Protein AF-A0A7R9HRG1-F1 (afdb_monomer)

InterPro domains:
  IPR002347 Short-chain dehydrogenase/reductase SDR [PF00106] (4-195)
  IPR002347 Short-chain dehydrogenase/reductase SDR [PR00081] (2-19)
  IPR002347 Short-chain dehydrogenase/reductase SDR [PR00081] (71-82)
  IPR002347 Short-chain dehydrogenase/reductase SDR [PR00081] (153-172)
  IPR002347 Short-chain dehydrogenase/reductase SDR [PR00081] (176-193)
  IPR011701 Major facilitator superfamily [PF07690] (266-487)
  IPR020846 Major facilitator superfamily domain [PS50850] (246-622)
  IPR036259 MFS transporter superfamily [G3DSA:1.20.1250.20] (245-439)
  IPR036259 MFS transporter superfamily [G3DSA:1.20.1250.20] (453-622)
  IPR036259 MFS transporter superfamily [SSF103473] (263-622)
  IPR036291 NAD(P)-binding domain superfamily [SSF51735] (3-218)

Foldseek 3Di:
DEEEFAPCLDFLNVLLQLVVQVVPYQYEQEYQDPVSSVVSCVVSVVVVGRYDYDYQDLLDLVSLLVLLPAADHQEYEADDFAQLPCVDPLRANDQPDDPVNRDPVSQVVRLSRLPVSSVSNCVNCVPGHYDQQHEYEYEAADLPDPRGPRPSRSVSRVNVVVVLVVVLVVCVVVVGNYEYEYEYQFAECDSRHVDDPPPDPRYHYSNVSSVVVVVVVVVDDDGSYAYDDPCRVPDDDDQPPNCVCVVCVVVLVLLLLLQLLVLLLCLLQQLCVLVVQVVLDDDDQLRSLLLLLLLQLLLLVLLLVQLVVLVVCCLVPNLLVLLLQLLLQLLVLLLVCLVDNHSVSSNVSSNSNSNSVNNLVSSLVQLCVPDDVVCSVVSNVSSVVSSLNSQQVNLLVSLVCCVVPNNSVSSNVSSVSSVVSSVSSVPPPDHDDDRDDPPPDDDPVRQVVPQPCVPLLVVLLQLLLLLLLLLQQLRSCQLVVLCVQCVVDDSSSNLSSLLSNQLSVLLVVQLVVLLVVCVVPNLVVLQVVLLVQLLVLLVVCLVDNHSVNSSVSSNSNSNSVSSNPSSSLVSLCVRHDPVCSVVSVVSSVSSSSNSNSNNSSNSSNCCSPPNNSCSSVVSSVD

Mean predicted aligned error: 16.19 Å

pLDDT: mean 84.52, std 15.37, range [27.03, 98.44]

Solvent-accessible surface area (backbone atoms only — not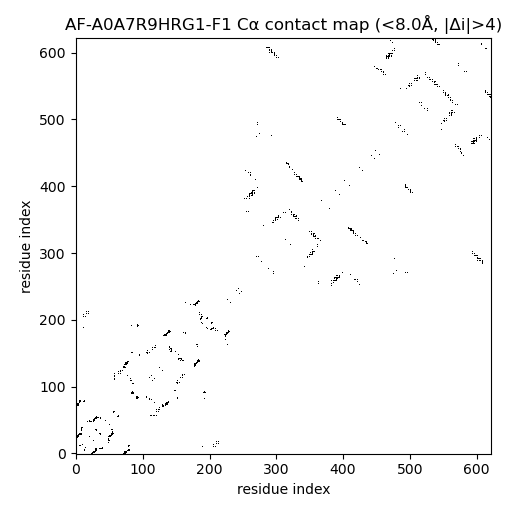 comparable to full-atom values): 30492 Å² total; per-residue (Å²): 96,28,30,43,28,32,39,21,53,43,53,50,28,27,29,33,47,51,56,41,20,80,69,64,27,39,29,35,29,15,16,65,52,63,71,54,16,47,54,37,28,54,56,38,40,76,72,73,22,56,51,43,68,37,85,42,43,43,82,39,70,74,64,40,55,63,49,42,77,46,67,61,28,39,31,40,34,49,52,50,70,63,42,32,35,77,91,44,98,75,64,20,42,52,91,79,60,54,68,85,74,63,50,70,64,35,34,51,56,21,28,38,34,38,23,52,19,48,49,46,52,50,60,37,24,56,85,70,10,43,38,70,70,15,37,37,37,33,59,44,63,76,84,84,55,93,88,65,73,48,51,28,32,46,53,15,32,44,53,38,50,53,50,42,51,53,53,19,52,48,29,53,73,71,67,44,64,29,28,32,30,38,35,37,85,72,54,54,32,27,73,55,56,68,44,53,70,73,80,39,100,71,35,33,47,26,55,61,44,22,53,51,56,56,52,53,63,66,74,61,86,86,67,44,48,46,64,44,35,87,66,44,83,75,54,73,92,77,55,68,72,61,42,54,51,46,49,47,46,46,50,44,48,57,45,23,51,57,39,12,46,59,42,13,48,50,29,31,42,50,48,47,47,32,65,48,47,59,73,44,51,95,65,55,71,39,55,44,25,45,50,19,7,51,35,58,16,34,20,32,52,33,27,62,68,38,41,62,54,47,52,55,48,24,54,71,67,33,39,64,60,45,42,43,52,14,28,45,44,33,14,51,30,38,33,53,57,35,70,54,67,42,62,70,55,44,28,52,35,26,30,51,26,12,59,20,57,46,33,58,63,40,50,54,52,49,45,57,72,68,38,56,82,92,46,28,65,64,53,52,49,48,44,50,51,22,35,49,47,10,47,29,48,13,17,38,53,22,14,49,43,31,73,80,59,32,63,43,49,45,27,41,54,41,12,49,53,32,43,50,49,24,51,50,46,66,76,69,58,80,78,91,76,73,77,71,73,76,89,82,66,78,51,79,67,61,55,59,75,65,45,85,48,58,71,60,52,52,51,40,32,48,52,41,17,41,53,30,16,42,69,30,13,50,41,26,46,41,33,57,47,39,28,59,45,43,72,74,49,82,66,43,51,39,52,28,8,46,48,65,13,27,22,47,58,35,21,70,66,38,24,68,54,44,47,57,47,17,73,73,74,35,35,70,55,36,27,51,49,14,52,56,49,37,34,52,47,26,50,55,48,34,70,56,78,40,59,68,58,44,33,54,43,29,31,54,47,6,47,21,52,18,21,31,57,57,24,41,54,51,49,49,59,77,57,38,51,83,93,48,37,72,55,55,53,52,51,39,52,50,27,34,35,52,12,42,22,53,10,11,39,52,20,13,46,37,34,30,76,72,35,63,44,49,32,28,44,53,42,34,75,96

Structure (mmCIF, N/CA/C/O backbone):
data_AF-A0A7R9HRG1-F1
#
_entry.id   AF-A0A7R9HRG1-F1
#
loop_
_atom_site.group_PDB
_atom_site.id
_atom_site.type_symbol
_atom_site.label_atom_id
_atom_site.label_alt_id
_atom_site.label_comp_id
_atom_site.label_asym_id
_atom_site.label_entity_id
_atom_site.label_seq_id
_atom_site.pdbx_PDB_ins_code
_atom_site.Cartn_x
_atom_site.Cartn_y
_atom_site.Cartn_z
_atom_site.occupancy
_atom_site.B_iso_or_equiv
_atom_site.auth_seq_id
_atom_site.auth_comp_id
_atom_site.auth_asym_id
_atom_site.auth_atom_id
_atom_site.pdbx_PDB_model_num
ATOM 1 N N . MET A 1 1 ? -43.693 -3.525 33.709 1.00 91.06 1 MET A N 1
ATOM 2 C CA . MET A 1 1 ? -42.450 -4.297 33.506 1.00 91.06 1 MET A CA 1
ATOM 3 C C . MET A 1 1 ? -41.611 -4.154 34.753 1.00 91.06 1 MET A C 1
ATOM 5 O O . MET A 1 1 ? -41.525 -3.035 35.254 1.00 91.06 1 MET A O 1
ATOM 9 N N . LYS A 1 2 ? -41.009 -5.237 35.238 1.00 97.19 2 LYS A N 1
ATOM 10 C CA . LYS A 1 2 ? -40.197 -5.223 36.464 1.00 97.19 2 LYS A CA 1
ATOM 11 C C . LYS A 1 2 ? -38.716 -5.383 36.129 1.00 97.19 2 LYS A C 1
ATOM 13 O O . LYS A 1 2 ? -38.357 -6.199 35.277 1.00 97.19 2 LYS A O 1
ATOM 18 N N . THR A 1 3 ? -37.856 -4.585 36.760 1.00 97.94 3 THR A N 1
ATOM 19 C CA . THR A 1 3 ? -36.403 -4.629 36.548 1.00 97.94 3 THR A CA 1
ATOM 20 C C . THR A 1 3 ? -35.654 -4.842 37.854 1.00 97.94 3 THR A C 1
ATOM 22 O O . THR A 1 3 ? -35.905 -4.137 38.821 1.00 97.94 3 THR A O 1
ATOM 25 N N . LEU A 1 4 ? -34.685 -5.758 37.871 1.00 98.38 4 LEU A N 1
ATOM 26 C CA . LEU A 1 4 ? -33.718 -5.894 38.964 1.00 98.38 4 LEU A CA 1
ATOM 27 C C . LEU A 1 4 ? -32.376 -5.313 38.534 1.00 98.38 4 LEU A C 1
ATOM 29 O O . LEU A 1 4 ? -31.845 -5.686 37.487 1.00 98.38 4 LEU A O 1
ATOM 33 N N . ILE A 1 5 ? -31.820 -4.410 39.340 1.00 98.44 5 ILE A N 1
ATOM 34 C CA . ILE A 1 5 ? -30.53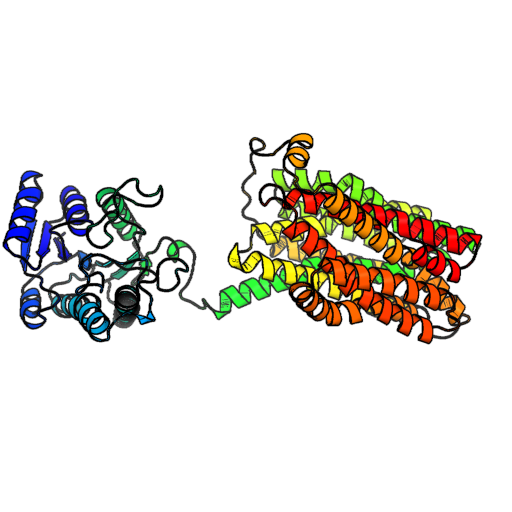1 -3.766 39.065 1.00 98.44 5 ILE A CA 1
ATOM 35 C C . ILE A 1 5 ? -29.608 -3.998 40.259 1.00 98.44 5 ILE A C 1
ATOM 37 O O . ILE A 1 5 ? -29.870 -3.525 41.361 1.00 98.44 5 ILE A O 1
ATOM 41 N N . THR A 1 6 ? -28.503 -4.712 40.054 1.00 97.94 6 THR A N 1
ATOM 42 C CA . THR A 1 6 ? -27.506 -4.942 41.112 1.00 97.94 6 THR A CA 1
ATOM 43 C C . THR A 1 6 ? -26.623 -3.701 41.297 1.00 97.94 6 THR A C 1
ATOM 45 O O . THR A 1 6 ? -26.150 -3.130 40.307 1.00 97.94 6 THR A O 1
ATOM 48 N N . GLY A 1 7 ? -26.326 -3.310 42.535 1.00 95.81 7 GLY A N 1
ATOM 49 C CA . GLY A 1 7 ? -25.554 -2.099 42.831 1.00 95.81 7 GLY A CA 1
ATOM 50 C C . GLY A 1 7 ? -26.327 -0.817 42.514 1.00 95.81 7 GLY A C 1
ATOM 51 O O . GLY A 1 7 ? -25.727 0.182 42.123 1.00 95.81 7 GLY A O 1
ATOM 52 N N . ALA A 1 8 ? -27.656 -0.852 42.634 1.00 96.56 8 ALA A N 1
ATOM 53 C CA . ALA A 1 8 ? -28.544 0.258 42.287 1.00 96.56 8 ALA A CA 1
ATOM 54 C C . ALA A 1 8 ? -28.589 1.384 43.331 1.00 96.56 8 ALA A C 1
ATOM 56 O O . ALA A 1 8 ? -29.351 2.327 43.182 1.00 96.56 8 ALA A O 1
ATOM 57 N N . ASN A 1 9 ? -27.767 1.316 44.376 1.00 94.38 9 ASN A N 1
ATOM 58 C CA . ASN A 1 9 ? -27.694 2.329 45.425 1.00 94.38 9 ASN A CA 1
ATOM 59 C C . ASN A 1 9 ? -26.734 3.492 45.106 1.00 94.38 9 ASN A C 1
ATOM 61 O O . ASN A 1 9 ? -26.666 4.447 45.878 1.00 94.38 9 ASN A O 1
ATOM 65 N N . LYS A 1 10 ? -25.943 3.406 44.022 1.00 92.69 10 LYS A N 1
ATOM 66 C CA . LYS A 1 10 ? -25.015 4.470 43.596 1.00 92.69 10 LYS A CA 1
ATOM 67 C C . LYS A 1 10 ? -24.595 4.365 42.123 1.00 92.69 10 LYS A C 1
ATOM 69 O O . LYS A 1 10 ? -24.820 3.343 41.474 1.00 92.69 10 LYS A O 1
ATOM 74 N N . GLY A 1 11 ? -23.923 5.407 41.624 1.00 92.44 11 GLY A N 1
ATOM 75 C CA . GLY A 1 11 ? -23.264 5.430 40.312 1.00 92.44 11 GLY A CA 1
ATOM 76 C C . GLY A 1 11 ? -24.200 5.076 39.154 1.00 92.44 11 GLY A C 1
ATOM 77 O O . GLY A 1 11 ? -25.362 5.476 39.137 1.00 92.44 11 GLY A O 1
ATOM 78 N N . ILE A 1 12 ? -23.697 4.283 38.200 1.00 93.25 12 ILE A N 1
ATOM 79 C CA . ILE A 1 12 ? -24.454 3.849 37.011 1.00 93.25 12 ILE A CA 1
ATOM 80 C C . ILE A 1 12 ? -25.744 3.110 37.398 1.00 93.25 12 ILE A C 1
ATOM 82 O O . ILE A 1 12 ? -26.774 3.302 36.757 1.00 93.25 12 ILE A O 1
ATOM 86 N N . GLY A 1 13 ? -25.712 2.285 38.451 1.00 96.00 13 GLY A N 1
ATOM 87 C CA . GLY A 1 13 ? -26.866 1.491 38.876 1.00 96.00 13 GLY A CA 1
ATOM 88 C C . GLY A 1 13 ? -28.038 2.354 39.346 1.00 96.00 13 GLY A C 1
ATOM 89 O O . GLY A 1 13 ? -29.169 2.117 38.928 1.00 96.00 13 GLY A O 1
ATOM 90 N N . PHE A 1 14 ? -27.768 3.378 40.162 1.00 97.25 14 PHE A N 1
ATOM 91 C CA . PHE A 1 14 ? -28.803 4.312 40.623 1.00 97.25 14 PHE A CA 1
ATOM 92 C C . PHE A 1 14 ? -29.354 5.164 39.472 1.00 97.25 14 PHE A C 1
ATOM 94 O O . PHE A 1 14 ? -30.565 5.299 39.325 1.00 97.25 14 PHE A O 1
ATOM 101 N N . ALA A 1 15 ? -28.483 5.656 38.586 1.00 96.62 15 ALA A N 1
ATOM 102 C CA . ALA A 1 15 ? -28.914 6.404 37.407 1.00 96.62 15 ALA A CA 1
ATOM 103 C C . ALA A 1 15 ? -29.781 5.555 36.453 1.00 96.62 15 ALA A C 1
ATOM 105 O O . ALA A 1 15 ? -30.741 6.054 35.864 1.00 96.62 15 ALA A O 1
ATOM 106 N N . LEU A 1 16 ? -29.487 4.255 36.315 1.00 96.94 16 LEU A N 1
ATOM 107 C CA . LEU A 1 16 ? -30.326 3.310 35.569 1.00 96.94 16 LEU A CA 1
ATOM 108 C C . LEU A 1 16 ? -31.678 3.080 36.244 1.00 96.94 16 LEU A C 1
ATOM 110 O O . LEU A 1 16 ? -32.693 3.079 35.549 1.00 96.94 16 LEU A O 1
ATOM 114 N N . ALA A 1 17 ? -31.696 2.917 37.569 1.00 97.75 17 ALA A N 1
ATOM 115 C CA . ALA A 1 17 ? -32.923 2.801 38.354 1.00 97.75 17 ALA A CA 1
ATOM 116 C C . ALA A 1 17 ? -33.832 4.017 38.136 1.00 97.75 17 ALA A C 1
ATOM 118 O O . ALA A 1 17 ? -34.995 3.862 37.766 1.00 97.75 17 ALA A O 1
ATOM 119 N N . GLN A 1 18 ? -33.271 5.220 38.242 1.00 97.44 18 GLN A N 1
ATOM 120 C CA . GLN A 1 18 ? -33.980 6.472 38.000 1.00 97.44 18 GLN A CA 1
ATOM 121 C C . GLN A 1 18 ? -34.489 6.561 36.549 1.00 97.44 18 GLN A C 1
ATOM 123 O O . GLN A 1 18 ? -35.673 6.795 36.305 1.00 97.44 18 GLN A O 1
ATOM 128 N N . ASN A 1 19 ? -33.625 6.298 35.559 1.00 96.31 19 ASN A N 1
ATOM 129 C CA . ASN A 1 19 ? -33.988 6.406 34.143 1.00 96.31 19 ASN A CA 1
ATOM 130 C C . ASN A 1 19 ? -35.085 5.420 33.718 1.00 96.31 19 ASN A C 1
ATOM 132 O O . ASN A 1 19 ? -35.950 5.774 32.916 1.00 96.31 19 ASN A O 1
ATOM 136 N N . LEU A 1 20 ? -35.030 4.179 34.203 1.00 96.12 20 LEU A N 1
ATOM 137 C CA . LEU A 1 20 ? -36.021 3.147 33.893 1.00 96.12 20 LEU A CA 1
ATOM 138 C C . LEU A 1 20 ? -37.319 3.363 34.672 1.00 96.12 20 LEU A C 1
ATOM 140 O O . LEU A 1 20 ? -38.394 3.188 34.095 1.00 96.12 20 LEU A O 1
ATOM 144 N N . GLY A 1 21 ? -37.225 3.810 35.924 1.00 96.69 21 GLY A N 1
ATOM 145 C CA . GLY A 1 21 ? -38.367 4.185 36.751 1.00 96.69 21 GLY A CA 1
ATOM 146 C C . GLY A 1 21 ? -39.221 5.277 36.111 1.00 96.69 21 GLY A C 1
ATOM 147 O O . GLY A 1 21 ? -40.415 5.075 35.898 1.00 96.69 21 GLY A O 1
ATOM 148 N N . HIS A 1 22 ? -38.594 6.362 35.640 1.00 95.62 22 HIS A N 1
ATOM 149 C CA . HIS A 1 22 ? -39.259 7.430 34.866 1.00 95.62 22 HIS A CA 1
ATOM 150 C C . HIS A 1 22 ? -39.900 6.950 33.555 1.00 95.62 22 HIS A C 1
ATOM 152 O O . HIS A 1 22 ? -40.694 7.654 32.935 1.00 95.62 22 HIS A O 1
ATOM 158 N N . ARG A 1 23 ? -39.565 5.737 33.103 1.00 93.19 23 ARG A N 1
ATOM 159 C CA . ARG A 1 23 ? -40.143 5.084 31.920 1.00 93.19 23 ARG A CA 1
ATOM 160 C C . ARG A 1 23 ? -41.185 4.017 32.284 1.00 93.19 23 ARG A C 1
ATOM 162 O O . ARG A 1 23 ? -41.547 3.229 31.407 1.00 93.19 23 ARG A O 1
ATOM 169 N N . GLY A 1 24 ? -41.640 3.979 33.537 1.00 94.88 24 GLY A N 1
ATOM 170 C CA . GLY A 1 24 ? -42.704 3.099 34.024 1.00 94.88 24 GLY A CA 1
ATOM 171 C C . GLY A 1 24 ? -42.259 1.679 34.385 1.00 94.88 24 GLY A C 1
ATOM 172 O O . GLY A 1 24 ? -43.090 0.770 34.392 1.00 94.88 24 GLY A O 1
ATOM 173 N N . TYR A 1 25 ? -40.964 1.450 34.629 1.00 96.31 25 TYR A N 1
ATOM 174 C CA . TYR A 1 25 ? -40.511 0.185 35.212 1.00 96.31 25 TYR A CA 1
ATOM 175 C C . TYR A 1 25 ? -40.692 0.207 36.730 1.00 96.31 25 TYR A C 1
ATOM 177 O O . TYR A 1 25 ? -40.359 1.192 37.381 1.00 96.31 25 TYR A O 1
ATOM 185 N N . GLU A 1 26 ? -41.147 -0.911 37.285 1.00 97.88 26 GLU A N 1
ATOM 186 C CA . GLU A 1 26 ? -41.018 -1.192 38.713 1.00 97.88 26 GLU A CA 1
ATOM 187 C C . GLU A 1 26 ? -39.573 -1.626 38.987 1.00 97.88 26 GLU A C 1
ATOM 189 O O . GLU A 1 26 ? -39.075 -2.562 38.350 1.00 97.88 26 GLU A O 1
ATOM 194 N N . VAL A 1 27 ? -38.878 -0.918 39.876 1.00 98.31 27 VAL A N 1
ATOM 195 C CA . VAL A 1 27 ? -37.434 -1.076 40.076 1.00 98.31 27 VAL A CA 1
ATOM 196 C C . VAL A 1 27 ? -37.130 -1.801 41.381 1.00 98.31 27 VAL A C 1
ATOM 198 O O . VAL A 1 27 ? -37.312 -1.264 42.469 1.00 98.31 27 VAL A O 1
ATOM 201 N N . LEU A 1 28 ? -36.558 -2.994 41.273 1.00 98.44 28 LEU A N 1
ATOM 202 C CA . LEU A 1 28 ? -35.934 -3.682 42.393 1.00 98.44 28 LEU A CA 1
ATOM 203 C C . LEU A 1 28 ? -34.491 -3.184 42.548 1.00 98.44 28 LEU A C 1
ATOM 205 O O . LEU A 1 28 ? -33.621 -3.426 41.698 1.00 98.44 28 LEU A O 1
ATOM 209 N N . VAL A 1 29 ? -34.243 -2.463 43.637 1.00 98.44 29 VAL A N 1
ATOM 210 C CA . VAL A 1 29 ? -32.949 -1.887 44.007 1.00 98.44 29 VAL A CA 1
ATOM 211 C C . VAL A 1 29 ? -32.116 -2.966 44.691 1.00 98.44 29 VAL A C 1
ATOM 213 O O . VAL A 1 29 ? -32.209 -3.179 45.899 1.00 98.44 29 VAL A O 1
ATOM 216 N N . GLY A 1 30 ? -31.284 -3.649 43.905 1.00 97.88 30 GLY A N 1
ATOM 217 C CA . GLY A 1 30 ? -30.346 -4.647 44.404 1.00 97.88 30 GLY A CA 1
ATOM 218 C C . GLY A 1 30 ? -29.134 -3.992 45.063 1.00 97.88 30 GLY A C 1
ATOM 219 O O . GLY A 1 30 ? -28.364 -3.311 44.379 1.00 97.88 30 GLY A O 1
ATOM 220 N N . ALA A 1 31 ? -28.908 -4.214 46.357 1.00 96.81 31 ALA A N 1
ATOM 221 C CA . ALA A 1 31 ? -27.688 -3.762 47.035 1.00 96.81 31 ALA A CA 1
ATOM 222 C C . ALA A 1 31 ? -27.276 -4.685 48.192 1.00 96.81 31 ALA A C 1
ATOM 224 O O . ALA A 1 31 ? -28.112 -5.328 48.822 1.00 96.81 31 ALA A O 1
ATOM 225 N N . ARG A 1 32 ? -25.970 -4.712 48.496 1.00 94.50 32 ARG A N 1
ATOM 226 C CA . ARG A 1 32 ? -25.412 -5.481 49.623 1.00 94.50 32 ARG A CA 1
ATOM 227 C C . ARG A 1 32 ? -25.805 -4.897 50.980 1.00 94.50 32 ARG A C 1
ATOM 229 O O . ARG A 1 32 ? -26.123 -5.627 51.912 1.00 94.50 32 ARG A O 1
ATOM 236 N N . ASN A 1 33 ? -25.716 -3.572 51.102 1.00 95.75 33 ASN A N 1
ATOM 237 C CA . ASN A 1 33 ? -26.000 -2.855 52.339 1.00 95.75 33 ASN A CA 1
ATOM 238 C C . ASN A 1 33 ? -27.460 -2.393 52.338 1.00 95.75 33 ASN A C 1
ATOM 240 O O . ASN A 1 33 ? -27.850 -1.595 51.486 1.00 95.75 33 ASN A O 1
ATOM 244 N N . GLU A 1 34 ? -28.226 -2.895 53.301 1.00 95.56 34 GLU A N 1
ATOM 245 C CA . GLU A 1 34 ? -29.660 -2.640 53.439 1.00 95.56 34 GLU A CA 1
ATOM 246 C C . GLU A 1 34 ? -29.978 -1.163 53.660 1.00 95.56 34 GLU A C 1
ATOM 248 O O . GLU A 1 34 ? -30.791 -0.606 52.933 1.00 95.56 34 GLU A O 1
ATOM 253 N N . THR A 1 35 ? -29.261 -0.486 54.561 1.00 96.56 35 THR A N 1
ATOM 254 C CA . THR A 1 35 ? -29.457 0.945 54.838 1.00 96.56 35 THR A CA 1
ATOM 255 C C . THR A 1 35 ? -29.312 1.793 53.572 1.00 96.56 35 THR A C 1
ATOM 257 O O . THR A 1 35 ? -30.218 2.541 53.213 1.00 96.56 35 THR A O 1
ATOM 260 N N . ARG A 1 36 ? -28.215 1.616 52.824 1.00 95.00 36 ARG A N 1
ATOM 261 C CA . ARG A 1 36 ? -27.977 2.343 51.563 1.00 95.00 36 ARG A CA 1
ATOM 262 C C . ARG A 1 36 ? -28.963 1.957 50.462 1.00 95.00 36 ARG A C 1
ATOM 264 O O . ARG A 1 36 ? -29.240 2.768 49.582 1.00 95.00 36 ARG A O 1
ATOM 271 N N . GLY A 1 37 ? -29.425 0.708 50.462 1.00 96.31 37 GLY A N 1
ATOM 272 C CA . GLY A 1 37 ? -30.455 0.233 49.546 1.00 96.31 37 GLY A CA 1
ATOM 273 C C . GLY A 1 37 ? -31.789 0.926 49.806 1.00 96.31 37 GLY A C 1
ATOM 274 O O . GLY A 1 37 ? -32.377 1.475 48.876 1.00 96.31 37 GLY A O 1
ATOM 275 N N . GLN A 1 38 ? -32.210 0.991 51.070 1.00 97.44 38 GLN A N 1
ATOM 276 C CA . GLN A 1 38 ? -33.444 1.659 51.468 1.00 97.44 38 GLN A CA 1
ATOM 277 C C . GLN A 1 38 ? -33.385 3.168 51.209 1.00 97.44 38 GLN A C 1
ATOM 279 O O . GLN A 1 38 ? -34.326 3.723 50.654 1.00 97.44 38 GLN A O 1
ATOM 284 N N . GLU A 1 39 ? -32.262 3.831 51.496 1.00 97.50 39 GLU A N 1
ATOM 285 C CA . GLU A 1 39 ? -32.065 5.247 51.146 1.00 97.50 39 GLU A CA 1
ATOM 286 C C . GLU A 1 39 ? -32.235 5.511 49.642 1.00 97.50 39 GLU A C 1
ATOM 288 O O . GLU A 1 39 ? -32.811 6.524 49.243 1.00 97.50 39 GLU A O 1
ATOM 293 N N . ALA A 1 40 ? -31.732 4.613 48.790 1.00 97.44 40 ALA A N 1
ATOM 294 C CA . ALA A 1 40 ? -31.907 4.721 47.346 1.00 97.44 40 ALA A CA 1
ATOM 295 C C . ALA A 1 40 ? -33.370 4.503 46.928 1.00 97.44 40 ALA A C 1
ATOM 297 O O . ALA A 1 40 ? -33.862 5.225 46.062 1.00 97.44 40 ALA A O 1
ATOM 298 N N . VAL A 1 41 ? -34.078 3.565 47.564 1.00 98.31 41 VAL A N 1
ATOM 299 C CA . VAL A 1 41 ? -35.518 3.354 47.350 1.00 98.31 41 VAL A CA 1
ATOM 300 C C . VAL A 1 41 ? -36.319 4.599 47.721 1.00 98.31 41 VAL A C 1
ATOM 302 O O . VAL A 1 41 ? -37.143 5.033 46.921 1.00 98.31 41 VAL A O 1
ATOM 305 N N . GLU A 1 42 ? -36.059 5.211 48.878 1.00 97.94 42 GLU A N 1
ATOM 306 C CA . GLU A 1 42 ? -36.760 6.431 49.299 1.00 97.94 42 GLU A CA 1
ATOM 307 C C . GLU A 1 42 ? -36.515 7.592 48.327 1.00 97.94 42 GLU A C 1
ATOM 309 O O . GLU A 1 42 ? -37.454 8.301 47.964 1.00 97.94 42 GLU A O 1
ATOM 314 N N . LYS A 1 43 ? -35.285 7.745 47.815 1.00 97.81 43 LYS A N 1
ATOM 315 C CA . LYS A 1 43 ? -34.977 8.746 46.778 1.00 97.81 43 LYS A CA 1
ATOM 316 C C . LYS A 1 43 ? -35.763 8.508 45.488 1.00 97.81 43 LYS A C 1
ATOM 318 O O . LYS A 1 43 ? -36.318 9.452 44.940 1.00 97.81 43 LYS A O 1
ATOM 323 N N . LEU A 1 44 ? -35.846 7.263 45.018 1.00 97.88 44 LEU A N 1
ATOM 324 C CA . LEU A 1 44 ? -36.617 6.925 43.816 1.00 97.88 44 LEU A CA 1
ATOM 325 C C . LEU A 1 44 ? -38.123 7.144 44.037 1.00 97.88 44 LEU A C 1
ATOM 327 O O . LEU A 1 44 ? -38.791 7.731 43.185 1.00 97.88 44 LEU A O 1
ATOM 331 N N . LYS A 1 45 ? -38.659 6.747 45.197 1.00 97.75 45 LYS A N 1
ATOM 332 C CA . LYS A 1 45 ? -40.069 6.970 45.556 1.00 97.75 45 LYS A CA 1
ATOM 333 C C . LYS A 1 45 ? -40.421 8.453 45.648 1.00 97.75 45 LYS A C 1
ATOM 335 O O . LYS A 1 45 ? -41.503 8.834 45.208 1.00 97.75 45 LYS A O 1
ATOM 340 N N . ALA A 1 46 ? -39.512 9.290 46.151 1.00 97.31 46 ALA A N 1
ATOM 341 C CA . ALA A 1 46 ? -39.689 10.743 46.178 1.00 97.31 46 ALA A CA 1
ATOM 342 C C . ALA A 1 46 ? -39.822 11.354 44.768 1.00 97.31 46 ALA A C 1
ATOM 344 O O . ALA A 1 46 ? -40.450 12.396 44.606 1.00 97.31 46 ALA A O 1
ATOM 345 N N . GLU A 1 47 ? -39.292 10.685 43.741 1.00 96.31 47 GLU A N 1
ATOM 346 C CA . GLU A 1 47 ? -39.453 11.053 42.329 1.00 96.31 47 GLU A CA 1
ATOM 347 C C . GLU A 1 47 ? -40.689 10.418 41.662 1.00 96.31 47 GLU A C 1
ATOM 349 O O . GLU A 1 47 ? -40.874 10.543 40.452 1.00 96.31 47 GLU A O 1
ATOM 354 N N . GLY A 1 48 ? -41.543 9.729 42.428 1.00 96.31 48 GLY A N 1
ATOM 355 C CA . GLY A 1 48 ? -42.738 9.047 41.923 1.00 96.31 48 GLY A CA 1
ATOM 356 C C . GLY A 1 48 ? -42.466 7.684 41.276 1.00 96.31 48 GLY A C 1
ATOM 357 O O . GLY A 1 48 ? -43.341 7.146 40.599 1.00 96.31 48 GLY A O 1
ATOM 358 N N . ILE A 1 49 ? -41.274 7.111 41.468 1.00 97.94 49 ILE A N 1
ATOM 359 C CA . ILE A 1 49 ? -40.895 5.806 40.913 1.00 97.94 49 ILE A CA 1
ATOM 360 C C . ILE A 1 49 ? -41.301 4.686 41.878 1.00 97.94 49 ILE A C 1
ATOM 362 O O . ILE A 1 49 ? -40.977 4.717 43.065 1.00 97.94 49 ILE A O 1
ATOM 366 N N . THR A 1 50 ? -41.952 3.640 41.363 1.00 97.81 50 THR A N 1
ATOM 367 C CA . THR A 1 50 ? -42.205 2.411 42.126 1.00 97.81 50 THR A CA 1
ATOM 368 C C . THR A 1 50 ? -40.897 1.640 42.306 1.00 97.81 50 THR A C 1
ATOM 370 O O . THR A 1 50 ? -40.365 1.087 41.341 1.00 97.81 50 THR A O 1
ATOM 373 N N . ALA A 1 51 ? -40.375 1.612 43.533 1.00 97.94 51 ALA A N 1
ATOM 374 C CA . ALA A 1 51 ? -39.127 0.935 43.863 1.00 97.94 51 ALA A CA 1
ATOM 375 C C . ALA A 1 51 ? -39.222 0.115 45.159 1.00 97.94 51 ALA A C 1
ATOM 377 O O . ALA A 1 51 ? -39.875 0.532 46.120 1.00 97.94 51 ALA A O 1
ATOM 378 N N . GLU A 1 52 ? -38.525 -1.020 45.196 1.00 97.94 52 GLU A N 1
ATOM 379 C CA . GLU A 1 52 ? -38.421 -1.919 46.352 1.00 97.94 52 GLU A CA 1
ATOM 380 C C . GLU A 1 52 ? -36.964 -2.351 46.559 1.00 97.94 52 GLU A C 1
ATOM 382 O O . GLU A 1 52 ? -36.208 -2.501 45.598 1.00 97.94 52 GLU A O 1
ATOM 387 N N . PHE A 1 53 ? -36.548 -2.526 47.813 1.00 98.12 53 PHE A N 1
ATOM 388 C CA . PHE A 1 53 ? -35.206 -2.997 48.138 1.00 98.12 53 PHE A CA 1
ATOM 389 C C . PHE A 1 53 ? -35.122 -4.520 48.019 1.00 98.12 53 PHE A C 1
ATOM 391 O O . PHE A 1 53 ? -35.977 -5.241 48.524 1.00 98.12 53 PHE A O 1
ATOM 398 N N . VAL A 1 54 ? -34.043 -5.012 47.411 1.00 97.62 54 VAL A N 1
ATOM 399 C CA . VAL A 1 54 ? -33.704 -6.437 47.400 1.00 97.62 54 VAL A CA 1
ATOM 400 C C . VAL A 1 54 ? -32.255 -6.597 47.840 1.00 97.62 54 VAL A C 1
ATOM 402 O O . VAL A 1 54 ? -31.343 -6.005 47.254 1.00 97.62 54 VAL A O 1
ATOM 405 N N . LYS A 1 55 ? -32.015 -7.431 48.856 1.00 97.56 55 LYS A N 1
ATOM 406 C CA . LYS A 1 55 ? -30.648 -7.749 49.273 1.00 97.56 55 LYS A CA 1
ATOM 407 C C . LYS A 1 55 ? -29.959 -8.555 48.173 1.00 97.56 55 LYS A C 1
ATOM 409 O O . LYS A 1 55 ? -30.418 -9.633 47.802 1.00 97.56 55 LYS A O 1
ATOM 414 N N . VAL A 1 56 ? -28.863 -8.015 47.649 1.00 97.50 56 VAL A N 1
ATOM 415 C CA . VAL A 1 56 ? -28.020 -8.676 46.646 1.00 97.50 56 VAL A CA 1
ATOM 416 C C . VAL A 1 56 ? -26.568 -8.506 47.064 1.00 97.50 56 VAL A C 1
ATOM 418 O O . VAL A 1 56 ? -25.958 -7.462 46.806 1.00 97.50 56 VAL A O 1
ATOM 421 N N . ASP A 1 57 ? -26.028 -9.527 47.720 1.00 97.00 57 ASP A N 1
ATOM 422 C CA . ASP A 1 57 ? -24.610 -9.620 48.045 1.00 97.00 57 ASP A CA 1
ATOM 423 C C . ASP A 1 57 ? -23.917 -10.614 47.106 1.00 97.00 57 ASP A C 1
ATOM 425 O O . ASP A 1 57 ? -24.100 -11.824 47.202 1.00 97.00 57 ASP A O 1
ATOM 429 N N . LEU A 1 58 ? -23.119 -10.093 46.170 1.00 96.38 58 LEU A N 1
ATOM 430 C CA . LEU A 1 58 ? -22.420 -10.917 45.182 1.00 96.38 58 LEU A CA 1
ATOM 431 C C . LEU A 1 58 ? -21.317 -11.796 45.800 1.00 96.38 58 LEU A C 1
ATOM 433 O O . LEU A 1 58 ? -20.850 -12.719 45.132 1.00 96.38 58 LEU A O 1
ATOM 437 N N . ASP A 1 59 ? -20.927 -11.545 47.054 1.00 95.00 59 ASP A N 1
ATOM 438 C CA . ASP A 1 59 ? -19.924 -12.336 47.773 1.00 95.00 59 ASP A CA 1
ATOM 439 C C . ASP A 1 59 ? -20.534 -13.450 48.643 1.00 95.00 59 ASP A C 1
ATOM 441 O O . ASP A 1 59 ? -19.803 -14.355 49.071 1.00 95.00 59 ASP A O 1
ATOM 445 N N . ASP A 1 60 ? -21.854 -13.422 48.863 1.00 95.25 60 ASP A N 1
ATOM 446 C CA . ASP A 1 60 ? -22.615 -14.406 49.639 1.00 95.25 60 ASP A CA 1
ATOM 447 C C . ASP A 1 60 ? -23.567 -15.200 48.729 1.00 95.25 60 ASP A C 1
ATOM 449 O O . ASP A 1 60 ? -24.750 -14.894 48.566 1.00 95.25 60 ASP A O 1
ATOM 453 N N . LEU A 1 61 ? -23.039 -16.272 48.135 1.00 92.88 61 LEU A N 1
ATOM 454 C CA . LEU A 1 61 ? -23.795 -17.124 47.213 1.00 92.88 61 LEU A CA 1
ATOM 455 C C . LEU A 1 61 ? -25.001 -17.810 47.875 1.00 92.88 61 LEU A C 1
ATOM 457 O O . LEU A 1 61 ? -25.964 -18.127 47.179 1.00 92.88 61 LEU A O 1
ATOM 461 N N . ASN A 1 62 ? -24.971 -18.025 49.196 1.00 93.56 62 ASN A N 1
ATOM 462 C CA . ASN A 1 62 ? -26.100 -18.606 49.918 1.00 93.56 62 ASN A CA 1
ATOM 463 C C . ASN A 1 62 ? -27.243 -17.596 50.009 1.00 93.56 62 ASN A C 1
ATOM 465 O O . ASN A 1 62 ? -28.392 -17.954 49.751 1.00 93.56 62 ASN A O 1
ATOM 469 N N . GLN A 1 63 ? -26.939 -16.327 50.298 1.00 95.56 63 GLN A N 1
ATOM 470 C CA . GLN A 1 63 ? -27.939 -15.259 50.302 1.00 95.56 63 GLN A CA 1
ATOM 471 C C . GLN A 1 63 ? -28.626 -15.118 48.939 1.00 95.56 63 GLN A C 1
ATOM 473 O O . GLN A 1 63 ? -29.846 -14.945 48.893 1.00 95.56 63 GLN A O 1
ATOM 478 N N . LEU A 1 64 ? -27.886 -15.253 47.835 1.00 95.94 64 LEU A N 1
ATOM 479 C CA . LEU A 1 64 ? -28.440 -15.119 46.482 1.00 95.94 64 LEU A CA 1
ATOM 480 C C . LEU A 1 64 ? -29.519 -16.161 46.142 1.00 95.94 64 LEU A C 1
ATOM 482 O O . LEU A 1 64 ? -30.366 -15.875 45.300 1.00 95.94 64 LEU A O 1
ATOM 486 N N . THR A 1 65 ? -29.564 -17.312 46.823 1.00 93.81 65 THR A N 1
ATOM 487 C CA . THR A 1 65 ? -30.632 -18.318 46.624 1.00 93.81 65 THR A CA 1
ATOM 488 C C . THR A 1 65 ? -32.031 -17.767 46.921 1.00 93.81 65 THR A C 1
ATOM 490 O O . THR A 1 65 ? -33.012 -18.187 46.306 1.00 93.81 65 THR A O 1
ATOM 493 N N . SER A 1 66 ? -32.131 -16.757 47.795 1.00 94.12 66 SER A N 1
ATOM 494 C CA . SER A 1 66 ? -33.393 -16.064 48.093 1.00 94.12 66 SER A CA 1
ATOM 495 C C . SER A 1 66 ? -33.980 -15.315 46.890 1.00 94.12 66 SER A C 1
ATOM 497 O O . SER A 1 66 ? -35.183 -15.062 46.860 1.00 94.12 66 SER A O 1
ATOM 499 N N . LEU A 1 67 ? -33.173 -15.012 45.863 1.00 95.81 67 LEU A N 1
ATOM 500 C CA . LEU A 1 67 ? -33.639 -14.338 44.647 1.00 95.81 67 LEU A CA 1
ATOM 501 C C . LEU A 1 67 ? -34.599 -15.199 43.820 1.00 95.81 67 LEU A C 1
ATOM 503 O O . LEU A 1 67 ? -35.396 -14.648 43.064 1.00 95.81 67 LEU A O 1
ATOM 507 N N . SER A 1 68 ? -34.571 -16.524 43.993 1.00 92.94 68 SER A N 1
ATOM 508 C CA . SER A 1 68 ? -35.502 -17.451 43.337 1.00 92.94 68 SER A CA 1
ATOM 509 C C . SER A 1 68 ? -36.973 -17.205 43.707 1.00 92.94 68 SER A C 1
ATOM 511 O O . SER A 1 68 ? -37.864 -17.584 42.948 1.00 92.94 68 SER A O 1
ATOM 513 N N . ALA A 1 69 ? -37.237 -16.535 44.837 1.00 93.12 69 ALA A N 1
ATOM 514 C CA . ALA A 1 69 ? -38.581 -16.155 45.270 1.00 93.12 69 ALA A CA 1
ATOM 515 C C . ALA A 1 69 ? -39.161 -14.959 44.491 1.00 93.12 69 ALA A C 1
ATOM 517 O O . ALA A 1 69 ? -40.362 -14.703 44.566 1.00 93.12 69 ALA A O 1
ATOM 518 N N . LEU A 1 70 ? -38.331 -14.217 43.750 1.00 95.25 70 LEU A N 1
ATOM 519 C CA . LEU A 1 70 ? -38.798 -13.120 42.906 1.00 95.25 70 LEU A CA 1
ATOM 520 C C . LEU A 1 70 ? -39.542 -13.668 41.685 1.00 95.25 70 LEU A C 1
ATOM 522 O O . LEU A 1 70 ? -39.184 -14.713 41.143 1.00 95.25 70 LEU A O 1
ATOM 526 N N . THR A 1 71 ? -40.531 -12.924 41.197 1.00 93.88 71 THR A N 1
ATOM 527 C CA . THR A 1 71 ? -41.300 -13.279 39.998 1.00 93.88 71 THR A CA 1
ATOM 528 C C . THR A 1 71 ? -41.380 -12.117 39.015 1.00 93.88 71 THR A C 1
ATOM 530 O O . THR A 1 71 ? -41.211 -10.948 39.375 1.00 93.88 71 THR A O 1
ATOM 533 N N . ASP A 1 72 ? -41.647 -12.462 37.756 1.00 95.00 72 ASP A N 1
ATOM 534 C CA . ASP A 1 72 ? -42.008 -11.530 36.686 1.00 95.00 72 ASP A CA 1
ATOM 535 C C . ASP A 1 72 ? -40.950 -10.463 36.355 1.00 95.00 72 ASP A C 1
ATOM 537 O O . ASP A 1 72 ? -41.272 -9.329 36.006 1.00 95.00 72 ASP A O 1
ATOM 541 N N . ILE A 1 73 ? -39.665 -10.821 36.420 1.00 97.69 73 ILE A N 1
ATOM 542 C CA . ILE A 1 73 ? -38.555 -9.935 36.050 1.00 97.69 73 ILE A CA 1
ATOM 543 C C . ILE A 1 73 ? -38.389 -9.896 34.525 1.00 97.69 73 ILE A C 1
ATOM 545 O O . ILE A 1 73 ? -37.983 -10.877 33.894 1.00 97.69 73 ILE A O 1
ATOM 549 N N . ASP A 1 74 ? -38.646 -8.730 33.931 1.00 95.94 74 ASP A N 1
ATOM 550 C CA . ASP A 1 74 ? -38.500 -8.475 32.492 1.00 95.94 74 ASP A CA 1
ATOM 551 C C . ASP A 1 74 ? -37.095 -8.009 32.107 1.00 95.94 74 ASP A C 1
ATOM 553 O O . ASP A 1 74 ? -36.652 -8.194 30.969 1.00 95.94 74 ASP A O 1
ATOM 557 N N . LEU A 1 75 ? -36.391 -7.364 33.038 1.00 96.44 75 LEU A N 1
ATOM 558 C CA . LEU A 1 75 ? -35.065 -6.808 32.806 1.00 96.44 75 LEU A CA 1
ATOM 559 C C . LEU A 1 75 ? -34.159 -7.060 34.014 1.00 96.44 75 LEU A C 1
ATOM 561 O O . LEU A 1 75 ? -34.434 -6.622 35.123 1.00 96.44 75 LEU A O 1
ATOM 565 N N . LEU A 1 76 ? -33.050 -7.754 33.794 1.00 97.94 76 LEU A N 1
ATOM 566 C CA . LEU A 1 76 ? -31.992 -7.927 34.784 1.00 97.94 76 LEU A CA 1
ATOM 567 C C . LEU A 1 76 ? -30.780 -7.111 34.349 1.00 97.94 76 LEU A C 1
ATOM 569 O O . LEU A 1 76 ? -30.276 -7.322 33.248 1.00 97.94 76 LEU A O 1
ATOM 573 N N . ILE A 1 77 ? -30.284 -6.215 35.198 1.00 97.75 77 ILE A N 1
ATOM 574 C CA . ILE A 1 77 ? -29.051 -5.463 34.955 1.00 97.75 77 ILE A CA 1
ATOM 575 C C . ILE A 1 77 ? -28.009 -5.820 36.015 1.00 97.75 77 ILE A C 1
ATOM 577 O O . ILE A 1 77 ? -28.033 -5.328 37.146 1.00 97.75 77 ILE A O 1
ATOM 581 N N . ASN A 1 78 ? -27.041 -6.632 35.607 1.00 97.94 78 ASN A N 1
ATOM 582 C CA . ASN A 1 78 ? -25.864 -6.974 36.391 1.00 97.94 78 ASN A CA 1
ATOM 583 C C . ASN A 1 78 ? -24.806 -5.876 36.232 1.00 97.94 78 ASN A C 1
ATOM 585 O O . ASN A 1 78 ? -23.943 -5.925 35.349 1.00 97.94 78 ASN A O 1
ATOM 589 N N . ASN A 1 79 ? -24.932 -4.851 37.068 1.00 95.81 79 ASN A N 1
ATOM 590 C CA . ASN A 1 79 ? -24.067 -3.675 37.110 1.00 95.81 79 ASN A CA 1
ATOM 591 C C . ASN A 1 79 ? -23.009 -3.722 38.227 1.00 95.81 79 ASN A C 1
ATOM 593 O O . ASN A 1 79 ? -21.944 -3.129 38.072 1.00 95.81 79 ASN A O 1
ATOM 597 N N . ALA A 1 80 ? -23.282 -4.400 39.343 1.00 92.62 80 ALA A N 1
ATOM 598 C CA . ALA A 1 80 ? -22.398 -4.379 40.500 1.00 92.62 80 ALA A CA 1
ATOM 599 C C . ALA A 1 80 ? -21.042 -5.032 40.194 1.00 92.62 80 ALA A C 1
ATOM 601 O O . ALA A 1 80 ? -20.940 -5.989 39.424 1.00 92.62 80 ALA A O 1
ATOM 602 N N . GLY A 1 81 ? -19.997 -4.487 40.809 1.00 91.31 81 GLY A N 1
ATOM 603 C CA . GLY A 1 81 ? -18.656 -5.037 40.750 1.00 91.31 81 GLY A CA 1
ATOM 604 C C . GLY A 1 81 ? -17.646 -4.209 41.537 1.00 91.31 81 GLY A C 1
ATOM 605 O O . GLY A 1 81 ? -17.936 -3.091 41.966 1.00 91.31 81 GLY A O 1
ATOM 606 N N . ILE A 1 82 ? -16.464 -4.783 41.713 1.00 91.25 82 ILE A N 1
ATOM 607 C CA . ILE A 1 82 ? -15.326 -4.226 42.449 1.00 91.25 82 ILE A CA 1
ATOM 608 C C . ILE A 1 82 ? -14.114 -4.062 41.530 1.00 91.25 82 ILE A C 1
ATOM 610 O O . ILE A 1 82 ? -14.015 -4.733 40.504 1.00 91.25 82 ILE A O 1
ATOM 614 N N . SER A 1 83 ? -13.209 -3.151 41.891 1.00 85.06 83 SER A N 1
ATOM 615 C CA . SER A 1 83 ? -12.063 -2.718 41.078 1.00 85.06 83 SER A CA 1
ATOM 616 C C . SER A 1 83 ? -10.889 -3.702 41.055 1.00 85.06 83 SER A C 1
ATOM 618 O O . SER A 1 83 ? -10.017 -3.588 40.199 1.00 85.06 83 SER A O 1
ATOM 620 N N . GLY A 1 84 ? -10.836 -4.645 41.997 1.00 77.69 84 GLY A N 1
ATOM 621 C CA . GLY A 1 84 ? -9.704 -5.558 42.168 1.00 77.69 84 GLY A CA 1
ATOM 622 C C . GLY A 1 84 ? -8.424 -4.916 42.687 1.00 77.69 84 GLY A C 1
ATOM 623 O O . GLY A 1 84 ? -7.336 -5.430 42.449 1.00 77.69 84 GLY A O 1
ATOM 624 N N . ASN A 1 85 ? -8.557 -3.793 43.397 1.00 73.50 85 ASN A N 1
ATOM 625 C CA . ASN A 1 85 ? -7.475 -3.166 44.154 1.00 73.50 85 ASN A CA 1
ATOM 626 C C . ASN A 1 85 ? -7.897 -2.928 45.615 1.00 73.50 85 ASN A C 1
ATOM 628 O O . ASN A 1 85 ? -7.783 -1.825 46.153 1.00 73.50 85 ASN A O 1
ATOM 632 N N . ILE A 1 86 ? -8.480 -3.966 46.217 1.00 63.47 86 ILE A N 1
ATOM 633 C CA . ILE A 1 86 ? -9.256 -3.904 47.467 1.00 63.47 86 ILE A CA 1
ATOM 634 C C . ILE A 1 86 ? -8.348 -3.652 48.675 1.00 63.47 86 ILE A C 1
ATOM 636 O O . ILE A 1 86 ? -8.750 -2.972 49.612 1.00 63.47 86 ILE A O 1
ATOM 640 N N . HIS A 1 87 ? -7.107 -4.139 48.620 1.00 66.69 87 HIS A N 1
ATOM 641 C CA . HIS A 1 87 ? -6.111 -3.979 49.683 1.00 66.69 87 HIS A CA 1
ATOM 642 C C . HIS A 1 87 ? -5.192 -2.761 49.498 1.00 66.69 87 HIS A C 1
ATOM 644 O O . HIS A 1 87 ? -4.192 -2.638 50.198 1.00 66.69 87 HIS A O 1
ATOM 650 N N . SER A 1 88 ? -5.498 -1.874 48.545 1.00 64.50 88 SER A N 1
ATOM 651 C CA . SER A 1 88 ? -4.748 -0.630 48.343 1.00 64.50 88 SER A CA 1
ATOM 652 C C . SER A 1 88 ? -5.401 0.550 49.060 1.00 64.50 88 SER A C 1
ATOM 654 O O . SER A 1 88 ? -6.628 0.641 49.116 1.00 64.50 88 SER A O 1
ATOM 656 N N . ASP A 1 89 ? -4.589 1.520 49.484 1.00 59.06 89 ASP A N 1
ATOM 657 C CA . ASP A 1 89 ? -5.053 2.762 50.126 1.00 59.06 89 ASP A CA 1
ATOM 658 C C . ASP A 1 89 ? -5.996 3.599 49.241 1.00 59.06 89 ASP A C 1
ATOM 660 O O . ASP A 1 89 ? -6.719 4.467 49.727 1.00 59.06 89 ASP A O 1
ATOM 664 N N . LYS A 1 90 ? -6.003 3.347 47.925 1.00 59.78 90 LYS A N 1
ATOM 665 C CA . LYS A 1 90 ? -6.808 4.085 46.946 1.00 59.78 90 LYS A CA 1
ATOM 666 C C . LYS A 1 90 ? -8.255 3.578 46.853 1.00 59.78 90 LYS A C 1
ATOM 668 O O . LYS A 1 90 ? -9.141 4.356 46.516 1.00 59.78 90 LYS A O 1
ATOM 673 N N . GLY A 1 91 ? -8.528 2.292 47.108 1.00 60.91 91 GLY A N 1
ATOM 674 C CA . GLY A 1 91 ? -9.886 1.710 47.082 1.00 60.91 91 GLY A CA 1
ATOM 675 C C . GLY A 1 91 ? -10.647 1.770 45.738 1.00 60.91 91 GLY A C 1
ATOM 676 O O . GLY A 1 91 ? -11.796 1.336 45.658 1.00 60.91 91 GLY A O 1
ATOM 677 N N . HIS A 1 92 ? -10.023 2.274 44.670 1.00 75.00 92 HIS A N 1
ATOM 678 C CA . HIS A 1 92 ? -10.558 2.386 43.309 1.00 75.00 92 HIS A CA 1
ATOM 679 C C . HIS A 1 92 ? -9.620 1.703 42.299 1.00 75.00 92 HIS A C 1
ATOM 681 O O . HIS A 1 92 ? -8.545 1.220 42.658 1.00 75.00 92 HIS A O 1
ATOM 687 N N . LEU A 1 93 ? -10.026 1.623 41.028 1.00 76.69 93 LEU A N 1
ATOM 688 C CA . LEU A 1 93 ? -9.177 1.117 39.944 1.00 76.69 93 LEU A CA 1
ATOM 689 C C . LEU A 1 93 ? -7.870 1.917 39.901 1.00 76.69 93 LEU A C 1
ATOM 691 O O . LEU A 1 93 ? -7.908 3.142 39.781 1.00 76.69 93 LEU A O 1
ATOM 695 N N . ASP A 1 94 ? -6.731 1.232 39.999 1.00 75.62 94 ASP A N 1
ATOM 696 C CA . ASP A 1 94 ? -5.417 1.858 39.871 1.00 75.62 94 ASP A CA 1
ATOM 697 C C . ASP A 1 94 ? -4.865 1.622 38.469 1.00 75.62 94 ASP A C 1
ATOM 699 O O . ASP A 1 94 ? -4.580 0.495 38.059 1.00 75.62 94 ASP A O 1
ATOM 703 N N . MET A 1 95 ? -4.772 2.725 37.734 1.00 72.94 95 MET A N 1
ATOM 704 C CA . MET A 1 95 ? -4.334 2.771 36.345 1.00 72.94 95 MET A CA 1
ATOM 705 C C . MET A 1 95 ? -2.822 2.603 36.190 1.00 72.94 95 MET A C 1
ATOM 707 O O . MET A 1 95 ? -2.359 2.329 35.085 1.00 72.94 95 MET A O 1
ATOM 711 N N . GLU A 1 96 ? -2.068 2.768 37.274 1.00 75.94 96 GLU A N 1
ATOM 712 C CA . GLU A 1 96 ? -0.605 2.734 37.280 1.00 75.94 96 GLU A CA 1
ATOM 713 C C . GLU A 1 96 ? -0.062 1.423 37.858 1.00 75.94 96 GLU A C 1
ATOM 715 O O . GLU A 1 96 ? 1.116 1.114 37.675 1.00 75.94 96 GLU A O 1
ATOM 720 N N . LYS A 1 97 ? -0.912 0.623 38.522 1.00 82.06 97 LYS A N 1
ATOM 721 C CA . LYS A 1 97 ? -0.516 -0.668 39.094 1.00 82.06 97 LYS A CA 1
ATOM 722 C C . LYS A 1 97 ? -0.091 -1.626 37.982 1.00 82.06 97 LYS A C 1
ATOM 724 O O . LYS A 1 97 ? -0.890 -1.974 37.107 1.00 82.06 97 LYS A O 1
ATOM 729 N N . SER A 1 98 ? 1.161 -2.082 38.040 1.00 83.31 98 SER A N 1
ATOM 730 C CA . SER A 1 98 ? 1.685 -3.077 37.107 1.00 83.31 98 SER A CA 1
ATOM 731 C C . SER A 1 98 ? 0.858 -4.356 37.180 1.00 83.31 98 SER A C 1
ATOM 733 O O . SER A 1 98 ? 0.445 -4.789 38.257 1.00 83.31 98 SER A O 1
ATOM 735 N N . ALA A 1 99 ? 0.662 -5.020 36.040 1.00 85.69 99 ALA A N 1
ATOM 736 C CA . ALA A 1 99 ? -0.005 -6.320 36.002 1.00 85.69 99 ALA A CA 1
ATOM 737 C C . ALA A 1 99 ? 0.720 -7.376 36.862 1.00 85.69 99 ALA A C 1
ATOM 739 O O . ALA A 1 99 ? 0.080 -8.301 37.351 1.00 85.69 99 ALA A O 1
ATOM 740 N N . PHE A 1 100 ? 2.031 -7.221 37.074 1.00 89.00 100 PHE A N 1
ATOM 741 C CA . PHE A 1 100 ? 2.839 -8.119 37.903 1.00 89.00 100 PHE A CA 1
ATOM 742 C C . PHE A 1 100 ? 2.676 -7.890 39.415 1.00 89.00 100 PHE A C 1
ATOM 744 O O . PHE A 1 100 ? 3.086 -8.748 40.189 1.00 89.00 100 PHE A O 1
ATOM 751 N N . ASP A 1 101 ? 2.049 -6.784 39.828 1.00 88.75 101 ASP A N 1
ATOM 752 C CA . ASP A 1 101 ? 1.889 -6.412 41.243 1.00 88.75 101 ASP A CA 1
ATOM 753 C C . ASP A 1 101 ? 0.528 -6.846 41.821 1.00 88.75 101 ASP A C 1
ATOM 755 O O . ASP A 1 101 ? 0.204 -6.547 42.972 1.00 88.75 101 ASP A O 1
ATOM 759 N N . TYR A 1 102 ? -0.321 -7.505 41.026 1.00 88.56 102 TYR A N 1
ATOM 760 C CA . TYR A 1 102 ? -1.586 -8.059 41.512 1.00 88.56 102 TYR A CA 1
ATOM 761 C C . TYR A 1 102 ? -1.339 -9.373 42.249 1.00 88.56 102 TYR A C 1
ATOM 763 O O . TYR A 1 102 ? -0.704 -10.286 41.719 1.00 88.56 102 TYR A O 1
ATOM 771 N N . SER A 1 103 ? -1.885 -9.485 43.458 1.00 90.19 103 SER A N 1
ATOM 772 C CA . SER A 1 103 ? -1.853 -10.735 44.213 1.00 90.19 103 SER A CA 1
ATOM 773 C C . SER A 1 103 ? -2.880 -11.734 43.673 1.00 90.19 103 SER A C 1
ATOM 775 O O . SER A 1 103 ? -3.874 -11.364 43.041 1.00 90.19 103 SER A O 1
ATOM 777 N N . THR A 1 104 ? -2.683 -13.021 43.961 1.00 91.19 104 THR A N 1
ATOM 778 C CA . THR A 1 104 ? -3.702 -14.043 43.677 1.00 91.19 104 THR A CA 1
ATOM 779 C C . THR A 1 104 ? -5.007 -13.750 44.420 1.00 91.19 104 THR A C 1
ATOM 781 O O . THR A 1 104 ? -6.076 -13.933 43.851 1.00 91.19 104 THR A O 1
ATOM 784 N N . THR A 1 105 ? -4.938 -13.209 45.639 1.00 90.56 105 THR A N 1
ATOM 785 C CA . THR A 1 105 ? -6.116 -12.790 46.413 1.00 90.56 105 THR A CA 1
ATOM 786 C C . THR A 1 105 ? -6.905 -11.685 45.703 1.00 90.56 105 THR A C 1
ATOM 788 O O . THR A 1 105 ? -8.120 -11.809 45.572 1.00 90.56 105 THR A O 1
ATOM 791 N N . ASP A 1 106 ? -6.231 -10.667 45.142 1.00 90.00 106 ASP A N 1
ATOM 792 C CA . ASP A 1 106 ? -6.895 -9.614 44.352 1.00 90.00 106 ASP A CA 1
ATOM 793 C C . ASP A 1 106 ? -7.696 -10.224 43.185 1.00 90.00 106 ASP A C 1
ATOM 795 O O . ASP A 1 106 ? -8.818 -9.804 42.890 1.00 90.00 106 ASP A O 1
ATOM 799 N N . LEU A 1 107 ? -7.125 -11.229 42.511 1.00 92.12 107 LEU A N 1
ATOM 800 C CA . LEU A 1 107 ? -7.773 -11.951 41.413 1.00 92.12 107 LEU A CA 1
ATOM 801 C C . LEU A 1 107 ? -8.963 -12.782 41.907 1.00 92.12 107 LEU A C 1
ATOM 803 O O . LEU A 1 107 ? -10.044 -12.689 41.325 1.00 92.12 107 LEU A O 1
ATOM 807 N N . GLU A 1 108 ? -8.781 -13.573 42.965 1.00 93.88 108 GLU A N 1
ATOM 808 C CA . GLU A 1 108 ? -9.809 -14.452 43.533 1.00 93.88 108 GLU A CA 1
ATOM 809 C C . GLU A 1 108 ? -11.037 -13.671 44.001 1.00 93.88 108 GLU A C 1
ATOM 811 O O . GLU A 1 108 ? -12.155 -14.001 43.599 1.00 93.88 108 GLU A O 1
ATOM 816 N N . GLU A 1 109 ? -10.845 -12.606 44.780 1.00 93.12 109 GLU A N 1
ATOM 817 C CA . GLU A 1 109 ? -11.940 -11.772 45.283 1.00 93.12 109 GLU A CA 1
ATOM 818 C C . GLU A 1 109 ? -12.687 -11.091 44.131 1.00 93.12 109 GLU A C 1
ATOM 820 O O . GLU A 1 109 ? -13.913 -11.163 44.039 1.00 93.12 109 GLU A O 1
ATOM 825 N N . THR A 1 110 ? -11.956 -10.517 43.171 1.00 93.88 110 THR A N 1
ATOM 826 C CA . THR A 1 110 ? -12.572 -9.837 42.021 1.00 93.88 110 THR A CA 1
ATOM 827 C C . THR A 1 110 ? -13.343 -10.798 41.125 1.00 93.88 110 T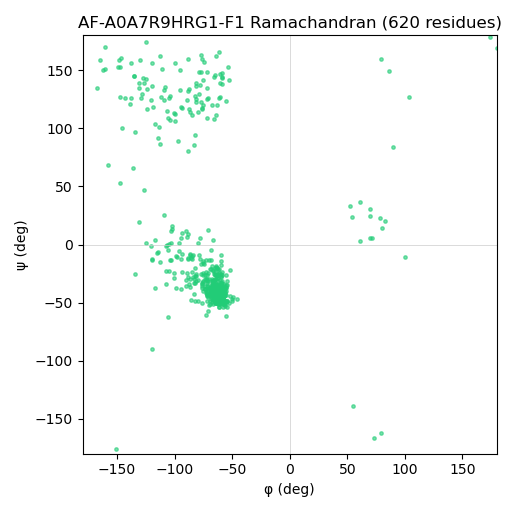HR A C 1
ATOM 829 O O . THR A 1 110 ? -14.432 -10.465 40.649 1.00 93.88 110 THR A O 1
ATOM 832 N N . ILE A 1 111 ? -12.813 -12.000 40.890 1.00 95.19 111 ILE A N 1
ATOM 833 C CA . ILE A 1 111 ? -13.501 -13.054 40.137 1.00 95.19 111 ILE A CA 1
ATOM 834 C C . ILE A 1 111 ? -14.733 -13.539 40.907 1.00 95.19 111 ILE A C 1
ATOM 836 O O . ILE A 1 111 ? -15.789 -13.726 40.291 1.00 95.19 111 ILE A O 1
ATOM 840 N N . LYS A 1 112 ? -14.636 -13.700 42.231 1.00 96.06 112 LYS A N 1
ATOM 841 C CA . LYS A 1 112 ? -15.762 -14.096 43.077 1.00 96.06 112 LYS A CA 1
ATOM 842 C C . LYS A 1 112 ? -16.918 -13.108 42.941 1.00 96.06 112 LYS A C 1
ATOM 844 O O . LYS A 1 112 ? -18.006 -13.528 42.556 1.00 96.06 112 LYS A O 1
ATOM 849 N N . THR A 1 113 ? -16.686 -11.814 43.134 1.00 94.94 113 THR A N 1
ATOM 850 C CA . THR A 1 113 ? -17.757 -10.813 43.055 1.00 94.94 113 THR A CA 1
ATOM 851 C C . THR A 1 113 ? -18.236 -10.595 41.614 1.00 94.94 113 THR A C 1
ATOM 853 O O . THR A 1 113 ? -19.419 -10.754 41.306 1.00 94.94 113 THR A O 1
ATOM 856 N N . ASN A 1 114 ? -17.333 -10.231 40.694 1.00 95.81 114 ASN A N 1
ATOM 857 C CA . ASN A 1 114 ? -17.722 -9.732 39.368 1.00 95.81 114 ASN A CA 1
ATOM 858 C C . ASN A 1 114 ? -18.205 -10.848 38.435 1.00 95.81 114 ASN A C 1
ATOM 860 O O . ASN A 1 114 ? -19.051 -10.593 37.571 1.00 95.81 114 ASN A O 1
ATOM 864 N N . PHE A 1 115 ? -17.676 -12.067 38.586 1.00 96.75 115 PHE A N 1
ATOM 865 C CA . PHE A 1 115 ? -18.040 -13.211 37.754 1.00 96.75 115 PHE A CA 1
ATOM 866 C C . PHE A 1 115 ? -18.925 -14.218 38.495 1.00 96.75 115 PHE A C 1
ATOM 868 O O . PHE A 1 115 ? -20.061 -14.410 38.060 1.00 96.75 115 PHE A O 1
ATOM 875 N N . LEU A 1 116 ? -18.458 -14.844 39.584 1.00 97.56 116 LEU A N 1
ATOM 876 C CA . LEU A 1 116 ? -19.212 -15.924 40.245 1.00 97.56 116 LEU A CA 1
ATOM 877 C C . LEU A 1 116 ? -20.522 -15.423 40.867 1.00 97.56 116 LEU A C 1
ATOM 879 O O . LEU A 1 116 ? -21.558 -16.061 40.684 1.00 97.56 116 LEU A O 1
ATOM 883 N N . GLY A 1 117 ? -20.505 -14.262 41.522 1.00 97.62 117 GLY A N 1
ATOM 884 C CA . GLY A 1 117 ? -21.699 -13.616 42.061 1.00 97.62 117 GLY A CA 1
ATOM 885 C C . GLY A 1 117 ? -22.693 -13.259 40.958 1.00 97.62 117 GLY A C 1
ATOM 886 O O . GLY A 1 117 ? -23.862 -13.632 41.024 1.00 97.62 117 GLY A O 1
ATOM 887 N N . THR A 1 118 ? -22.227 -12.620 39.880 1.00 97.62 118 THR A N 1
ATOM 888 C CA . THR A 1 118 ? -23.087 -12.314 38.722 1.00 97.62 118 THR A CA 1
ATOM 889 C C . THR A 1 118 ? -23.676 -13.576 38.083 1.00 97.62 118 THR A C 1
ATOM 891 O O . THR A 1 118 ? -24.847 -13.599 37.698 1.00 97.62 118 THR A O 1
ATOM 894 N N . HIS A 1 119 ? -22.878 -14.638 37.963 1.00 97.50 119 HIS A N 1
ATOM 895 C CA . HIS A 1 119 ? -23.336 -15.938 37.483 1.00 97.50 119 HIS A CA 1
ATOM 896 C C . HIS A 1 119 ? -24.442 -16.503 38.381 1.00 97.50 119 HIS A C 1
ATOM 898 O O . HIS A 1 119 ? -25.469 -16.943 37.866 1.00 97.50 119 HIS A O 1
ATOM 904 N N . ALA A 1 120 ? -24.253 -16.464 39.703 1.00 97.56 120 ALA A N 1
ATOM 905 C CA . ALA A 1 120 ? -25.232 -16.946 40.669 1.00 97.56 120 ALA A CA 1
ATOM 906 C C . ALA A 1 120 ? -26.550 -16.167 40.579 1.00 97.56 120 ALA A C 1
ATOM 908 O O . ALA A 1 120 ? -27.595 -16.795 40.463 1.00 97.56 120 ALA A O 1
ATOM 909 N N . VAL A 1 121 ? -26.517 -14.832 40.488 1.00 97.94 121 VAL A N 1
ATOM 910 C CA . VAL A 1 121 ? -27.734 -14.019 40.279 1.00 97.94 121 VAL A CA 1
ATOM 911 C C . VAL A 1 121 ? -28.515 -14.488 39.050 1.00 97.94 121 VAL A C 1
ATOM 913 O O . VAL A 1 121 ? -29.722 -14.712 39.129 1.00 97.94 121 VAL A O 1
ATOM 916 N N . ILE A 1 122 ? -27.843 -14.671 37.906 1.00 97.00 122 ILE A N 1
ATOM 917 C CA . ILE A 1 122 ? -28.519 -15.151 36.693 1.00 97.00 122 ILE A CA 1
ATOM 918 C C . ILE A 1 122 ? -29.065 -16.565 36.913 1.00 97.00 122 ILE A C 1
ATOM 920 O O . ILE A 1 122 ? -30.205 -16.830 36.546 1.00 97.00 122 ILE A O 1
ATOM 924 N N . LYS A 1 123 ? -28.269 -17.465 37.498 1.00 95.50 123 LYS A N 1
ATOM 925 C CA . LYS A 1 123 ? -28.643 -18.865 37.730 1.00 95.50 123 LYS A CA 1
ATOM 926 C C . LYS A 1 123 ? -29.889 -18.992 38.610 1.00 95.50 123 LYS A C 1
ATOM 928 O O . LYS A 1 123 ? -30.752 -19.793 38.270 1.00 95.50 123 LYS A O 1
ATOM 933 N N . GLU A 1 124 ? -29.991 -18.212 39.684 1.00 96.31 124 GLU A N 1
ATOM 934 C CA . GLU A 1 124 ? -31.130 -18.260 40.612 1.00 96.31 124 GLU A CA 1
ATOM 935 C C . GLU A 1 124 ? -32.410 -17.686 39.984 1.00 96.31 124 GLU A C 1
ATOM 937 O O . GLU A 1 124 ? -33.497 -18.222 40.186 1.00 96.31 124 GLU A O 1
ATOM 942 N N . LEU A 1 125 ? -32.294 -16.645 39.152 1.00 96.38 125 LEU A N 1
ATOM 943 C CA . LEU A 1 125 ? -33.452 -16.000 38.518 1.00 96.38 125 LEU A CA 1
ATOM 944 C C . LEU A 1 125 ? -33.943 -16.720 37.253 1.00 96.38 125 LEU A C 1
ATOM 946 O O . LEU A 1 125 ? -35.111 -16.601 36.872 1.00 96.38 125 LEU A O 1
ATOM 950 N N . LEU A 1 126 ? -33.059 -17.429 36.548 1.00 92.69 126 LEU A N 1
ATOM 951 C CA . LEU A 1 126 ? -33.341 -17.975 35.219 1.00 92.69 126 LEU A CA 1
ATOM 952 C C . LEU A 1 126 ? -34.509 -18.985 35.160 1.00 92.69 126 LEU A C 1
ATOM 954 O O . LEU A 1 126 ? -35.265 -18.896 34.186 1.00 92.69 126 LEU A O 1
ATOM 958 N N . PRO A 1 127 ? -34.684 -19.923 36.119 1.00 87.69 127 PRO A N 1
ATOM 959 C CA . PRO A 1 127 ? -35.713 -20.962 36.029 1.00 87.69 127 PRO A CA 1
ATOM 960 C C . PRO A 1 127 ? -37.149 -20.436 36.140 1.00 87.69 127 PRO A C 1
ATOM 962 O O . PRO A 1 127 ? -38.009 -20.875 35.376 1.00 87.69 127 PRO A O 1
ATOM 965 N N . HIS A 1 128 ? -37.408 -19.508 37.070 1.00 86.50 128 HIS A N 1
ATOM 966 C CA . HIS A 1 128 ? -38.776 -19.128 37.456 1.00 86.50 128 HIS A CA 1
ATOM 967 C C . HIS A 1 128 ? -39.014 -17.616 37.562 1.00 86.50 128 HIS A C 1
ATOM 969 O O . HIS A 1 128 ? -40.139 -17.171 37.349 1.00 86.50 128 HIS A O 1
ATOM 975 N N . SER A 1 129 ? -37.980 -16.815 37.825 1.00 93.19 129 SER A N 1
ATOM 976 C CA . SER A 1 129 ? -38.139 -15.375 38.062 1.00 93.19 129 SER A CA 1
ATOM 977 C C . SER A 1 129 ? -38.111 -14.544 36.778 1.00 93.19 129 SER A C 1
ATOM 979 O O . SER A 1 129 ? -38.793 -13.527 36.689 1.00 93.19 129 SER A O 1
ATOM 981 N N . LEU A 1 130 ? -37.322 -14.948 35.774 1.00 95.31 130 LEU A N 1
ATOM 982 C CA . LEU A 1 130 ? -37.214 -14.235 34.496 1.00 95.31 130 LEU A CA 1
ATOM 983 C C . LEU A 1 130 ? -38.365 -14.589 33.538 1.00 95.31 130 LEU A C 1
ATOM 985 O O . LEU A 1 130 ? -38.521 -15.753 33.142 1.00 95.31 130 LEU A O 1
ATOM 989 N N . THR A 1 131 ? -39.082 -13.574 33.045 1.00 95.19 131 THR A N 1
ATOM 990 C CA . THR A 1 131 ? -40.181 -13.744 32.074 1.00 95.19 131 THR A CA 1
ATOM 991 C C . THR A 1 131 ? -39.717 -14.373 30.751 1.00 95.19 131 THR A C 1
ATOM 993 O O . THR A 1 131 ? -38.523 -14.479 30.446 1.00 95.19 131 THR A O 1
ATOM 996 N N . GLU A 1 132 ? -40.653 -14.842 29.917 1.00 90.56 132 GLU A N 1
ATOM 997 C CA . GLU A 1 132 ? -40.329 -15.486 28.629 1.00 90.56 132 GLU A CA 1
ATOM 998 C C . GLU A 1 132 ? -39.488 -14.574 27.713 1.00 90.56 132 GLU A C 1
ATOM 1000 O O . GLU A 1 132 ? -38.576 -15.048 27.035 1.00 90.56 132 GLU A O 1
ATOM 1005 N N . ASN A 1 133 ? -39.753 -13.263 27.743 1.00 90.38 133 ASN A N 1
ATOM 1006 C CA . ASN A 1 133 ? -39.093 -12.248 26.915 1.00 90.38 133 ASN A CA 1
ATOM 1007 C C . ASN A 1 133 ? -38.036 -11.437 27.681 1.00 90.38 133 ASN A C 1
ATOM 1009 O O . ASN A 1 133 ? -37.629 -10.370 27.213 1.00 90.38 133 ASN A O 1
ATOM 1013 N N . ALA A 1 134 ? -37.599 -11.927 28.845 1.00 92.81 134 ALA A N 1
ATOM 1014 C CA . ALA A 1 134 ? -36.688 -11.193 29.705 1.00 92.81 134 ALA A CA 1
ATOM 1015 C C . ALA A 1 134 ? -35.362 -10.856 29.006 1.00 92.81 134 ALA A C 1
ATOM 1017 O O . ALA A 1 134 ? -34.801 -11.653 28.240 1.00 92.81 134 ALA A O 1
ATOM 1018 N N . LYS A 1 135 ? -34.839 -9.668 29.309 1.00 92.81 135 LYS A N 1
ATOM 1019 C CA . LYS A 1 135 ? -33.537 -9.187 28.845 1.00 92.81 135 LYS A CA 1
ATOM 1020 C C . LYS A 1 135 ? -32.560 -9.143 30.015 1.00 92.81 135 LYS A C 1
ATOM 1022 O O . LYS A 1 135 ? -32.872 -8.609 31.069 1.00 92.81 135 LYS A O 1
ATOM 1027 N N . ILE A 1 136 ? -31.361 -9.671 29.819 1.00 95.06 136 ILE A N 1
ATOM 1028 C CA . ILE A 1 136 ? -30.274 -9.647 30.801 1.00 95.06 136 ILE A CA 1
ATOM 1029 C C . ILE A 1 136 ? -29.174 -8.737 30.259 1.00 95.06 136 ILE A C 1
ATOM 1031 O O . ILE A 1 136 ? -28.716 -8.934 29.138 1.00 95.06 136 ILE A O 1
ATOM 1035 N N . ILE A 1 137 ? -28.733 -7.751 31.029 1.00 94.56 137 ILE A N 1
ATOM 1036 C CA . ILE A 1 137 ? -27.673 -6.808 30.676 1.00 94.56 137 ILE A CA 1
ATOM 1037 C C . ILE A 1 137 ? -26.531 -6.954 31.678 1.00 94.56 137 ILE A C 1
ATOM 1039 O O . ILE A 1 137 ? -26.693 -6.688 32.861 1.00 94.56 137 ILE A O 1
ATOM 1043 N N . ASN A 1 138 ? -25.356 -7.324 31.191 1.00 95.38 138 ASN A N 1
ATOM 1044 C CA . ASN A 1 138 ? -24.118 -7.391 31.953 1.00 95.38 138 ASN A CA 1
ATOM 1045 C C . ASN A 1 138 ? -23.279 -6.148 31.652 1.00 95.38 138 ASN A C 1
ATOM 1047 O O . ASN A 1 138 ? -22.805 -5.998 30.524 1.00 95.38 138 ASN A O 1
ATOM 1051 N N . ILE A 1 139 ? -23.084 -5.264 32.634 1.00 92.38 139 ILE A N 1
ATOM 1052 C CA . ILE A 1 139 ? -22.187 -4.111 32.485 1.00 92.38 139 ILE A CA 1
ATOM 1053 C C . ILE A 1 139 ? -20.742 -4.597 32.581 1.00 92.38 139 ILE A C 1
ATOM 1055 O O . ILE A 1 139 ? -20.321 -5.190 33.579 1.00 92.38 139 ILE A O 1
ATOM 1059 N N . THR A 1 140 ? -19.986 -4.373 31.513 1.00 90.62 140 THR A N 1
ATOM 1060 C CA . THR A 1 140 ? -18.674 -4.982 31.302 1.00 90.62 140 THR A CA 1
ATOM 1061 C C . THR A 1 140 ? -17.766 -4.084 30.467 1.00 90.62 140 THR A C 1
ATOM 1063 O O . THR A 1 140 ? -18.110 -2.953 30.128 1.00 90.62 140 THR A O 1
ATOM 1066 N N . VAL A 1 141 ? -16.582 -4.589 30.143 1.00 84.00 141 VAL A N 1
ATOM 1067 C CA . VAL A 1 141 ? -15.516 -3.890 29.426 1.00 84.00 141 VAL A CA 1
ATOM 1068 C C . VAL A 1 141 ? -14.880 -4.815 28.382 1.00 84.00 141 VAL A C 1
ATOM 1070 O O . VAL A 1 141 ? -14.981 -6.043 28.502 1.00 84.00 141 VAL A O 1
ATOM 1073 N N . PRO A 1 142 ? -14.248 -4.270 27.330 1.00 74.31 142 PRO A N 1
ATOM 1074 C CA . PRO A 1 142 ? -13.527 -5.076 26.353 1.00 74.31 142 PRO A CA 1
ATOM 1075 C C . PRO A 1 142 ? -12.165 -5.523 26.899 1.00 74.31 142 PRO A C 1
ATOM 1077 O O . PRO A 1 142 ? -11.509 -4.800 27.638 1.00 74.31 142 PRO A O 1
ATOM 1080 N N . VAL A 1 143 ? -11.717 -6.706 26.475 1.00 72.75 143 VAL A N 1
ATOM 1081 C CA . VAL A 1 143 ? -10.421 -7.296 26.879 1.00 72.75 143 VAL A CA 1
ATOM 1082 C C . VAL A 1 143 ? -9.269 -6.827 25.970 1.00 72.75 143 VAL A C 1
ATOM 1084 O O . VAL A 1 143 ? -8.108 -7.089 26.243 1.00 72.75 143 VAL A O 1
ATOM 1087 N N . SER A 1 144 ? -9.576 -6.134 24.869 1.00 64.50 144 SER A N 1
ATOM 1088 C CA . SER A 1 144 ? -8.624 -5.773 23.809 1.00 64.50 144 SER A CA 1
ATOM 1089 C C . SER A 1 144 ? -8.278 -4.276 23.752 1.00 64.50 144 SER A C 1
ATOM 1091 O O . SER A 1 144 ? -8.001 -3.768 22.668 1.00 64.50 144 SER A O 1
ATOM 1093 N N . GLN A 1 145 ? -8.387 -3.535 24.858 1.00 62.78 145 GLN A N 1
ATOM 1094 C CA . GLN A 1 145 ? -8.010 -2.114 24.902 1.00 62.78 145 GLN A CA 1
ATOM 1095 C C . GLN A 1 145 ? -6.519 -1.951 25.232 1.00 62.78 145 GLN A C 1
ATOM 1097 O O . GLN A 1 145 ? -6.023 -2.574 26.160 1.00 62.78 145 GLN A O 1
ATOM 1102 N N . GLU A 1 146 ? -5.809 -1.095 24.487 1.00 54.50 146 GLU A N 1
ATOM 1103 C CA . GLU A 1 146 ? -4.343 -0.930 24.594 1.00 54.50 146 GLU A CA 1
ATOM 1104 C C . GLU A 1 146 ? -3.881 0.051 25.689 1.00 54.50 146 GLU A C 1
ATOM 1106 O O . GLU A 1 146 ? -2.695 0.112 25.989 1.00 54.50 146 GLU A O 1
ATOM 1111 N N . TYR A 1 147 ? -4.788 0.818 26.299 1.00 58.16 147 TYR A N 1
ATOM 1112 C CA . TYR A 1 147 ? -4.447 1.894 27.248 1.00 58.16 147 TYR A CA 1
ATOM 1113 C C . TYR A 1 147 ? -5.054 1.710 28.648 1.00 58.16 147 TYR A C 1
ATOM 1115 O O . TYR A 1 147 ? -4.860 2.553 29.520 1.00 58.16 147 TYR A O 1
ATOM 1123 N N . TRP A 1 148 ? -5.831 0.647 28.867 1.00 67.94 148 TRP A N 1
ATOM 1124 C CA . TRP A 1 148 ? -6.625 0.457 30.079 1.00 67.94 148 TRP A CA 1
ATOM 1125 C C . TRP A 1 148 ? -6.684 -1.033 30.431 1.00 67.94 148 TRP A C 1
ATOM 1127 O O . TRP A 1 148 ? -7.414 -1.787 29.788 1.00 67.94 148 TRP A O 1
ATOM 1137 N N . MET A 1 149 ? -5.865 -1.478 31.397 1.00 78.06 149 MET A N 1
ATOM 1138 C CA . MET A 1 149 ? -5.683 -2.917 31.646 1.00 78.06 149 MET A CA 1
ATOM 1139 C C . MET A 1 149 ? -5.425 -3.325 33.118 1.00 78.06 149 MET A C 1
ATOM 1141 O O . MET A 1 149 ? -4.463 -4.042 33.392 1.00 78.06 149 MET A O 1
ATOM 1145 N N . PRO A 1 150 ? -6.278 -2.919 34.083 1.00 86.06 150 PRO A N 1
ATOM 1146 C CA . PRO A 1 150 ? -6.195 -3.409 35.462 1.00 86.06 150 PRO A CA 1
ATOM 1147 C C . PRO A 1 150 ? -6.472 -4.921 35.507 1.00 86.06 150 PRO A C 1
ATOM 1149 O O . PRO A 1 150 ? -7.595 -5.357 35.233 1.00 86.06 150 PRO A O 1
ATOM 1152 N N . LEU A 1 151 ? -5.446 -5.724 35.817 1.00 89.25 151 LEU A N 1
ATOM 1153 C CA . LEU A 1 151 ? -5.446 -7.172 35.575 1.00 89.25 151 LEU A CA 1
ATOM 1154 C C . LEU A 1 151 ? -6.629 -7.889 36.242 1.00 89.25 151 LEU A C 1
ATOM 1156 O O . LEU A 1 151 ? -7.379 -8.584 35.552 1.00 89.25 151 LEU A O 1
ATOM 1160 N N . ALA A 1 152 ? -6.836 -7.705 37.550 1.00 91.25 152 ALA A N 1
ATOM 1161 C CA . ALA A 1 152 ? -7.909 -8.383 38.286 1.00 91.25 152 ALA A CA 1
ATOM 1162 C C . ALA A 1 152 ? -9.311 -8.006 37.771 1.00 91.25 152 ALA A C 1
ATOM 1164 O O . ALA A 1 152 ? -10.164 -8.867 37.541 1.00 91.25 152 ALA A O 1
ATOM 1165 N N . TYR A 1 153 ? -9.541 -6.722 37.490 1.00 90.81 153 TYR A N 1
ATOM 1166 C CA . TYR A 1 153 ? -10.821 -6.263 36.959 1.00 90.81 153 TYR A CA 1
ATOM 1167 C C . TYR A 1 153 ? -11.084 -6.793 35.547 1.00 90.81 153 TYR A C 1
ATOM 1169 O O . TYR A 1 153 ? -12.134 -7.390 35.297 1.00 90.81 153 TYR A O 1
ATOM 1177 N N . VAL A 1 154 ? -10.128 -6.627 34.628 1.00 89.00 154 VAL A N 1
ATOM 1178 C CA . VAL A 1 154 ? -10.285 -7.032 33.223 1.00 89.00 154 VAL A CA 1
ATOM 1179 C C . VAL A 1 154 ? -10.447 -8.543 33.097 1.00 89.00 154 VAL A C 1
ATOM 1181 O O . VAL A 1 154 ? -11.308 -8.987 32.340 1.00 89.00 154 VAL A O 1
ATOM 1184 N N . THR A 1 155 ? -9.695 -9.341 33.858 1.00 90.75 155 THR A N 1
ATOM 1185 C CA . THR A 1 155 ? -9.840 -10.809 33.857 1.00 90.75 155 THR A CA 1
ATOM 1186 C C . THR A 1 155 ? -11.213 -11.246 34.370 1.00 90.75 155 THR A C 1
ATOM 1188 O O . THR A 1 155 ? -11.874 -12.062 33.722 1.00 90.75 155 THR A O 1
ATOM 1191 N N . SER A 1 156 ? -11.715 -10.640 35.450 1.00 94.25 156 SER A N 1
ATOM 1192 C CA . SER A 1 156 ? -13.064 -10.931 35.959 1.00 94.25 156 SER A CA 1
ATOM 1193 C C . SER A 1 156 ? -14.171 -10.580 34.947 1.00 94.25 156 SER A C 1
ATOM 1195 O O . SER A 1 156 ? -15.100 -11.361 34.723 1.00 94.25 156 SER A O 1
ATOM 1197 N N . LYS A 1 157 ? -14.044 -9.443 34.247 1.00 92.12 157 LYS A N 1
ATOM 1198 C CA . LYS A 1 157 ? -14.985 -9.014 33.202 1.00 92.12 157 LYS A CA 1
ATOM 1199 C C . LYS A 1 157 ? -14.841 -9.826 31.914 1.00 92.12 157 LYS A C 1
ATOM 1201 O O . LYS A 1 157 ? -15.836 -10.064 31.231 1.00 92.12 157 LYS A O 1
ATOM 1206 N N . ALA A 1 158 ? -13.648 -10.332 31.605 1.00 89.25 158 ALA A N 1
ATOM 1207 C CA . ALA A 1 158 ? -13.434 -11.288 30.522 1.00 89.25 158 ALA A CA 1
ATOM 1208 C C . ALA A 1 158 ? -14.204 -12.595 30.770 1.00 89.25 158 ALA A C 1
ATOM 1210 O O . ALA A 1 158 ? -14.893 -13.075 29.865 1.00 89.25 158 ALA A O 1
ATOM 1211 N N . ALA A 1 159 ? -14.168 -13.123 31.998 1.00 89.12 159 ALA A N 1
ATOM 1212 C CA . ALA A 1 159 ? -14.966 -14.287 32.387 1.00 89.12 159 ALA A CA 1
ATOM 1213 C C . ALA A 1 159 ? -16.477 -14.003 32.277 1.00 89.12 159 ALA A C 1
ATOM 1215 O O . ALA A 1 159 ? -17.220 -14.789 31.681 1.00 89.12 159 ALA A O 1
ATOM 1216 N N . GLN A 1 160 ? -16.929 -12.829 32.734 1.00 90.19 160 GLN A N 1
ATOM 1217 C CA . GLN A 1 160 ? -18.321 -12.385 32.577 1.00 90.19 160 GLN A CA 1
ATOM 1218 C C . GLN A 1 160 ? -18.741 -12.271 31.093 1.00 90.19 160 GLN A C 1
ATOM 1220 O O . GLN A 1 160 ? -19.857 -12.651 30.721 1.00 90.19 160 GLN A O 1
ATOM 1225 N N . ASN A 1 161 ? -17.850 -11.796 30.216 1.00 86.62 161 ASN A N 1
ATOM 1226 C CA . ASN A 1 161 ? -18.084 -11.738 28.770 1.00 86.62 161 ASN A CA 1
ATOM 1227 C C . ASN A 1 161 ? -18.233 -13.142 28.172 1.00 86.62 161 ASN A C 1
ATOM 1229 O O . ASN A 1 161 ? -19.180 -13.390 27.423 1.00 86.62 161 ASN A O 1
ATOM 1233 N N . ALA A 1 162 ? -17.343 -14.072 28.528 1.00 83.06 162 ALA A N 1
ATOM 1234 C CA . ALA A 1 162 ? -17.419 -15.462 28.082 1.00 83.06 162 ALA A CA 1
ATOM 1235 C C . ALA A 1 162 ? -18.738 -16.126 28.516 1.00 83.06 162 ALA A C 1
ATOM 1237 O O . ALA A 1 162 ? -19.416 -16.746 27.693 1.00 83.06 162 ALA A O 1
ATOM 1238 N N . MET A 1 163 ? -19.161 -15.912 29.765 1.00 91.12 163 MET A N 1
ATOM 1239 C CA . MET A 1 163 ? -20.453 -16.383 30.276 1.00 91.12 163 MET A CA 1
ATOM 1240 C C . MET A 1 163 ? -21.636 -15.808 29.493 1.00 91.12 163 MET A C 1
ATOM 1242 O O . MET A 1 163 ? -22.558 -16.540 29.140 1.00 91.12 163 MET A O 1
ATOM 1246 N N . THR A 1 164 ? -21.596 -14.513 29.172 1.00 86.94 164 THR A N 1
ATOM 1247 C CA . THR A 1 164 ? -22.639 -13.851 28.371 1.00 86.94 164 THR A CA 1
ATOM 1248 C C . THR A 1 164 ? -22.816 -14.550 27.019 1.00 86.94 164 THR A C 1
ATOM 1250 O O . THR A 1 164 ? -23.943 -14.827 26.600 1.00 86.94 164 THR A O 1
ATOM 1253 N N . PHE A 1 165 ? -21.711 -14.898 26.351 1.00 80.00 165 PHE A N 1
ATOM 1254 C CA . PHE A 1 165 ? -21.753 -15.653 25.098 1.00 80.00 165 PHE A CA 1
ATOM 1255 C C . PHE A 1 165 ? -22.262 -17.086 25.282 1.00 80.00 165 PHE A C 1
ATOM 1257 O O . PHE A 1 165 ? -23.080 -17.538 24.477 1.00 80.00 165 PHE A O 1
ATOM 1264 N N . ALA A 1 166 ? -21.817 -17.786 26.329 1.00 80.44 166 ALA A N 1
ATOM 1265 C CA . ALA A 1 166 ? -22.241 -19.154 26.621 1.00 80.44 166 ALA A CA 1
ATOM 1266 C C . ALA A 1 166 ? -23.757 -19.241 26.865 1.00 80.44 166 ALA A C 1
ATOM 1268 O O . ALA A 1 166 ? -24.443 -20.040 26.225 1.00 80.44 166 ALA A O 1
ATOM 1269 N N . PHE A 1 167 ? -24.306 -18.360 27.706 1.00 85.38 167 PHE A N 1
ATOM 1270 C CA . PHE A 1 167 ? -25.747 -18.292 27.969 1.00 85.38 167 PHE A CA 1
ATOM 1271 C C . PHE A 1 167 ? -26.543 -17.889 26.730 1.00 85.38 167 PHE A C 1
ATOM 1273 O O . PHE A 1 167 ? -27.566 -18.501 26.433 1.00 85.38 167 PHE A O 1
ATOM 1280 N N . GLY A 1 168 ? -26.046 -16.933 25.941 1.00 83.69 168 GLY A N 1
ATOM 1281 C CA . GLY A 1 168 ? -26.678 -16.568 24.674 1.00 83.69 168 GLY A CA 1
ATOM 1282 C C . GLY A 1 168 ? -26.755 -17.735 23.683 1.00 83.69 168 GLY A C 1
ATOM 1283 O O . GLY A 1 168 ? -27.774 -17.927 23.012 1.00 83.69 168 GLY A O 1
ATOM 1284 N N . HIS A 1 169 ? -25.704 -18.558 23.614 1.00 75.44 169 HIS A N 1
ATOM 1285 C CA . HIS A 1 169 ? -25.705 -19.771 22.797 1.00 75.44 169 HIS A CA 1
ATOM 1286 C C . HIS A 1 169 ? -26.724 -20.797 23.304 1.00 75.44 169 HIS A C 1
ATOM 1288 O O . HIS A 1 169 ? -27.470 -21.363 22.500 1.00 75.44 169 HIS A O 1
ATOM 1294 N N . GLN A 1 170 ? -26.798 -20.991 24.621 1.00 83.62 170 GLN A N 1
ATOM 1295 C CA . GLN A 1 170 ? -27.760 -21.897 25.243 1.00 83.62 170 GLN A CA 1
ATOM 1296 C C . GLN A 1 170 ? -29.207 -21.445 24.987 1.00 83.62 170 GLN A C 1
ATOM 1298 O O . GLN A 1 170 ? -30.003 -22.232 24.482 1.00 83.62 170 GLN A O 1
ATOM 1303 N N . PHE A 1 171 ? -29.534 -20.159 25.167 1.00 84.56 171 PHE A N 1
ATOM 1304 C CA . PHE A 1 171 ? -30.866 -19.618 24.843 1.00 84.56 171 PHE A CA 1
ATOM 1305 C C . PHE A 1 171 ? -31.254 -19.852 23.385 1.00 84.56 171 PHE A C 1
ATOM 1307 O O . PHE A 1 171 ? -32.405 -20.169 23.079 1.00 84.56 171 PHE A O 1
ATOM 1314 N N . LYS A 1 172 ? -30.293 -19.741 22.464 1.00 78.56 172 LYS A N 1
ATOM 1315 C CA . LYS A 1 172 ? -30.528 -20.049 21.054 1.00 78.56 172 LYS A CA 1
ATOM 1316 C C . LYS A 1 172 ? -30.814 -21.536 20.832 1.00 78.56 172 LYS A C 1
ATOM 1318 O O . LYS A 1 172 ? -31.734 -21.842 20.069 1.00 78.56 172 LYS A O 1
ATOM 1323 N N . LYS A 1 173 ? -30.040 -22.425 21.462 1.00 78.81 173 LYS A N 1
ATOM 1324 C CA . LYS A 1 173 ? -30.209 -23.886 21.391 1.00 78.81 173 LYS A CA 1
ATOM 1325 C C . LYS A 1 173 ? -31.582 -24.309 21.917 1.00 78.81 173 LYS A C 1
ATOM 1327 O O . LYS A 1 173 ? -32.282 -25.049 21.232 1.00 78.81 173 LYS A O 1
ATOM 1332 N N . ASP A 1 174 ? -32.006 -23.726 23.033 1.00 85.62 174 ASP A N 1
ATOM 1333 C CA . ASP A 1 174 ? -33.294 -24.002 23.683 1.00 85.62 174 ASP A CA 1
ATOM 1334 C C . ASP A 1 174 ? -34.473 -23.282 23.014 1.00 85.62 174 ASP A C 1
ATOM 1336 O O . ASP A 1 174 ? -35.611 -23.370 23.463 1.00 85.62 174 ASP A O 1
ATOM 1340 N N . LYS A 1 175 ? -34.213 -22.538 21.930 1.00 85.38 175 LYS A N 1
ATOM 1341 C CA . LYS A 1 175 ? -35.185 -21.684 21.230 1.00 85.38 175 LYS A CA 1
ATOM 1342 C C . LYS A 1 175 ? -35.893 -20.667 22.143 1.00 85.38 175 LYS A C 1
ATOM 1344 O O . LYS A 1 175 ? -36.952 -20.164 21.771 1.00 85.38 175 LYS A O 1
ATOM 1349 N N . SER A 1 176 ? -35.277 -20.313 23.268 1.00 85.56 176 SER A N 1
ATOM 1350 C CA . SER A 1 176 ? -35.771 -19.314 24.214 1.00 85.56 176 SER A CA 1
ATOM 1351 C C . SER A 1 176 ? -35.907 -17.934 23.557 1.00 85.56 176 SER A C 1
ATOM 1353 O O . SER A 1 176 ? -35.133 -17.571 22.660 1.00 85.56 176 SER A O 1
ATOM 1355 N N . LYS A 1 177 ? -36.906 -17.157 23.994 1.00 86.94 177 LYS A N 1
ATOM 1356 C CA . LYS A 1 177 ? -37.085 -15.748 23.599 1.00 86.94 177 LYS A CA 1
ATOM 1357 C C . LYS A 1 177 ? -36.270 -14.782 24.465 1.00 86.94 177 LYS A C 1
ATOM 1359 O O . LYS A 1 177 ? -36.096 -13.633 24.061 1.00 86.94 177 LYS A O 1
ATOM 1364 N N . LYS A 1 178 ? -35.730 -15.253 25.594 1.00 88.56 178 LYS A N 1
ATOM 1365 C CA . LYS A 1 178 ? -34.850 -14.475 26.471 1.00 88.56 178 LYS A CA 1
ATOM 1366 C C . LYS A 1 178 ? -33.615 -13.992 25.710 1.00 88.56 178 LYS A C 1
ATOM 1368 O O . LYS A 1 178 ? -33.121 -14.658 24.797 1.00 88.56 178 LYS A O 1
ATOM 1373 N N . GLN A 1 179 ? -33.109 -12.826 26.094 1.00 87.81 179 GLN A N 1
ATOM 1374 C CA . GLN A 1 179 ? -31.937 -12.205 25.478 1.00 87.81 179 GLN A CA 1
ATOM 1375 C C . GLN A 1 179 ? -30.917 -11.848 26.550 1.00 87.81 179 GLN A C 1
ATOM 1377 O O . GLN A 1 179 ? -31.280 -11.405 27.634 1.00 87.81 179 GLN A O 1
ATOM 1382 N N . ILE A 1 180 ? -29.634 -11.999 26.234 1.00 89.75 180 ILE A N 1
ATOM 1383 C CA . ILE A 1 180 ? -28.540 -11.560 27.100 1.00 89.75 180 ILE A CA 1
ATOM 1384 C C . ILE A 1 180 ? -27.587 -10.648 26.334 1.00 89.75 180 ILE A C 1
ATOM 1386 O O . ILE A 1 180 ? -27.285 -10.884 25.154 1.00 89.75 180 ILE A O 1
ATOM 1390 N N . PHE A 1 181 ? -27.144 -9.598 27.019 1.00 87.50 181 PHE A N 1
ATOM 1391 C CA . PHE A 1 181 ? -26.340 -8.521 26.484 1.00 87.50 181 PHE A CA 1
ATOM 1392 C C . PHE A 1 181 ? -25.124 -8.235 27.354 1.00 87.50 181 PHE A C 1
ATOM 1394 O O . PHE A 1 181 ? -25.224 -8.192 28.571 1.00 87.50 181 PHE A O 1
ATOM 1401 N N . ALA A 1 182 ? -23.984 -7.989 26.719 1.00 86.81 182 ALA A N 1
ATOM 1402 C CA . ALA A 1 182 ? -22.778 -7.477 27.367 1.00 86.81 182 ALA A CA 1
ATOM 1403 C C . ALA A 1 182 ? -22.617 -6.008 26.971 1.00 86.81 182 ALA A C 1
ATOM 1405 O O . ALA A 1 182 ? -22.344 -5.740 25.804 1.00 86.81 182 ALA A O 1
ATOM 1406 N N . VAL A 1 183 ? -22.837 -5.075 27.896 1.00 85.69 183 VAL A N 1
ATOM 1407 C CA . VAL A 1 183 ? -22.873 -3.636 27.618 1.00 85.69 183 VAL A CA 1
ATOM 1408 C C . VAL A 1 183 ? -21.612 -2.939 28.112 1.00 85.69 183 VAL A C 1
ATOM 1410 O O . VAL A 1 183 ? -21.267 -3.046 29.285 1.00 85.69 183 VAL A O 1
ATOM 1413 N N . MET A 1 184 ? -20.945 -2.207 27.216 1.00 85.69 184 MET A N 1
ATOM 1414 C CA . MET A 1 184 ? -19.700 -1.487 27.511 1.00 85.69 184 MET A CA 1
ATOM 1415 C C . MET A 1 184 ? -19.928 0.032 27.431 1.00 85.69 184 MET A C 1
ATOM 1417 O O . MET A 1 184 ? -19.969 0.566 26.322 1.00 85.69 184 MET A O 1
ATOM 1421 N N . PRO A 1 185 ? -20.091 0.738 28.566 1.00 75.19 185 PRO A N 1
ATOM 1422 C CA . PRO A 1 185 ? -20.485 2.152 28.567 1.00 75.19 185 PRO A CA 1
ATOM 1423 C C . PRO A 1 185 ? -19.347 3.150 28.258 1.00 75.19 185 PRO A C 1
ATOM 1425 O O . PRO A 1 185 ? -19.592 4.344 28.047 1.00 75.19 185 PRO A O 1
ATOM 1428 N N . GLY A 1 186 ? -18.100 2.674 28.203 1.00 75.38 186 GLY A N 1
ATOM 1429 C CA . GLY A 1 186 ? -16.909 3.524 28.146 1.00 75.38 186 GLY A CA 1
ATOM 1430 C C . GLY A 1 186 ? -16.537 4.077 29.525 1.00 75.38 186 GLY A C 1
ATOM 1431 O O . GLY A 1 186 ? -16.960 3.534 30.544 1.00 75.38 186 GLY A O 1
ATOM 1432 N N . ALA A 1 187 ? -15.723 5.134 29.562 1.00 76.25 187 ALA A N 1
ATOM 1433 C CA . ALA A 1 187 ? -15.334 5.780 30.813 1.00 76.25 187 ALA A CA 1
ATOM 1434 C C . ALA A 1 187 ? -16.518 6.556 31.416 1.00 76.25 187 ALA A C 1
ATOM 1436 O O . ALA A 1 187 ? -17.111 7.409 30.754 1.00 76.25 187 ALA A O 1
ATOM 1437 N N . VAL A 1 188 ? -16.845 6.261 32.675 1.00 82.94 188 VAL A N 1
ATOM 1438 C CA . VAL A 1 188 ? -17.939 6.899 33.422 1.00 82.94 188 VAL A CA 1
ATOM 1439 C C . VAL A 1 188 ? -17.416 7.331 34.780 1.00 82.94 188 VAL A C 1
ATOM 1441 O O . VAL A 1 188 ? -16.730 6.549 35.440 1.00 82.94 188 VAL A O 1
ATOM 1444 N N . ALA A 1 189 ? -17.736 8.550 35.198 1.00 84.75 189 ALA A N 1
ATOM 1445 C CA . ALA A 1 189 ? -17.354 9.066 36.507 1.00 84.75 189 ALA A CA 1
ATOM 1446 C C . ALA A 1 189 ? -18.055 8.271 37.623 1.00 84.75 189 ALA A C 1
ATOM 1448 O O . ALA A 1 189 ? -19.271 8.372 37.794 1.00 84.75 189 ALA A O 1
ATOM 1449 N N . THR A 1 190 ? -17.310 7.433 38.352 1.00 83.56 190 THR A N 1
ATOM 1450 C CA . THR A 1 190 ? -17.845 6.605 39.446 1.00 83.56 190 THR A CA 1
ATOM 1451 C C . THR A 1 190 ? -16.799 6.376 40.534 1.00 83.56 190 THR A C 1
ATOM 1453 O O . THR A 1 190 ? -15.601 6.386 40.270 1.00 83.56 190 THR A O 1
ATOM 1456 N N . ASP A 1 191 ? -17.236 6.030 41.746 1.00 82.12 191 ASP A N 1
ATOM 1457 C CA . ASP A 1 191 ? -16.318 5.624 42.823 1.00 82.12 191 ASP A CA 1
ATOM 1458 C C . ASP A 1 191 ? -15.399 4.454 42.423 1.00 82.12 191 ASP A C 1
ATOM 1460 O O . ASP A 1 191 ? -14.317 4.304 42.975 1.00 82.12 191 ASP A O 1
ATOM 1464 N N . LEU A 1 192 ? -15.826 3.610 41.471 1.00 81.06 192 LEU A N 1
ATOM 1465 C CA . LEU A 1 192 ? -15.066 2.438 41.032 1.00 81.06 192 LEU A CA 1
ATOM 1466 C C . LEU A 1 192 ? -13.727 2.833 40.398 1.00 81.06 192 LEU A C 1
ATOM 1468 O O . LEU A 1 192 ? -12.752 2.104 40.550 1.00 81.06 192 LEU A O 1
ATOM 1472 N N . ASN A 1 193 ? -13.679 3.956 39.677 1.00 74.56 193 ASN A N 1
ATOM 1473 C CA . ASN A 1 193 ? -12.479 4.438 38.989 1.00 74.56 193 ASN A CA 1
ATOM 1474 C C . ASN A 1 193 ? -11.924 5.756 39.542 1.00 74.56 193 ASN A C 1
ATOM 1476 O O . ASN A 1 193 ? -10.866 6.177 39.090 1.00 74.56 193 ASN A O 1
ATOM 1480 N N . GLY A 1 194 ? -12.622 6.406 40.477 1.00 78.25 194 GLY A N 1
ATOM 1481 C CA . GLY A 1 194 ? -12.204 7.684 41.056 1.00 78.25 194 GLY A CA 1
ATOM 1482 C C . GLY A 1 194 ? -12.290 8.879 40.097 1.00 78.25 194 GLY A C 1
ATOM 1483 O O . GLY A 1 194 ? -11.867 9.973 40.464 1.00 78.25 194 GLY A O 1
ATOM 1484 N N . ALA A 1 195 ? -12.833 8.696 38.888 1.00 77.31 195 ALA A N 1
ATOM 1485 C CA . ALA A 1 195 ? -12.915 9.745 37.875 1.00 77.31 195 ALA A CA 1
ATOM 1486 C C . ALA A 1 195 ? -14.065 10.721 38.153 1.00 77.31 195 ALA A C 1
ATOM 1488 O O . ALA A 1 195 ? -15.133 10.328 38.637 1.00 77.31 195 ALA A O 1
ATOM 1489 N N . LYS A 1 196 ? -13.877 11.985 37.771 1.00 82.44 196 LYS A N 1
ATOM 1490 C CA . LYS A 1 196 ? -14.880 13.052 37.831 1.00 82.44 196 LYS A CA 1
ATOM 1491 C C . LYS A 1 196 ? -15.314 13.469 36.429 1.00 82.44 196 LYS A C 1
ATOM 1493 O O . LYS A 1 196 ? -14.568 13.377 35.452 1.00 82.44 196 LYS A O 1
ATOM 1498 N N . VAL A 1 197 ? -16.554 13.943 36.326 1.00 79.75 197 VAL A N 1
ATOM 1499 C CA . VAL A 1 197 ? -17.051 14.542 35.082 1.00 79.75 197 VAL A CA 1
ATOM 1500 C C . VAL A 1 197 ? -16.181 15.759 34.759 1.00 79.75 197 VAL A C 1
ATOM 1502 O O . VAL A 1 197 ? -16.004 16.630 35.606 1.00 79.75 197 VAL A O 1
ATOM 1505 N N . GLY A 1 198 ? -15.631 15.805 33.544 1.00 72.31 198 GLY A N 1
ATOM 1506 C CA . GLY A 1 198 ? -14.738 16.878 33.097 1.00 72.31 198 GLY A CA 1
ATOM 1507 C C . GLY A 1 198 ? -13.241 16.555 33.142 1.00 72.31 198 GLY A C 1
ATOM 1508 O O . GLY A 1 198 ? -12.477 17.285 32.516 1.00 72.31 198 GLY A O 1
ATOM 1509 N N . ASP A 1 199 ? -12.815 15.444 33.760 1.00 70.50 199 ASP A N 1
ATOM 1510 C CA . ASP A 1 199 ? -11.400 15.012 33.747 1.00 70.50 199 ASP A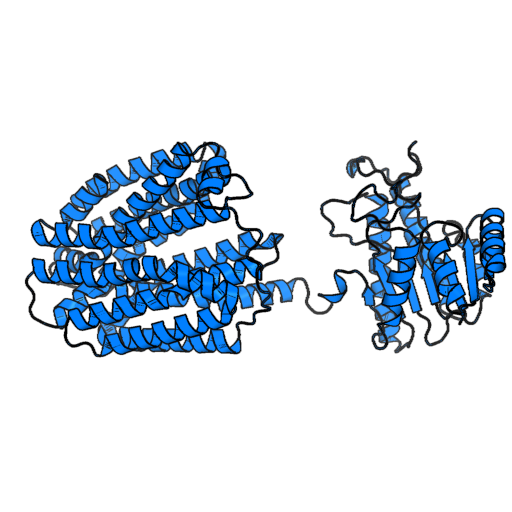 CA 1
ATOM 1511 C C . ASP A 1 199 ? -10.881 14.755 32.317 1.00 70.50 199 ASP A C 1
ATOM 1513 O O . ASP A 1 199 ? -9.688 14.845 32.032 1.00 70.50 199 ASP A O 1
ATOM 1517 N N . SER A 1 200 ? -11.788 14.429 31.394 1.00 68.19 200 SER A N 1
ATOM 1518 C CA . SER A 1 200 ? -11.527 14.281 29.965 1.00 68.19 200 SER A CA 1
ATOM 1519 C C . SER A 1 200 ? -12.840 14.395 29.182 1.00 68.19 200 SER A C 1
ATOM 1521 O O . SER A 1 200 ? -13.881 13.982 29.701 1.00 68.19 200 SER A O 1
ATOM 1523 N N . PRO A 1 201 ? -12.828 14.870 27.917 1.00 66.00 201 PRO A N 1
ATOM 1524 C CA . PRO A 1 201 ? -14.026 14.933 27.070 1.00 66.00 201 PRO A CA 1
ATOM 1525 C C . PRO A 1 201 ? -14.692 13.567 26.813 1.00 66.00 201 PRO A C 1
ATOM 1527 O O . PRO A 1 201 ? -15.781 13.517 26.248 1.00 66.00 201 PRO A O 1
ATOM 1530 N N . PHE A 1 202 ? -14.051 12.458 27.198 1.00 67.38 202 PHE A N 1
ATOM 1531 C CA . PHE A 1 202 ? -14.569 11.099 27.024 1.00 67.38 202 PHE A CA 1
ATOM 1532 C C . PHE A 1 202 ? -15.232 10.507 28.282 1.00 67.38 202 PHE A C 1
ATOM 1534 O O . PHE A 1 202 ? -15.838 9.435 28.184 1.00 67.38 202 PHE A O 1
ATOM 1541 N N . VAL A 1 203 ? -15.111 11.156 29.449 1.00 75.19 203 VAL A N 1
ATOM 1542 C CA . VAL A 1 203 ? -15.695 10.683 30.718 1.00 75.19 203 VAL A CA 1
ATOM 1543 C C . VAL A 1 203 ? -17.135 11.177 30.830 1.00 75.19 203 VAL A C 1
ATOM 1545 O O . VAL A 1 203 ? -17.373 12.377 30.948 1.00 75.19 203 VAL A O 1
ATOM 1548 N N . LYS A 1 204 ? -18.087 10.241 30.806 1.00 84.06 204 LYS A N 1
ATOM 1549 C CA . LYS A 1 204 ? -19.528 10.527 30.865 1.00 84.06 204 LYS A CA 1
ATOM 1550 C C . LYS A 1 204 ? -20.041 10.597 32.298 1.00 84.06 204 LYS A C 1
ATOM 1552 O O . LYS A 1 204 ? -19.450 9.998 33.207 1.00 84.06 204 LYS A O 1
ATOM 1557 N N . SER A 1 205 ? -21.189 11.241 32.483 1.00 90.88 205 SER A N 1
ATOM 1558 C CA . SER A 1 205 ? -21.933 11.125 33.739 1.00 90.88 205 SER A CA 1
ATOM 1559 C C . SER A 1 205 ? -22.651 9.760 33.848 1.00 90.88 205 SER A C 1
ATOM 1561 O O . SER A 1 205 ? -22.920 9.098 32.829 1.00 90.88 205 SER A O 1
ATOM 1563 N N . PRO A 1 206 ? -22.975 9.295 35.070 1.00 91.75 206 PRO A N 1
ATOM 1564 C CA . PRO A 1 206 ? -23.844 8.136 35.268 1.00 91.75 206 PRO A CA 1
ATOM 1565 C C . PRO A 1 206 ? -25.209 8.263 34.571 1.00 91.75 206 PRO A C 1
ATOM 1567 O O . PRO A 1 206 ? -25.702 7.284 34.010 1.00 91.75 206 PRO A O 1
ATOM 1570 N N . GLU A 1 207 ? -25.796 9.459 34.547 1.00 91.94 207 GLU A N 1
ATOM 1571 C CA . GLU A 1 207 ? -27.102 9.757 33.945 1.00 91.94 207 GLU A CA 1
ATOM 1572 C C . GLU A 1 207 ? -27.062 9.640 32.418 1.00 91.94 207 GLU A C 1
ATOM 1574 O O . GLU A 1 207 ? -27.910 8.966 31.825 1.00 91.94 207 GLU A O 1
ATOM 1579 N N . GLU A 1 208 ? -26.047 10.226 31.777 1.00 83.94 208 GLU A N 1
ATOM 1580 C CA . GLU A 1 208 ? -25.812 10.084 30.332 1.00 83.94 208 GLU A CA 1
ATOM 1581 C C . GLU A 1 208 ? -25.625 8.611 29.954 1.00 83.94 208 GLU A C 1
ATOM 1583 O O . GLU A 1 208 ? -26.192 8.110 28.976 1.00 83.94 208 GLU A O 1
ATOM 1588 N N . THR A 1 209 ? -24.869 7.885 30.779 1.00 85.94 209 THR A N 1
ATOM 1589 C CA . THR A 1 209 ? -24.632 6.453 30.599 1.00 85.94 209 THR A CA 1
ATOM 1590 C C . THR A 1 209 ? -25.929 5.653 30.708 1.00 85.94 209 THR A C 1
ATOM 1592 O O . THR A 1 209 ? -26.197 4.797 29.863 1.00 85.94 209 THR A O 1
ATOM 1595 N N . ALA A 1 210 ? -26.767 5.940 31.704 1.00 90.19 210 ALA A N 1
ATOM 1596 C CA . ALA A 1 210 ? -28.049 5.270 31.890 1.00 90.19 210 ALA A CA 1
ATOM 1597 C C . ALA A 1 210 ? -28.990 5.480 30.694 1.00 90.19 210 ALA A C 1
ATOM 1599 O O . ALA A 1 210 ? -29.596 4.523 30.202 1.00 90.19 210 ALA A O 1
ATOM 1600 N N . GLN A 1 211 ? -29.071 6.707 30.170 1.00 86.44 211 GLN A N 1
ATOM 1601 C CA . GLN A 1 211 ? -29.857 7.008 28.970 1.00 86.44 211 GLN A CA 1
ATOM 1602 C C . GLN A 1 211 ? -29.368 6.209 27.756 1.00 86.44 211 GLN A C 1
ATOM 1604 O O . GLN A 1 211 ? -30.178 5.617 27.034 1.00 86.44 211 GLN A O 1
ATOM 1609 N N . MET A 1 212 ? -28.049 6.150 27.561 1.00 81.31 212 MET A N 1
ATOM 1610 C CA . MET A 1 212 ? -27.418 5.420 26.464 1.00 81.31 212 MET A CA 1
ATOM 1611 C C . MET A 1 212 ? -27.698 3.912 26.542 1.00 81.31 212 MET A C 1
ATOM 1613 O O . MET A 1 212 ? -28.121 3.311 25.551 1.00 81.31 212 MET A O 1
ATOM 1617 N N . ILE A 1 213 ? -27.503 3.293 27.710 1.00 84.31 213 ILE A N 1
ATOM 1618 C CA . ILE A 1 213 ? -27.768 1.860 27.923 1.00 84.31 213 ILE A CA 1
ATOM 1619 C C . ILE A 1 213 ? -29.240 1.551 27.634 1.00 84.31 213 ILE A C 1
ATOM 1621 O O . ILE A 1 213 ? -29.539 0.604 26.896 1.00 84.31 213 ILE A O 1
ATOM 1625 N N . THR A 1 214 ? -30.155 2.382 28.142 1.00 84.50 214 THR A N 1
ATOM 1626 C CA . THR A 1 214 ? -31.596 2.213 27.927 1.00 84.50 214 THR A CA 1
ATOM 1627 C C . THR A 1 214 ? -31.990 2.335 26.456 1.00 84.50 214 THR A C 1
ATOM 1629 O O . THR A 1 214 ? -32.798 1.546 25.959 1.00 84.50 214 THR A O 1
ATOM 1632 N N . ALA A 1 215 ? -31.406 3.288 25.726 1.00 77.88 215 ALA A N 1
ATOM 1633 C CA . ALA A 1 215 ? -31.628 3.429 24.290 1.00 77.88 215 ALA A CA 1
ATOM 1634 C C . ALA A 1 215 ? -31.108 2.207 23.511 1.00 77.88 215 ALA A C 1
ATOM 1636 O O . ALA A 1 215 ? -31.797 1.687 22.626 1.00 77.88 215 ALA A O 1
ATOM 1637 N N . MET A 1 216 ? -29.926 1.701 23.876 1.00 70.81 216 MET A N 1
ATOM 1638 C CA . MET A 1 216 ? -29.291 0.580 23.186 1.00 70.81 216 MET A CA 1
ATOM 1639 C C . MET A 1 216 ? -30.131 -0.697 23.241 1.00 70.81 216 MET A C 1
ATOM 1641 O O . MET A 1 216 ? -30.447 -1.250 22.186 1.00 70.81 216 MET A O 1
ATOM 1645 N N . TYR A 1 217 ? -30.545 -1.169 24.421 1.00 71.81 217 TYR A N 1
ATOM 1646 C CA . TYR A 1 217 ? -31.257 -2.456 24.500 1.00 71.81 217 TYR A CA 1
ATOM 1647 C C . TYR A 1 217 ? -32.680 -2.395 23.915 1.00 71.81 217 TYR A C 1
ATOM 1649 O O . TYR A 1 217 ? -33.215 -3.424 23.482 1.00 71.81 217 TYR A O 1
ATOM 1657 N N . LYS A 1 218 ? -33.296 -1.204 23.876 1.00 70.81 218 LYS A N 1
ATOM 1658 C CA . LYS A 1 218 ? -34.595 -0.978 23.223 1.00 70.81 218 LYS A CA 1
ATOM 1659 C C . LYS A 1 218 ? -34.492 -0.982 21.703 1.00 70.81 218 LYS A C 1
ATOM 1661 O O . LYS A 1 218 ? -35.387 -1.502 21.052 1.00 70.81 218 LYS A O 1
ATOM 1666 N N . SER A 1 219 ? -33.405 -0.473 21.123 1.00 61.75 219 SER A N 1
ATOM 1667 C CA . SER A 1 219 ? -33.218 -0.468 19.662 1.00 61.75 219 SER A CA 1
ATOM 1668 C C . SER A 1 219 ? -33.139 -1.880 19.048 1.00 61.75 219 SER A C 1
ATOM 1670 O O . SER A 1 219 ? -33.417 -2.072 17.864 1.00 61.75 219 SER A O 1
ATOM 1672 N N . TYR A 1 220 ? -32.839 -2.903 19.854 1.00 57.91 220 TYR A N 1
ATOM 1673 C CA . TYR A 1 220 ? -32.709 -4.286 19.407 1.00 57.91 220 TYR A CA 1
ATOM 1674 C C . TYR A 1 220 ? -33.970 -5.119 19.689 1.00 57.91 220 TYR A C 1
ATOM 1676 O O . TYR A 1 220 ? -34.226 -5.532 20.819 1.00 57.91 220 TYR A O 1
ATOM 1684 N N . HIS A 1 221 ? -34.730 -5.412 18.625 1.00 49.00 221 HIS A N 1
ATOM 1685 C CA . HIS A 1 221 ? -35.970 -6.201 18.685 1.00 49.00 221 HIS A CA 1
ATOM 1686 C C . HIS A 1 221 ? -35.829 -7.660 18.190 1.00 49.00 221 HIS A C 1
ATOM 1688 O O . HIS A 1 221 ? -36.716 -8.464 18.446 1.00 49.00 221 HIS A O 1
ATOM 1694 N N . SER A 1 222 ? -34.734 -8.048 17.513 1.00 43.03 222 SER A N 1
ATOM 1695 C CA . SER A 1 222 ? -34.715 -9.279 16.686 1.00 43.03 222 SER A CA 1
ATOM 1696 C C . SER A 1 222 ? -33.548 -10.269 16.879 1.00 43.03 222 SER A C 1
ATOM 1698 O O . SER A 1 222 ? -33.322 -11.105 16.005 1.00 43.03 222 SER A O 1
ATOM 1700 N N . ALA A 1 223 ? -32.793 -10.257 17.989 1.00 39.91 223 ALA A N 1
ATOM 1701 C CA . ALA A 1 223 ? -31.663 -11.191 18.158 1.00 39.91 223 ALA A CA 1
ATOM 1702 C C . ALA A 1 223 ? -31.554 -11.804 19.565 1.00 39.91 223 ALA A C 1
ATOM 1704 O O . ALA A 1 223 ? -31.452 -11.083 20.548 1.00 39.91 223 ALA A O 1
ATOM 1705 N N . ARG A 1 224 ? -31.506 -13.145 19.637 1.00 47.41 224 ARG A N 1
ATOM 1706 C CA . ARG A 1 224 ? -31.514 -13.971 20.869 1.00 47.41 224 ARG A CA 1
ATOM 1707 C C . ARG A 1 224 ? -30.246 -13.872 21.754 1.00 47.41 224 ARG A C 1
ATOM 1709 O O . ARG A 1 224 ? -30.226 -14.426 22.842 1.00 47.41 224 ARG A O 1
ATOM 1716 N N . SER A 1 225 ? -29.210 -13.142 21.326 1.00 37.94 225 SER A N 1
ATOM 1717 C CA . SER A 1 225 ? -28.032 -12.764 22.138 1.00 37.94 225 SER A CA 1
ATOM 1718 C C . SER A 1 225 ? -27.207 -11.684 21.422 1.00 37.94 225 SER A C 1
ATOM 1720 O O . SER A 1 225 ? -26.941 -11.853 20.226 1.00 37.94 225 SER A O 1
ATOM 1722 N N . LYS A 1 226 ? -26.757 -10.619 22.104 1.00 46.22 226 LYS A N 1
ATOM 1723 C CA . LYS A 1 226 ? -25.840 -9.611 21.523 1.00 46.22 226 LYS A CA 1
ATOM 1724 C C . LYS A 1 226 ? -24.882 -9.025 22.557 1.00 46.22 226 LYS A C 1
ATOM 1726 O O . LYS A 1 226 ? -25.317 -8.419 23.517 1.00 46.22 226 LYS A O 1
ATOM 1731 N N . THR A 1 227 ? -23.582 -9.054 22.305 1.00 39.59 227 THR A N 1
ATOM 1732 C CA . THR A 1 227 ? -22.650 -8.122 22.965 1.00 39.59 227 THR A CA 1
ATOM 1733 C C . THR A 1 227 ? -22.892 -6.735 22.376 1.00 39.59 227 THR A C 1
ATOM 1735 O O . THR A 1 227 ? -22.901 -6.587 21.159 1.00 39.59 227 THR A O 1
ATOM 1738 N N . ILE A 1 228 ? -23.154 -5.736 23.213 1.00 45.91 228 ILE A N 1
ATOM 1739 C CA . ILE A 1 228 ? -23.391 -4.345 22.832 1.00 45.91 228 ILE A CA 1
ATOM 1740 C C . ILE A 1 228 ? -22.250 -3.493 23.402 1.00 45.91 228 ILE A C 1
ATOM 1742 O O . ILE A 1 228 ? -22.298 -2.981 24.512 1.00 45.91 228 ILE A O 1
ATOM 1746 N N . SER A 1 229 ? -21.210 -3.300 22.611 1.00 37.56 229 SER A N 1
ATOM 1747 C CA . SER A 1 229 ? -20.299 -2.169 22.781 1.00 37.56 229 SER A CA 1
ATOM 1748 C C . SER A 1 229 ? -20.451 -1.244 21.581 1.00 37.56 229 SER A C 1
ATOM 1750 O O . SER A 1 229 ? -20.941 -1.686 20.539 1.00 37.56 229 SER A O 1
ATOM 1752 N N . GLU A 1 230 ? -20.003 0.009 21.670 1.00 33.81 230 GLU A N 1
ATOM 1753 C CA . GLU A 1 230 ? -19.896 0.888 20.490 1.00 33.81 230 GLU A CA 1
ATOM 1754 C C . GLU A 1 230 ? -19.116 0.221 19.330 1.00 33.81 230 GLU A C 1
ATOM 1756 O O . GLU A 1 230 ? -19.352 0.532 18.166 1.00 33.81 230 GLU A O 1
ATOM 1761 N N . ALA A 1 231 ? -18.273 -0.784 19.609 1.00 31.59 231 ALA A N 1
ATOM 1762 C CA . ALA A 1 231 ? -17.584 -1.585 18.593 1.00 31.59 231 ALA A CA 1
ATOM 1763 C C . ALA A 1 231 ? -18.429 -2.742 18.001 1.00 31.59 231 ALA A C 1
ATOM 1765 O O . ALA A 1 231 ? -18.145 -3.226 16.901 1.00 31.59 231 ALA A O 1
ATOM 1766 N N . ALA A 1 232 ? -19.488 -3.186 18.685 1.00 31.12 232 ALA A N 1
ATOM 1767 C CA . ALA A 1 232 ? -2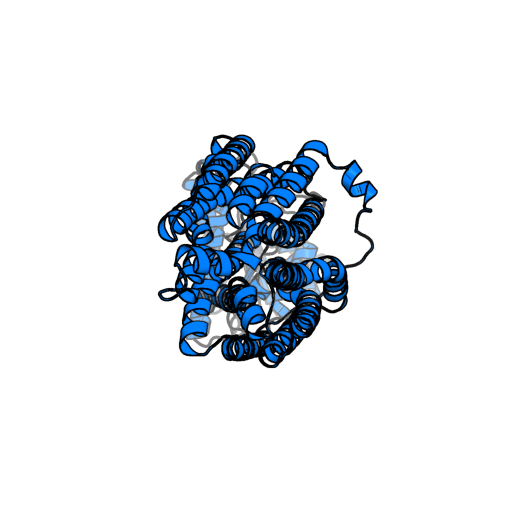0.338 -4.307 18.270 1.00 31.12 232 ALA A CA 1
ATOM 1768 C C . ALA A 1 232 ? -21.441 -3.925 17.266 1.00 31.12 232 ALA A C 1
ATOM 1770 O O . ALA A 1 232 ? -22.055 -4.803 16.660 1.00 31.12 232 ALA A O 1
ATOM 1771 N N . ALA A 1 233 ? -21.653 -2.629 17.013 1.00 32.81 233 ALA A N 1
ATOM 1772 C CA . ALA A 1 233 ? -22.423 -2.181 15.853 1.00 32.81 233 ALA A CA 1
ATOM 1773 C C . ALA A 1 233 ? -21.677 -2.427 14.523 1.00 32.81 233 ALA A C 1
ATOM 1775 O O . ALA A 1 233 ? -22.286 -2.338 13.460 1.00 32.81 233 ALA A O 1
ATOM 1776 N N . ILE A 1 234 ? -20.373 -2.747 14.559 1.00 31.02 234 ILE A N 1
ATOM 1777 C CA . ILE A 1 234 ? -19.521 -2.733 13.359 1.00 31.02 234 ILE A CA 1
ATOM 1778 C C . ILE A 1 234 ? -18.896 -4.094 13.021 1.00 31.02 234 ILE A C 1
ATOM 1780 O O . ILE A 1 234 ? -18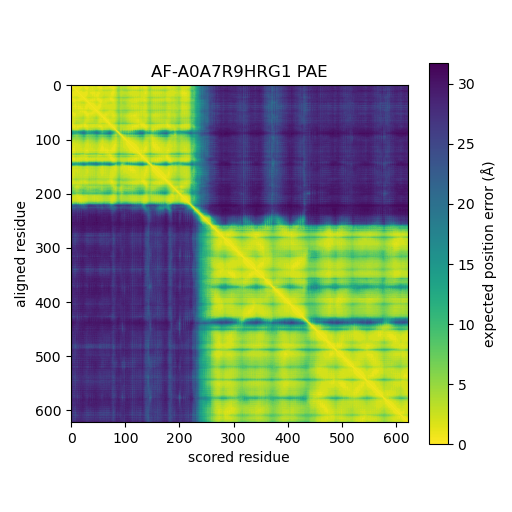.433 -4.284 11.898 1.00 31.02 234 ILE A O 1
ATOM 1784 N N . SER A 1 235 ? -18.918 -5.103 13.895 1.00 27.03 235 SER A N 1
ATOM 1785 C CA . SER A 1 235 ? -18.316 -6.388 13.530 1.00 27.03 235 SER A CA 1
ATOM 1786 C C . SER A 1 235 ? -18.780 -7.553 14.409 1.00 27.03 235 SER A C 1
ATOM 1788 O O . SER A 1 235 ? -18.977 -7.381 15.604 1.00 27.03 235 SER A O 1
ATOM 1790 N N . SER A 1 236 ? -18.808 -8.769 13.834 1.00 29.58 236 SER A N 1
ATOM 1791 C CA . SER A 1 236 ? -18.163 -9.930 14.472 1.00 29.58 236 SER A CA 1
ATOM 1792 C C . SER A 1 236 ? -18.942 -10.827 15.455 1.00 29.58 236 SER A C 1
ATOM 1794 O O . SER A 1 236 ? -18.704 -10.687 16.638 1.00 29.58 236 SER A O 1
ATOM 1796 N N . ILE A 1 237 ? -19.723 -11.834 15.012 1.00 31.59 237 ILE A N 1
ATOM 1797 C CA . ILE A 1 237 ? -19.507 -13.279 15.334 1.00 31.59 237 ILE A CA 1
ATOM 1798 C C . ILE A 1 237 ? -20.202 -14.128 14.253 1.00 31.59 237 ILE A C 1
ATOM 1800 O O . ILE A 1 237 ? -21.183 -14.831 14.478 1.00 31.59 237 ILE A O 1
ATOM 1804 N N . ARG A 1 238 ? -19.665 -14.069 13.039 1.00 34.22 238 ARG A N 1
ATOM 1805 C CA . ARG A 1 238 ? -19.262 -15.268 12.301 1.00 34.22 238 ARG A CA 1
ATOM 1806 C C . ARG A 1 238 ? -17.983 -14.868 11.569 1.00 34.22 238 ARG A C 1
ATOM 1808 O O . ARG A 1 238 ? -17.973 -13.857 10.882 1.00 34.22 238 ARG A O 1
ATOM 1815 N N . LEU A 1 239 ? -16.922 -15.650 11.758 1.00 30.48 239 LEU A N 1
ATOM 1816 C CA . LEU A 1 239 ? -15.655 -15.579 11.024 1.00 30.48 239 LEU A CA 1
ATOM 1817 C C . LEU A 1 239 ? -14.622 -14.482 11.397 1.00 30.48 239 LEU A C 1
ATOM 1819 O O . LEU A 1 239 ? -13.747 -14.189 10.598 1.00 30.48 239 LEU A O 1
ATOM 1823 N N . ASN A 1 240 ? -14.606 -13.893 12.592 1.00 36.31 240 ASN A N 1
ATOM 1824 C CA . ASN A 1 240 ? -13.955 -12.581 12.754 1.00 36.31 240 ASN A CA 1
ATOM 1825 C C . ASN A 1 240 ? -12.461 -12.450 13.124 1.00 36.31 240 ASN A C 1
ATOM 1827 O O . ASN A 1 240 ? -11.997 -11.336 13.347 1.00 36.31 240 ASN A O 1
ATOM 1831 N N . VAL A 1 241 ? -11.677 -13.524 13.080 1.00 37.41 241 VAL A N 1
ATOM 1832 C CA . VAL A 1 241 ? -10.204 -13.404 12.971 1.00 37.41 241 VAL A CA 1
ATOM 1833 C C . VAL A 1 241 ? -9.745 -13.814 11.578 1.00 37.41 241 VAL A C 1
ATOM 1835 O O . VAL A 1 241 ? -8.858 -13.192 11.013 1.00 37.41 241 VAL A O 1
ATOM 1838 N N . ILE A 1 242 ? -10.426 -14.780 10.962 1.00 35.03 242 ILE A N 1
ATOM 1839 C CA . ILE A 1 242 ? -10.033 -15.327 9.667 1.00 35.03 242 ILE A CA 1
ATOM 1840 C C . ILE A 1 242 ? -10.681 -14.568 8.506 1.00 35.03 242 ILE A C 1
ATOM 1842 O O . ILE A 1 242 ? -10.007 -14.352 7.524 1.00 35.03 242 ILE A O 1
ATOM 1846 N N . VAL A 1 243 ? -11.917 -14.069 8.588 1.00 32.22 243 VAL A N 1
ATOM 1847 C CA . VAL A 1 243 ? -12.612 -13.393 7.471 1.00 32.22 243 VAL A CA 1
ATOM 1848 C C . VAL A 1 243 ? -12.417 -11.897 7.389 1.00 32.22 243 VAL A C 1
ATOM 1850 O O . VAL A 1 243 ? -12.390 -11.439 6.271 1.00 32.22 243 VAL A O 1
ATOM 1853 N N . PRO A 1 244 ? -12.207 -11.089 8.434 1.00 37.75 244 PRO A N 1
ATOM 1854 C CA . PRO A 1 244 ? -11.730 -9.730 8.233 1.00 37.75 244 PRO A CA 1
ATOM 1855 C C . PRO A 1 244 ? -10.307 -9.787 7.717 1.00 37.75 244 PRO A C 1
ATOM 1857 O O . PRO A 1 244 ? -9.998 -9.093 6.773 1.00 37.75 244 PRO A O 1
ATOM 1860 N N . ILE A 1 245 ? -9.458 -10.668 8.249 1.00 38.03 245 ILE A N 1
ATOM 1861 C CA . ILE A 1 245 ? -8.114 -10.851 7.710 1.00 38.03 245 ILE A CA 1
ATOM 1862 C C . ILE A 1 245 ? -8.185 -11.403 6.287 1.00 38.03 245 ILE A C 1
ATOM 1864 O O . ILE A 1 245 ? -7.542 -10.825 5.445 1.00 38.03 245 ILE A O 1
ATOM 1868 N N . ILE A 1 246 ? -9.022 -12.385 5.948 1.00 35.16 246 ILE A N 1
ATOM 1869 C CA . ILE A 1 246 ? -9.188 -12.880 4.570 1.00 35.16 246 ILE A CA 1
ATOM 1870 C C . ILE A 1 246 ? -9.957 -11.898 3.686 1.00 35.16 246 ILE A C 1
ATOM 1872 O O . ILE A 1 246 ? -9.667 -11.842 2.517 1.00 35.16 246 ILE A O 1
ATOM 1876 N N . VAL A 1 247 ? -10.878 -11.068 4.163 1.00 37.88 247 VAL A N 1
ATOM 1877 C CA . VAL A 1 247 ? -11.592 -10.046 3.367 1.00 37.88 247 VAL A CA 1
ATOM 1878 C C . VAL A 1 247 ? -10.742 -8.795 3.219 1.00 37.88 247 VAL A C 1
ATOM 1880 O O . VAL A 1 247 ? -10.860 -8.146 2.197 1.00 37.88 247 VAL A O 1
ATOM 1883 N N . TRP A 1 248 ? -9.840 -8.488 4.150 1.00 47.22 248 TRP A N 1
ATOM 1884 C CA . TRP A 1 248 ? -8.812 -7.448 4.034 1.00 47.22 248 TRP A CA 1
ATOM 1885 C C . TRP A 1 248 ? -7.562 -7.944 3.310 1.00 47.22 248 TRP A C 1
ATOM 1887 O O . TRP A 1 248 ? -6.917 -7.151 2.646 1.00 47.22 248 TRP A O 1
ATOM 1897 N N . ILE A 1 249 ? -7.240 -9.235 3.368 1.00 42.09 249 ILE A N 1
ATOM 1898 C CA . ILE A 1 249 ? -6.243 -9.899 2.523 1.00 42.09 249 ILE A CA 1
ATOM 1899 C C . ILE A 1 249 ? -6.838 -10.108 1.140 1.00 42.09 249 ILE A C 1
ATOM 1901 O O . ILE A 1 249 ? -6.106 -9.961 0.194 1.00 42.09 249 ILE A O 1
ATOM 1905 N N . LEU A 1 250 ? -8.137 -10.360 0.962 1.00 39.06 250 LEU A N 1
ATOM 1906 C CA . LEU A 1 250 ? -8.783 -10.457 -0.353 1.00 39.06 250 LEU A CA 1
ATOM 1907 C C . LEU A 1 250 ? -9.128 -9.076 -0.907 1.00 39.06 250 LEU A C 1
ATOM 1909 O O . LEU A 1 250 ? -9.043 -8.910 -2.109 1.00 39.06 250 LEU A O 1
ATOM 1913 N N . ALA A 1 251 ? -9.480 -8.074 -0.098 1.00 46.88 251 ALA A N 1
ATOM 1914 C CA . ALA A 1 251 ? -9.597 -6.675 -0.530 1.00 46.88 251 ALA A CA 1
ATOM 1915 C C . ALA A 1 251 ? -8.208 -6.088 -0.782 1.00 46.88 251 ALA A C 1
ATOM 1917 O O . ALA A 1 251 ? -7.999 -5.448 -1.800 1.00 46.88 251 ALA A O 1
ATOM 1918 N N . GLY A 1 252 ? -7.244 -6.405 0.081 1.00 50.25 252 GLY A N 1
ATOM 1919 C CA . GLY A 1 252 ? -5.819 -6.182 -0.113 1.00 50.25 252 GLY A CA 1
ATOM 1920 C C . GLY A 1 252 ? -5.327 -6.855 -1.385 1.00 50.25 252 GLY A C 1
ATOM 1921 O O . GLY A 1 252 ? -4.780 -6.168 -2.214 1.00 50.25 252 GLY A O 1
ATOM 1922 N N . CYS A 1 253 ? -5.611 -8.130 -1.642 1.00 44.50 253 CYS A N 1
ATOM 1923 C CA . CYS A 1 253 ? -5.246 -8.853 -2.866 1.00 44.50 253 CYS A CA 1
ATOM 1924 C C . CYS A 1 253 ? -6.000 -8.337 -4.094 1.00 44.50 253 CYS A C 1
ATOM 1926 O O . CYS A 1 253 ? -5.390 -8.214 -5.148 1.00 44.50 253 CYS A O 1
ATOM 1928 N N . ARG A 1 254 ? -7.279 -7.957 -3.974 1.00 49.97 254 ARG A N 1
ATOM 1929 C CA . ARG A 1 254 ? -8.056 -7.280 -5.032 1.00 49.97 254 ARG A CA 1
ATOM 1930 C C . ARG A 1 254 ? -7.461 -5.919 -5.392 1.00 49.97 254 ARG A C 1
ATOM 1932 O O . ARG A 1 254 ? -7.631 -5.466 -6.517 1.00 49.97 254 ARG A O 1
ATOM 1939 N N . LEU A 1 255 ? -6.754 -5.277 -4.464 1.00 50.41 255 LEU A N 1
ATOM 1940 C CA . LEU A 1 255 ? -6.238 -3.920 -4.624 1.00 50.41 255 LEU A CA 1
ATOM 1941 C C . LEU A 1 255 ? -4.708 -3.870 -4.832 1.00 50.41 255 LEU A C 1
ATOM 1943 O O . LEU A 1 255 ? -4.221 -2.985 -5.523 1.00 50.41 255 LEU A O 1
ATOM 1947 N N . ILE A 1 256 ? -3.977 -4.902 -4.397 1.00 49.50 256 ILE A N 1
ATOM 1948 C CA . ILE A 1 256 ? -2.646 -5.297 -4.881 1.00 49.50 256 ILE A CA 1
ATOM 1949 C C . ILE A 1 256 ? -2.754 -5.639 -6.360 1.00 49.50 256 ILE A C 1
ATOM 1951 O O . ILE A 1 256 ? -1.946 -5.153 -7.135 1.00 49.50 256 ILE A O 1
ATOM 1955 N N . GLN A 1 257 ? -3.767 -6.414 -6.774 1.00 47.47 257 GLN A N 1
ATOM 1956 C CA . GLN A 1 257 ? -4.076 -6.602 -8.195 1.00 47.47 257 GLN A CA 1
ATOM 1957 C C . GLN A 1 257 ? -4.349 -5.247 -8.857 1.00 47.47 257 GLN A C 1
ATOM 1959 O O . GLN A 1 257 ? -3.839 -4.989 -9.938 1.00 47.47 257 GLN A O 1
ATOM 1964 N N . ALA A 1 258 ? -5.060 -4.335 -8.189 1.00 51.19 258 ALA A N 1
ATOM 1965 C CA . ALA A 1 258 ? -5.340 -3.022 -8.755 1.00 51.19 258 ALA A CA 1
ATOM 1966 C C . ALA A 1 258 ? -4.105 -2.120 -8.920 1.00 51.19 258 ALA A C 1
ATOM 1968 O O . ALA A 1 258 ? -4.121 -1.356 -9.865 1.00 51.19 258 ALA A O 1
ATOM 1969 N N . THR A 1 259 ? -3.046 -2.167 -8.096 1.00 56.16 259 THR A N 1
ATOM 1970 C CA . THR A 1 259 ? -1.833 -1.330 -8.295 1.00 56.16 259 THR A CA 1
ATOM 1971 C C . THR A 1 259 ? -0.679 -2.058 -8.981 1.00 56.16 259 THR A C 1
ATOM 1973 O O . THR A 1 259 ? -0.006 -1.464 -9.821 1.00 56.16 259 THR A O 1
ATOM 1976 N N . ALA A 1 260 ? -0.465 -3.339 -8.678 1.00 59.00 260 ALA A N 1
ATOM 1977 C CA . ALA A 1 260 ? 0.580 -4.155 -9.290 1.00 59.00 260 ALA A CA 1
ATOM 1978 C C . ALA A 1 260 ? 0.319 -4.398 -10.775 1.00 59.00 260 ALA A C 1
ATOM 1980 O O . ALA A 1 260 ? 1.270 -4.451 -11.545 1.00 59.00 260 ALA A O 1
ATOM 1981 N N . ILE A 1 261 ? -0.949 -4.538 -11.187 1.00 63.47 261 ILE A N 1
ATOM 1982 C CA . ILE A 1 261 ? -1.289 -4.785 -12.591 1.00 63.47 261 ILE A CA 1
ATOM 1983 C C . ILE A 1 261 ? -1.072 -3.535 -13.447 1.00 63.47 261 ILE A C 1
ATOM 1985 O O . ILE A 1 261 ? -0.406 -3.683 -14.457 1.00 63.47 261 ILE A O 1
ATOM 1989 N N . PRO A 1 262 ? -1.537 -2.317 -13.102 1.00 63.91 262 PRO A N 1
ATOM 1990 C CA . PRO A 1 262 ? -1.248 -1.125 -13.901 1.00 63.91 262 PRO A CA 1
ATOM 1991 C C . PRO A 1 262 ? 0.239 -0.789 -13.960 1.00 63.91 262 PRO A C 1
ATOM 1993 O O . PRO A 1 262 ? 0.738 -0.477 -15.037 1.00 63.91 262 PRO A O 1
ATOM 1996 N N . VAL A 1 263 ? 0.952 -0.909 -12.832 1.00 64.38 263 VAL A N 1
ATOM 1997 C CA . VAL A 1 263 ? 2.415 -0.757 -12.806 1.00 64.38 263 VAL A CA 1
ATOM 1998 C C . VAL A 1 263 ? 3.047 -1.844 -13.673 1.00 64.38 263 VAL A C 1
ATOM 2000 O O . VAL A 1 263 ? 3.796 -1.542 -14.590 1.00 64.38 263 VAL A O 1
ATOM 2003 N N . GLY A 1 264 ? 2.678 -3.107 -13.472 1.00 66.56 264 GLY A N 1
ATOM 2004 C CA . GLY A 1 264 ? 3.126 -4.222 -14.300 1.00 66.56 264 GLY A CA 1
ATOM 2005 C C . GLY A 1 264 ? 2.883 -3.968 -15.784 1.00 66.56 264 GLY A C 1
ATOM 2006 O O . GLY A 1 264 ? 3.818 -4.053 -16.558 1.00 66.56 264 GLY A O 1
ATOM 2007 N N . VAL A 1 265 ? 1.677 -3.572 -16.183 1.00 73.38 265 VAL A N 1
ATOM 2008 C CA . VAL A 1 265 ? 1.280 -3.236 -17.559 1.00 73.38 265 VAL A CA 1
ATOM 2009 C C . VAL A 1 265 ? 2.165 -2.141 -18.155 1.00 73.38 265 VAL A C 1
ATOM 2011 O O . VAL A 1 265 ? 2.600 -2.276 -19.298 1.00 73.38 265 VAL A O 1
ATOM 2014 N N . GLU A 1 266 ? 2.477 -1.091 -17.395 1.00 76.75 266 GLU A N 1
ATOM 2015 C CA . GLU A 1 266 ? 3.430 -0.065 -17.827 1.00 76.75 266 GLU A CA 1
ATOM 2016 C C . GLU A 1 266 ? 4.830 -0.669 -18.040 1.00 76.75 266 GLU A C 1
ATOM 2018 O O . GLU A 1 266 ? 5.438 -0.496 -19.100 1.00 76.75 266 GLU A O 1
ATOM 2023 N N . PHE A 1 267 ? 5.314 -1.455 -17.077 1.00 80.25 267 PHE A N 1
ATOM 2024 C CA . PHE A 1 267 ? 6.634 -2.090 -17.115 1.00 80.25 267 PHE A CA 1
ATOM 2025 C C . PHE A 1 267 ? 6.741 -3.287 -18.082 1.00 80.25 267 PHE A C 1
ATOM 2027 O O . PHE A 1 267 ? 7.851 -3.643 -18.473 1.00 80.25 267 PHE A O 1
ATOM 2034 N N . LEU A 1 268 ? 5.625 -3.869 -18.536 1.00 82.50 268 LEU A N 1
ATOM 2035 C CA . LEU A 1 268 ? 5.580 -4.893 -19.589 1.00 82.50 268 LEU A CA 1
ATOM 2036 C C . LEU A 1 268 ? 6.078 -4.340 -20.927 1.00 82.50 268 LEU A C 1
ATOM 2038 O O . LEU A 1 268 ? 6.537 -5.097 -21.777 1.00 82.50 268 LEU A O 1
ATOM 2042 N N . ILE A 1 269 ? 5.952 -3.031 -21.127 1.00 79.38 269 ILE A N 1
ATOM 2043 C CA . ILE A 1 269 ? 6.182 -2.380 -22.416 1.00 79.38 269 ILE A CA 1
ATOM 2044 C C . ILE A 1 269 ? 7.349 -1.406 -22.323 1.00 79.38 269 ILE A C 1
ATOM 2046 O O . ILE A 1 269 ? 8.126 -1.299 -23.269 1.00 79.38 269 ILE A O 1
ATOM 2050 N N . ALA A 1 270 ? 7.482 -0.703 -21.193 1.00 84.25 270 ALA A N 1
ATOM 2051 C CA . ALA A 1 270 ? 8.418 0.401 -21.009 1.00 84.25 270 ALA A CA 1
ATOM 2052 C C . ALA A 1 270 ? 9.851 0.128 -21.522 1.00 84.25 270 ALA A C 1
ATOM 2054 O O . ALA A 1 270 ? 10.351 0.974 -22.268 1.00 84.25 270 ALA A O 1
ATOM 2055 N N . PRO A 1 271 ? 10.491 -1.027 -21.237 1.00 85.44 271 PRO A N 1
ATOM 2056 C CA . PRO A 1 271 ? 11.850 -1.312 -21.710 1.00 85.44 271 PRO A CA 1
ATOM 2057 C C . PRO A 1 271 ? 11.954 -1.508 -23.226 1.00 85.44 271 PRO A C 1
ATOM 2059 O O . PRO A 1 271 ? 13.038 -1.389 -23.789 1.00 85.44 271 PRO A O 1
ATOM 2062 N N . PHE A 1 272 ? 10.847 -1.828 -23.896 1.00 89.50 272 PHE A N 1
ATOM 2063 C CA . PHE A 1 272 ? 10.799 -2.231 -25.304 1.00 89.50 272 PHE A CA 1
ATOM 2064 C C . PHE A 1 272 ? 10.307 -1.124 -26.235 1.00 89.50 272 PHE A C 1
ATOM 2066 O O . PHE A 1 272 ? 10.187 -1.344 -27.436 1.00 89.50 272 PHE A O 1
ATOM 2073 N N . ILE A 1 273 ? 10.005 0.063 -25.705 1.00 90.25 273 ILE A N 1
ATOM 2074 C CA . ILE A 1 273 ? 9.456 1.173 -26.493 1.00 90.25 273 ILE A CA 1
ATOM 2075 C C . ILE A 1 273 ? 10.415 1.622 -27.588 1.00 90.25 273 ILE A C 1
ATOM 2077 O O . ILE A 1 273 ? 9.968 1.880 -28.698 1.00 90.25 273 ILE A O 1
ATOM 2081 N N . SER A 1 274 ? 11.714 1.668 -27.313 1.00 92.81 274 SER A N 1
ATOM 2082 C CA . SER A 1 274 ? 12.727 1.997 -28.317 1.00 92.81 274 SER A CA 1
ATOM 2083 C C . SER A 1 274 ? 12.792 0.964 -29.438 1.00 92.81 274 SER A C 1
ATOM 2085 O O . SER A 1 274 ? 12.768 1.330 -30.612 1.00 92.81 274 SER A O 1
ATOM 2087 N N . LEU A 1 275 ? 12.770 -0.328 -29.097 1.00 92.88 275 LEU A N 1
ATOM 2088 C CA . LEU A 1 275 ? 12.657 -1.402 -30.086 1.00 92.88 275 LEU A CA 1
ATOM 2089 C C . LEU A 1 275 ? 11.325 -1.377 -30.846 1.00 92.88 275 LEU A C 1
ATOM 2091 O O . LEU A 1 275 ? 11.277 -1.779 -31.999 1.00 92.88 275 LEU A O 1
ATOM 2095 N N . TYR A 1 276 ? 10.236 -0.903 -30.240 1.00 94.75 276 TYR A N 1
ATOM 2096 C CA . TYR A 1 276 ? 8.985 -0.722 -30.968 1.00 94.75 276 TYR A CA 1
ATOM 2097 C C . TYR A 1 276 ? 9.074 0.457 -31.940 1.00 94.75 276 TYR A C 1
ATOM 2099 O O . TYR A 1 276 ? 8.689 0.312 -33.098 1.00 94.75 276 TYR A O 1
ATOM 2107 N N . ILE A 1 277 ? 9.629 1.597 -31.513 1.00 95.56 277 ILE A N 1
ATOM 2108 C CA . ILE A 1 277 ? 9.824 2.780 -32.363 1.00 95.56 277 ILE A CA 1
ATOM 2109 C C . ILE A 1 277 ? 10.675 2.432 -33.588 1.00 95.56 277 ILE A C 1
ATOM 2111 O O . ILE A 1 277 ? 10.326 2.854 -34.688 1.00 95.56 277 ILE A O 1
ATOM 2115 N N . SER A 1 278 ? 11.717 1.607 -33.440 1.00 94.06 278 SER A N 1
ATOM 2116 C CA . SER A 1 278 ? 12.547 1.183 -34.578 1.00 94.06 278 SER A CA 1
ATOM 2117 C C . SER A 1 278 ? 11.788 0.357 -35.626 1.00 94.06 278 SER A C 1
ATOM 2119 O O . SER A 1 278 ? 12.223 0.288 -36.770 1.00 94.06 278 SER A O 1
ATOM 2121 N N . THR A 1 279 ? 10.630 -0.224 -35.282 1.00 94.00 279 THR A N 1
ATOM 2122 C CA . THR A 1 279 ? 9.749 -0.912 -36.248 1.00 94.00 279 THR A CA 1
ATOM 2123 C C . THR A 1 279 ? 8.769 0.015 -36.971 1.00 94.00 279 THR A C 1
ATOM 2125 O O . THR A 1 279 ? 8.120 -0.416 -37.922 1.00 94.00 279 THR A O 1
ATOM 2128 N N . LEU A 1 280 ? 8.621 1.270 -36.530 1.00 94.12 280 LEU A N 1
ATOM 2129 C CA . LEU A 1 280 ? 7.658 2.227 -37.097 1.00 94.12 280 LEU A CA 1
ATOM 2130 C C . LEU A 1 280 ? 8.224 3.026 -38.278 1.00 94.12 280 LEU A C 1
ATOM 2132 O O . LEU A 1 280 ? 7.472 3.705 -38.971 1.00 94.12 280 LEU A O 1
ATOM 2136 N N . GLY A 1 281 ? 9.533 2.963 -38.510 1.00 91.25 281 GLY A N 1
ATOM 2137 C CA . GLY A 1 281 ? 10.191 3.668 -39.601 1.00 91.25 281 GLY A CA 1
ATOM 2138 C C . GLY A 1 281 ? 11.706 3.530 -39.544 1.00 91.25 281 GLY A C 1
ATOM 2139 O O . GLY A 1 281 ? 12.260 2.916 -38.634 1.00 91.25 281 GLY A O 1
ATOM 2140 N N . HIS A 1 282 ? 12.378 4.127 -40.523 1.00 93.31 282 HIS A N 1
ATOM 2141 C CA . HIS A 1 282 ? 13.833 4.207 -40.550 1.00 93.31 282 HIS A CA 1
ATOM 2142 C C . HIS A 1 282 ? 14.288 5.449 -39.786 1.00 93.31 282 HIS A C 1
ATOM 2144 O O . HIS A 1 282 ? 13.975 6.570 -40.178 1.00 93.31 282 HIS A O 1
ATOM 2150 N N . T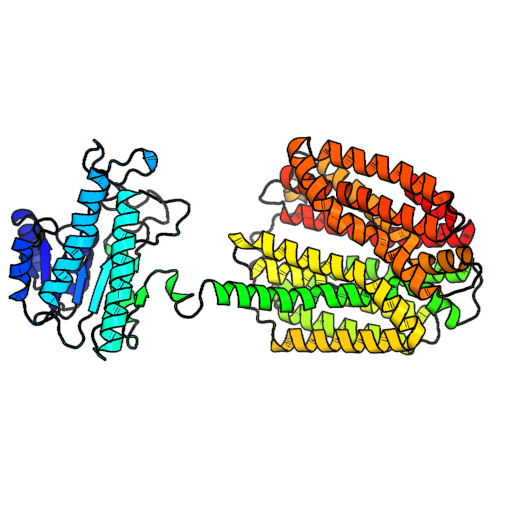YR A 1 283 ? 15.021 5.232 -38.699 1.00 94.62 283 TYR A N 1
ATOM 2151 C CA . TYR A 1 283 ? 15.576 6.281 -37.849 1.00 94.62 283 TYR A CA 1
ATOM 2152 C C . TYR A 1 283 ? 17.087 6.086 -37.728 1.00 94.62 283 TYR A C 1
ATOM 2154 O O . TYR A 1 283 ? 17.561 4.953 -37.605 1.00 94.62 283 TYR A O 1
ATOM 2162 N N . SER A 1 284 ? 17.848 7.177 -37.715 1.00 94.56 284 SER A N 1
ATOM 2163 C CA . SER A 1 284 ? 19.247 7.143 -37.275 1.00 94.56 284 SER A CA 1
ATOM 2164 C C . SER A 1 284 ? 19.349 6.771 -35.786 1.00 94.56 284 SER A C 1
ATOM 2166 O O . SER A 1 284 ? 18.378 6.902 -35.035 1.00 94.56 284 SER A O 1
ATOM 2168 N N . LYS A 1 285 ? 20.536 6.341 -35.321 1.00 91.38 285 LYS A N 1
ATOM 2169 C CA . LYS A 1 285 ? 20.784 6.041 -33.890 1.00 91.38 285 LYS A CA 1
ATOM 2170 C C . LYS A 1 285 ? 20.371 7.224 -33.004 1.00 91.38 285 LYS A C 1
ATOM 2172 O O . LYS A 1 285 ? 19.693 7.037 -31.998 1.00 91.38 285 LYS A O 1
ATOM 2177 N N . THR A 1 286 ? 20.731 8.443 -33.399 1.00 93.94 286 THR A N 1
ATOM 2178 C CA . THR A 1 286 ? 20.412 9.663 -32.648 1.00 93.94 286 THR A CA 1
ATOM 2179 C C . THR A 1 286 ? 18.910 9.948 -32.633 1.00 93.94 286 THR A C 1
ATOM 2181 O O . THR A 1 286 ? 18.353 10.162 -31.557 1.00 93.94 286 THR A O 1
ATOM 2184 N N . GLU A 1 287 ? 18.226 9.885 -33.779 1.00 94.88 287 GLU A N 1
ATOM 2185 C CA . GLU A 1 287 ? 16.771 10.100 -33.845 1.00 94.88 287 GLU A CA 1
ATOM 2186 C C . GLU A 1 287 ? 16.000 9.060 -33.034 1.00 94.88 287 GLU A C 1
ATOM 2188 O O . GLU A 1 287 ? 15.087 9.417 -32.289 1.00 94.88 287 GLU A O 1
ATOM 2193 N N . LEU A 1 288 ? 16.378 7.784 -33.139 1.00 94.88 288 LEU A N 1
ATOM 2194 C CA . LEU A 1 288 ? 15.739 6.698 -32.404 1.00 94.88 288 LEU A CA 1
ATOM 2195 C C . LEU A 1 288 ? 15.864 6.908 -30.893 1.00 94.88 288 LEU A C 1
ATOM 2197 O O . LEU A 1 288 ? 14.879 6.762 -30.165 1.00 94.88 288 LEU A O 1
ATOM 2201 N N . ASN A 1 289 ? 17.051 7.294 -30.421 1.00 94.88 289 ASN A N 1
ATOM 2202 C CA . ASN A 1 289 ? 17.284 7.591 -29.012 1.00 94.88 289 ASN A CA 1
ATOM 2203 C C . ASN A 1 289 ? 16.477 8.813 -28.555 1.00 94.88 289 ASN A C 1
ATOM 2205 O O . ASN A 1 289 ? 15.766 8.724 -27.555 1.00 94.88 289 ASN A O 1
ATOM 2209 N N . ILE A 1 290 ? 16.487 9.917 -29.310 1.00 94.38 290 ILE A N 1
ATOM 2210 C CA . ILE A 1 290 ? 15.695 11.117 -28.989 1.00 94.38 290 ILE A CA 1
ATOM 2211 C C . ILE A 1 290 ? 14.200 10.784 -28.903 1.00 94.38 290 ILE A C 1
ATOM 2213 O O . ILE A 1 290 ? 13.553 11.136 -27.913 1.00 94.38 290 ILE A O 1
ATOM 2217 N N . TRP A 1 291 ? 13.648 10.060 -29.882 1.00 95.75 291 TRP A N 1
ATOM 2218 C CA . TRP A 1 291 ? 12.252 9.619 -29.845 1.00 95.75 291 TRP A CA 1
ATOM 2219 C C . TRP A 1 291 ? 11.966 8.735 -28.635 1.00 95.75 291 TRP A C 1
ATOM 2221 O O . TRP A 1 291 ? 10.948 8.926 -27.971 1.00 95.75 291 TRP A O 1
ATOM 2231 N N . SER A 1 292 ? 12.869 7.811 -28.312 1.00 94.38 292 SER A N 1
ATOM 2232 C CA . SER A 1 292 ? 12.730 6.927 -27.152 1.00 94.38 292 SER A CA 1
ATOM 2233 C C . SER A 1 292 ? 12.666 7.721 -25.849 1.00 94.38 292 SER A C 1
ATOM 2235 O O . SER A 1 292 ? 11.764 7.494 -25.041 1.00 94.38 292 SER A O 1
ATOM 2237 N N . GLY A 1 293 ? 13.550 8.706 -25.675 1.00 94.38 293 GLY A N 1
ATOM 2238 C CA . GLY A 1 293 ? 13.543 9.608 -24.525 1.00 94.38 293 GLY A CA 1
ATOM 2239 C C . GLY A 1 293 ? 12.271 10.445 -24.438 1.00 94.38 293 GLY A C 1
ATOM 2240 O O . GLY A 1 293 ? 11.623 10.464 -23.393 1.00 94.38 293 GLY A O 1
ATOM 2241 N N . LEU A 1 294 ? 11.865 11.088 -25.537 1.00 95.94 294 LEU A N 1
ATOM 2242 C CA . LEU A 1 294 ? 10.660 11.925 -25.583 1.00 95.94 294 LEU A CA 1
ATOM 2243 C C . LEU A 1 294 ? 9.398 11.121 -25.260 1.00 95.94 294 LEU A C 1
ATOM 2245 O O . LEU A 1 294 ? 8.617 11.505 -24.386 1.00 95.94 294 LEU A O 1
ATOM 2249 N N . VAL A 1 295 ? 9.210 9.983 -25.931 1.00 94.81 295 VAL A N 1
ATOM 2250 C CA . VAL A 1 295 ? 8.062 9.092 -25.725 1.00 94.81 295 VAL A CA 1
ATOM 2251 C C . VAL A 1 295 ? 8.030 8.596 -24.280 1.00 94.81 295 VAL A C 1
ATOM 2253 O O . VAL A 1 295 ? 6.964 8.598 -23.662 1.00 94.81 295 VAL A O 1
ATOM 2256 N N . PHE A 1 296 ? 9.180 8.233 -23.708 1.00 91.06 296 PHE A N 1
ATOM 2257 C CA . PHE A 1 296 ? 9.252 7.734 -22.338 1.00 91.06 296 PHE A CA 1
ATOM 2258 C C . PHE A 1 296 ? 8.964 8.817 -21.291 1.00 91.06 296 PHE A C 1
ATOM 2260 O O . PHE A 1 296 ? 8.128 8.610 -20.407 1.00 91.06 296 PHE A O 1
ATOM 2267 N N . SER A 1 297 ? 9.608 9.977 -21.412 1.00 92.75 297 SER A N 1
ATOM 2268 C CA . SER A 1 297 ? 9.500 11.088 -20.462 1.00 92.75 297 SER A CA 1
ATOM 2269 C C . SER A 1 297 ? 8.160 11.814 -20.515 1.00 92.75 297 SER A C 1
ATOM 2271 O O . SER A 1 297 ? 7.697 12.316 -19.488 1.00 92.75 297 SER A O 1
ATOM 2273 N N . SER A 1 298 ? 7.501 11.847 -21.676 1.00 92.50 298 SER A N 1
ATOM 2274 C CA . SER A 1 298 ? 6.227 12.555 -21.866 1.00 92.50 298 SER A CA 1
ATOM 2275 C C . SER A 1 298 ? 5.137 12.151 -20.864 1.00 92.50 298 SER A C 1
ATOM 2277 O O . SER A 1 298 ? 4.378 12.997 -20.393 1.00 92.50 298 SER A O 1
ATOM 2279 N N . THR A 1 299 ? 5.096 10.878 -20.460 1.00 89.31 299 THR A N 1
ATOM 2280 C CA . THR A 1 299 ? 4.147 10.392 -19.449 1.00 89.31 299 THR A CA 1
ATOM 2281 C C . THR A 1 299 ? 4.388 11.037 -18.086 1.00 89.31 299 THR A C 1
ATOM 2283 O O . THR A 1 299 ? 3.427 11.441 -17.435 1.00 89.31 299 THR A O 1
ATOM 2286 N N . PHE A 1 300 ? 5.646 11.195 -17.665 1.00 87.44 300 PHE A N 1
ATOM 2287 C CA . PHE A 1 300 ? 5.983 11.727 -16.342 1.00 87.44 300 PHE A CA 1
ATOM 2288 C C . PHE A 1 300 ? 5.744 13.232 -16.232 1.00 87.44 300 PHE A C 1
ATOM 2290 O O . PHE A 1 300 ? 5.242 13.681 -15.204 1.00 87.44 300 PHE A O 1
ATOM 2297 N N . ILE A 1 301 ? 6.030 14.017 -17.279 1.00 88.81 301 ILE A N 1
ATOM 2298 C CA . ILE A 1 301 ? 5.752 15.463 -17.247 1.00 88.81 301 ILE A CA 1
ATOM 2299 C C . ILE A 1 301 ? 4.253 15.749 -17.233 1.00 88.81 301 ILE A C 1
ATOM 2301 O O . ILE A 1 301 ? 3.791 16.575 -16.445 1.00 88.81 301 ILE A O 1
ATOM 2305 N N . VAL A 1 302 ? 3.467 15.024 -18.036 1.00 91.38 302 VAL A N 1
ATOM 2306 C CA . VAL A 1 302 ? 2.009 15.177 -18.010 1.00 91.38 302 VAL A CA 1
ATOM 2307 C C . VAL A 1 302 ? 1.456 14.712 -16.666 1.00 91.38 302 VAL A C 1
ATOM 2309 O O . VAL A 1 302 ? 0.644 15.419 -16.072 1.00 91.38 302 VAL A O 1
ATOM 2312 N N . LEU A 1 303 ? 1.939 13.591 -16.122 1.00 85.62 303 LEU A N 1
ATOM 2313 C CA . LEU A 1 303 ? 1.561 13.140 -14.781 1.00 85.62 303 LEU A CA 1
ATOM 2314 C C . LEU A 1 303 ? 1.903 14.185 -13.707 1.00 85.62 303 LEU A C 1
ATOM 2316 O O . LEU A 1 303 ? 1.075 14.455 -12.838 1.00 85.62 303 LEU A O 1
ATOM 2320 N N . ALA A 1 304 ? 3.078 14.811 -13.763 1.00 83.00 304 ALA A N 1
ATOM 2321 C CA . ALA A 1 304 ? 3.477 15.847 -12.812 1.00 83.00 304 ALA A CA 1
ATOM 2322 C C . ALA A 1 304 ? 2.524 17.054 -12.848 1.00 83.00 304 ALA A C 1
ATOM 2324 O O . ALA A 1 304 ? 2.124 17.552 -11.796 1.00 83.00 304 ALA A O 1
ATOM 2325 N N . ILE A 1 305 ? 2.094 17.475 -14.041 1.00 85.81 305 ILE A N 1
ATOM 2326 C CA . ILE A 1 305 ? 1.158 18.594 -14.229 1.00 85.81 305 ILE A CA 1
ATOM 2327 C C . ILE A 1 305 ? -0.270 18.217 -13.802 1.00 85.81 305 ILE A C 1
ATOM 2329 O O . ILE A 1 305 ? -0.962 19.015 -13.169 1.00 85.81 305 ILE A O 1
ATOM 2333 N N . VAL A 1 306 ? -0.729 17.007 -14.136 1.00 86.94 306 VAL A N 1
ATOM 2334 C CA . VAL A 1 306 ? -2.131 16.584 -13.966 1.00 86.94 306 VAL A CA 1
ATOM 2335 C C . VAL A 1 306 ? -2.393 15.948 -12.591 1.00 86.94 306 VAL A C 1
ATOM 2337 O O . VAL A 1 306 ? -3.518 16.001 -12.090 1.00 86.94 306 VAL A O 1
ATOM 2340 N N . SER A 1 307 ? -1.384 15.394 -11.913 1.00 80.81 307 SER A N 1
ATOM 2341 C CA . SER A 1 307 ? -1.557 14.725 -10.611 1.00 80.81 307 SER A CA 1
ATOM 2342 C C . SER A 1 307 ? -2.198 15.596 -9.515 1.00 80.81 307 SER A C 1
ATOM 2344 O O . SER A 1 307 ? -3.070 15.072 -8.809 1.00 80.81 307 SER A O 1
ATOM 2346 N N . PRO A 1 308 ? -1.920 16.915 -9.386 1.00 78.38 308 PRO A N 1
ATOM 2347 C CA . PRO A 1 308 ? -2.615 17.753 -8.409 1.00 78.38 308 PRO A CA 1
ATOM 2348 C C . PRO A 1 308 ? -4.101 17.938 -8.743 1.00 78.38 308 PRO A C 1
ATOM 2350 O O . PRO A 1 308 ? -4.919 18.101 -7.835 1.00 78.38 308 PRO A O 1
ATOM 2353 N N . LEU A 1 309 ? -4.473 17.909 -10.030 1.00 83.00 309 LEU A N 1
ATOM 2354 C CA . LEU A 1 309 ? -5.872 17.989 -10.458 1.00 83.00 309 LEU A CA 1
ATOM 2355 C C . LEU A 1 309 ? -6.622 16.717 -10.058 1.00 83.00 309 LEU A C 1
ATOM 2357 O O . LEU A 1 309 ? -7.721 16.817 -9.514 1.00 83.00 309 LEU A O 1
ATOM 2361 N N . TRP A 1 310 ? -6.014 15.543 -10.255 1.00 79.94 310 TRP A N 1
ATOM 2362 C CA . TRP A 1 310 ? -6.582 14.273 -9.793 1.00 79.94 310 TRP A CA 1
ATOM 2363 C C . TRP A 1 310 ? -6.798 14.253 -8.285 1.00 79.94 310 TRP A C 1
ATOM 2365 O O . TRP A 1 310 ? -7.866 13.829 -7.855 1.00 79.94 310 TRP A O 1
ATOM 2375 N N . GLY A 1 311 ? -5.842 14.758 -7.498 1.00 74.75 311 GLY A N 1
ATOM 2376 C CA . GLY A 1 311 ? -5.991 14.874 -6.045 1.00 74.75 311 GLY A CA 1
ATOM 2377 C C . GLY A 1 311 ? -7.203 15.723 -5.654 1.00 74.75 311 GLY A C 1
ATOM 2378 O O . GLY A 1 311 ? -8.079 15.255 -4.931 1.00 74.75 311 GLY A O 1
ATOM 2379 N N . ARG A 1 312 ? -7.328 16.933 -6.219 1.00 77.81 312 ARG A N 1
ATOM 2380 C CA . ARG A 1 312 ? -8.475 17.820 -5.941 1.00 77.81 312 ARG A CA 1
ATOM 2381 C C . ARG A 1 312 ? -9.810 17.217 -6.373 1.00 77.81 312 ARG A C 1
ATOM 2383 O O . ARG A 1 312 ? -10.795 17.336 -5.650 1.00 77.81 312 ARG A O 1
ATOM 2390 N N . LEU A 1 313 ? -9.865 16.600 -7.553 1.00 82.31 313 LEU A N 1
ATOM 2391 C CA . LEU A 1 313 ? -11.086 15.969 -8.059 1.00 82.31 313 LEU A CA 1
ATOM 2392 C C . LEU A 1 313 ? -11.485 14.757 -7.213 1.00 82.31 313 LEU A C 1
ATOM 2394 O O . LEU A 1 313 ? -12.673 14.565 -6.959 1.00 82.31 313 LEU A O 1
ATOM 2398 N N . ALA A 1 314 ? -10.508 13.977 -6.752 1.00 79.81 314 ALA A N 1
ATOM 2399 C CA . ALA A 1 314 ? -10.715 12.852 -5.852 1.00 79.81 314 ALA A CA 1
ATOM 2400 C C . ALA A 1 314 ? -11.262 13.298 -4.491 1.00 79.81 314 ALA A C 1
ATOM 2402 O O . ALA A 1 314 ? -12.206 12.697 -3.982 1.00 79.81 314 ALA A O 1
ATOM 2403 N N . ASP A 1 315 ? -10.727 14.386 -3.939 1.00 79.56 315 ASP A N 1
ATOM 2404 C CA . ASP A 1 315 ? -11.176 14.935 -2.657 1.00 79.56 315 ASP A CA 1
ATOM 2405 C C . ASP A 1 315 ? -12.585 15.557 -2.733 1.00 79.56 315 ASP A C 1
ATOM 2407 O O . ASP A 1 315 ? -13.256 15.677 -1.712 1.00 79.56 315 ASP A O 1
ATOM 2411 N N . GLN A 1 316 ? -13.055 15.937 -3.930 1.00 81.44 316 GLN A N 1
ATOM 2412 C CA . GLN A 1 316 ? -14.390 16.513 -4.155 1.00 81.44 316 GLN A CA 1
ATOM 2413 C C . GLN A 1 316 ? -15.452 15.487 -4.561 1.00 81.44 316 GLN A C 1
ATOM 2415 O O . GLN A 1 316 ? -16.613 15.628 -4.184 1.00 81.44 316 GLN A O 1
ATOM 2420 N N . LYS A 1 317 ? -15.084 14.504 -5.390 1.00 83.88 317 LYS A N 1
ATOM 2421 C CA . LYS A 1 317 ? -16.029 13.585 -6.054 1.00 83.88 317 LYS A CA 1
ATOM 2422 C C . LYS A 1 317 ? -15.852 12.120 -5.647 1.00 83.88 317 LYS A C 1
ATOM 2424 O O . LYS A 1 317 ? -16.532 11.259 -6.203 1.00 83.88 317 LYS A O 1
ATOM 2429 N N . GLY A 1 318 ? -14.951 11.837 -4.710 1.00 83.00 318 GLY A N 1
ATOM 2430 C CA . GLY A 1 318 ? -14.582 10.484 -4.308 1.00 83.00 318 GLY A CA 1
ATOM 2431 C C . GLY A 1 318 ? -13.486 9.877 -5.183 1.00 83.00 318 GLY A C 1
ATOM 2432 O O . GLY A 1 318 ? -13.352 10.160 -6.381 1.00 83.00 318 GLY A O 1
ATOM 2433 N N . ARG A 1 319 ? -12.682 9.010 -4.572 1.00 83.38 319 ARG A N 1
ATOM 2434 C CA . ARG A 1 319 ? -11.523 8.344 -5.177 1.00 83.38 319 ARG A CA 1
ATOM 2435 C C . ARG A 1 319 ? -11.931 7.202 -6.107 1.00 83.38 319 ARG A C 1
ATOM 2437 O O . ARG A 1 319 ? -11.277 7.019 -7.131 1.00 83.38 319 ARG A O 1
ATOM 2444 N N . LYS A 1 320 ? -13.028 6.479 -5.838 1.00 85.44 320 LYS A N 1
ATOM 2445 C CA . LYS A 1 320 ? -13.546 5.399 -6.703 1.00 85.44 320 LYS A CA 1
ATOM 2446 C C . LYS A 1 320 ? -13.822 5.914 -8.111 1.00 85.44 320 LYS A C 1
ATOM 2448 O O . LYS A 1 320 ? -13.403 5.297 -9.087 1.00 85.44 320 LYS A O 1
ATOM 2453 N N . LEU A 1 321 ? -14.503 7.055 -8.228 1.00 87.25 321 LEU A N 1
ATOM 2454 C CA . LEU A 1 321 ? -14.816 7.639 -9.532 1.00 87.25 321 LEU A CA 1
ATOM 2455 C C . LEU A 1 321 ? -13.540 8.020 -10.294 1.00 87.25 321 LEU A C 1
ATOM 2457 O O . LEU A 1 321 ? -13.481 7.860 -11.513 1.00 87.25 321 LEU A O 1
ATOM 2461 N N . MET A 1 322 ? -12.514 8.498 -9.585 1.00 89.00 322 MET A N 1
ATOM 2462 C CA . MET A 1 322 ? -11.233 8.824 -10.208 1.00 89.00 322 MET A CA 1
ATOM 2463 C C . MET A 1 322 ? -10.494 7.571 -10.683 1.00 89.00 322 MET A C 1
ATOM 2465 O O . MET A 1 322 ? -9.999 7.566 -11.806 1.00 89.00 322 MET A O 1
ATOM 2469 N N . LEU A 1 323 ? -10.496 6.490 -9.896 1.00 85.75 323 LEU A N 1
ATOM 2470 C CA . LEU A 1 323 ? -9.918 5.201 -10.295 1.00 85.75 323 LEU A CA 1
ATOM 2471 C C . LEU A 1 323 ? -10.563 4.640 -11.565 1.00 85.75 323 LEU A C 1
ATOM 2473 O O . LEU A 1 323 ? -9.857 4.148 -12.444 1.00 85.7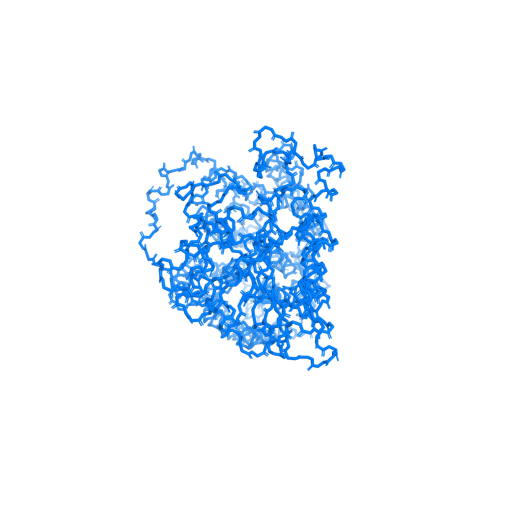5 323 LEU A O 1
ATOM 2477 N N . LEU A 1 324 ? -11.886 4.750 -11.694 1.00 89.75 324 LEU A N 1
ATOM 2478 C CA . LEU A 1 324 ? -12.613 4.302 -12.886 1.00 89.75 324 LEU A CA 1
ATOM 2479 C C . LEU A 1 324 ? -12.243 5.113 -14.132 1.00 89.75 324 LEU A C 1
ATOM 2481 O O . LEU A 1 324 ? -11.978 4.543 -15.185 1.00 89.75 324 LEU A O 1
ATOM 2485 N N . ARG A 1 325 ? -12.170 6.442 -14.015 1.00 92.31 325 ARG A N 1
ATOM 2486 C CA . ARG A 1 325 ? -11.776 7.313 -15.135 1.00 92.31 325 ARG A CA 1
ATOM 2487 C C . ARG A 1 325 ? -10.327 7.086 -15.552 1.00 92.31 325 ARG A C 1
ATOM 2489 O O . ARG A 1 325 ? -10.045 7.007 -16.742 1.00 92.31 325 ARG A O 1
ATOM 2496 N N . ALA A 1 326 ? -9.435 6.965 -14.571 1.00 89.12 326 ALA A N 1
ATOM 2497 C CA . ALA A 1 326 ? -8.025 6.685 -14.787 1.00 89.12 326 ALA A CA 1
ATOM 2498 C C . ALA A 1 326 ? -7.834 5.330 -15.484 1.00 89.12 326 ALA A C 1
ATOM 2500 O O . ALA A 1 326 ? -7.246 5.274 -16.557 1.00 89.12 326 ALA A O 1
ATOM 2501 N N . SER A 1 327 ? -8.405 4.248 -14.943 1.00 88.69 327 SER A N 1
ATOM 2502 C CA . SER A 1 327 ? -8.249 2.907 -15.527 1.00 88.69 327 SER A CA 1
ATOM 2503 C C . SER A 1 327 ? -8.821 2.783 -16.935 1.00 88.69 327 SER A C 1
ATOM 2505 O O . SER A 1 327 ? -8.157 2.217 -17.800 1.00 88.69 327 SER A O 1
ATOM 2507 N N . LEU A 1 328 ? -9.998 3.359 -17.199 1.00 93.88 328 LEU A N 1
ATOM 2508 C CA . LEU A 1 328 ? -10.583 3.358 -18.539 1.00 93.88 328 LEU A CA 1
ATOM 2509 C C . LEU A 1 328 ? -9.737 4.169 -19.532 1.00 93.88 328 LEU A C 1
ATOM 2511 O O . LEU A 1 328 ? -9.454 3.696 -20.630 1.00 93.88 328 LEU A O 1
ATOM 2515 N N . GLY A 1 329 ? -9.298 5.369 -19.139 1.00 94.12 329 GLY A N 1
ATOM 2516 C CA . GLY A 1 329 ? -8.450 6.217 -19.977 1.00 94.12 329 GLY A CA 1
ATOM 2517 C C . GLY A 1 329 ? -7.090 5.582 -20.278 1.00 94.12 329 GLY A C 1
ATOM 2518 O O . GLY A 1 329 ? -6.637 5.619 -21.423 1.00 94.12 329 GLY A O 1
ATOM 2519 N N . MET A 1 330 ? -6.473 4.926 -19.289 1.00 91.44 330 MET A N 1
ATOM 2520 C CA . MET A 1 330 ? -5.252 4.135 -19.475 1.00 91.44 330 MET A CA 1
ATOM 2521 C C . MET A 1 330 ? -5.494 2.950 -20.421 1.00 91.44 330 MET A C 1
ATOM 2523 O O . MET A 1 330 ? -4.717 2.763 -21.353 1.00 91.44 330 MET A O 1
ATOM 2527 N N . ALA A 1 331 ? -6.580 2.188 -20.244 1.00 92.69 331 ALA A N 1
ATOM 2528 C CA . ALA A 1 331 ? -6.908 1.044 -21.099 1.00 92.69 331 ALA A CA 1
ATOM 2529 C C . ALA A 1 331 ? -7.087 1.447 -22.569 1.00 92.69 331 ALA A C 1
ATOM 2531 O O . ALA A 1 331 ? -6.528 0.802 -23.458 1.00 92.69 331 ALA A O 1
ATOM 2532 N N . ILE A 1 332 ? -7.811 2.542 -22.822 1.00 95.88 332 ILE A N 1
ATOM 2533 C CA . ILE A 1 332 ? -8.000 3.089 -24.171 1.00 95.88 332 ILE A CA 1
ATOM 2534 C C . ILE A 1 332 ? -6.659 3.556 -24.742 1.00 95.88 332 ILE A C 1
ATOM 2536 O O . ILE A 1 332 ? -6.291 3.147 -25.840 1.00 95.88 332 ILE A O 1
ATOM 2540 N N . SER A 1 333 ? -5.902 4.360 -23.988 1.00 95.31 333 SER A N 1
ATOM 2541 C CA . SER A 1 333 ? -4.626 4.918 -24.455 1.00 95.31 333 SER A CA 1
ATOM 2542 C C . SER A 1 333 ? -3.634 3.816 -24.828 1.00 95.31 333 SER A C 1
ATOM 2544 O O . SER A 1 333 ? -3.058 3.864 -25.909 1.00 95.31 333 SER A O 1
ATOM 2546 N N . ILE A 1 334 ? -3.485 2.795 -23.976 1.00 92.81 334 ILE A N 1
ATOM 2547 C CA . ILE A 1 334 ? -2.594 1.648 -24.207 1.00 92.81 334 ILE A CA 1
ATOM 2548 C C . ILE A 1 334 ? -3.073 0.812 -25.398 1.00 92.81 334 ILE A C 1
ATOM 2550 O O . ILE A 1 334 ? -2.266 0.458 -26.251 1.00 92.81 334 ILE A O 1
ATOM 2554 N N . SER A 1 335 ? -4.377 0.544 -25.513 1.00 94.81 335 SER A N 1
ATOM 2555 C CA . SER A 1 335 ? -4.920 -0.227 -26.642 1.00 94.81 335 SER A CA 1
ATOM 2556 C C . SER A 1 335 ? -4.664 0.467 -27.981 1.00 94.81 335 SER A C 1
ATOM 2558 O O . SER A 1 335 ? -4.290 -0.185 -28.954 1.00 94.81 335 SER A O 1
ATOM 2560 N N . LEU A 1 336 ? -4.806 1.796 -28.029 1.00 96.56 336 LEU A N 1
ATOM 2561 C CA . LEU A 1 336 ? -4.539 2.587 -29.232 1.00 96.56 336 LEU A CA 1
ATOM 2562 C C . LEU A 1 336 ? -3.057 2.556 -29.643 1.00 96.56 336 LEU A C 1
ATOM 2564 O O . LEU A 1 336 ? -2.757 2.663 -30.832 1.00 96.56 336 LEU A O 1
ATOM 2568 N N . MET A 1 337 ? -2.128 2.327 -28.706 1.00 95.06 337 MET A N 1
ATOM 2569 C CA . MET A 1 337 ? -0.695 2.202 -29.019 1.00 95.06 337 MET A CA 1
ATOM 2570 C C . MET A 1 337 ? -0.386 0.973 -29.887 1.00 95.06 337 MET A C 1
ATOM 2572 O O . MET A 1 337 ? 0.625 0.959 -30.587 1.00 95.06 337 MET A O 1
ATOM 2576 N N . ALA A 1 338 ? -1.264 -0.035 -29.918 1.00 94.62 338 ALA A N 1
ATOM 2577 C CA . ALA A 1 338 ? -1.125 -1.183 -30.815 1.00 94.62 338 ALA A CA 1
ATOM 2578 C C . ALA A 1 338 ? -1.246 -0.800 -32.303 1.00 94.62 338 ALA A C 1
ATOM 2580 O O . ALA A 1 338 ? -0.722 -1.504 -33.170 1.00 94.62 338 ALA A O 1
ATOM 2581 N N . PHE A 1 339 ? -1.915 0.317 -32.604 1.00 96.25 339 PHE A N 1
ATOM 2582 C CA . PHE A 1 339 ? -2.269 0.736 -33.963 1.00 96.25 339 PHE A CA 1
ATOM 2583 C C . PHE A 1 339 ? -1.402 1.875 -34.501 1.00 96.25 339 PHE A C 1
ATOM 2585 O O . PHE A 1 339 ? -1.594 2.293 -35.639 1.00 96.25 339 PHE A O 1
ATOM 2592 N N . VAL A 1 340 ? -0.427 2.364 -33.728 1.00 96.81 340 VAL A N 1
ATOM 2593 C CA . VAL A 1 340 ? 0.403 3.489 -34.180 1.00 96.81 340 VAL A CA 1
ATOM 2594 C C . VAL A 1 340 ? 1.257 3.112 -35.384 1.00 96.81 340 VAL A C 1
ATOM 2596 O O . VAL A 1 340 ? 1.749 1.989 -35.498 1.00 96.81 340 VAL A O 1
ATOM 2599 N N . THR A 1 341 ? 1.452 4.060 -36.282 1.00 95.75 341 THR A N 1
ATOM 2600 C CA . THR A 1 341 ? 2.287 3.933 -37.480 1.00 95.75 341 THR A CA 1
ATOM 2601 C C . THR A 1 341 ? 3.497 4.861 -37.445 1.00 95.75 341 THR A C 1
ATOM 2603 O O . THR A 1 341 ? 4.364 4.737 -38.296 1.00 95.75 341 THR A O 1
ATOM 2606 N N . ALA A 1 342 ? 3.589 5.761 -36.459 1.00 95.44 342 ALA A N 1
ATOM 2607 C CA . ALA A 1 342 ? 4.694 6.706 -36.319 1.00 95.44 342 ALA A CA 1
ATOM 2608 C C . ALA A 1 342 ? 5.002 7.033 -34.848 1.00 95.44 342 ALA A C 1
ATOM 2610 O O . ALA A 1 342 ? 4.110 7.022 -33.994 1.00 95.44 342 ALA A O 1
ATOM 2611 N N . ALA A 1 343 ? 6.256 7.396 -34.556 1.00 94.81 343 ALA A N 1
ATOM 2612 C CA . ALA A 1 343 ? 6.722 7.713 -33.200 1.00 94.81 343 ALA A CA 1
ATOM 2613 C C . ALA A 1 343 ? 5.946 8.864 -32.526 1.00 94.81 343 ALA A C 1
ATOM 2615 O O . ALA A 1 343 ? 5.654 8.802 -31.332 1.00 94.81 343 ALA A O 1
ATOM 2616 N N . TRP A 1 344 ? 5.538 9.889 -33.284 1.00 95.38 344 TRP A N 1
ATOM 2617 C CA . TRP A 1 344 ? 4.778 11.020 -32.740 1.00 95.38 344 TRP A CA 1
ATOM 2618 C C . TRP A 1 344 ? 3.373 10.620 -32.255 1.00 95.38 344 TRP A C 1
ATOM 2620 O O . TRP A 1 344 ? 2.871 11.193 -31.289 1.00 95.38 344 TRP A O 1
ATOM 2630 N N . GLN A 1 345 ? 2.742 9.610 -32.866 1.00 97.19 345 GLN A N 1
ATOM 2631 C CA . GLN A 1 345 ? 1.449 9.097 -32.395 1.00 97.19 345 GLN A CA 1
ATOM 2632 C C . GLN A 1 345 ? 1.618 8.411 -31.038 1.00 97.19 345 GLN A C 1
ATOM 2634 O O . GLN A 1 345 ? 0.807 8.597 -30.132 1.00 97.19 345 GLN A O 1
ATOM 2639 N N . LEU A 1 346 ? 2.716 7.663 -30.879 1.00 95.00 346 LEU A N 1
ATOM 2640 C CA . LEU A 1 346 ? 3.071 7.032 -29.613 1.00 95.00 346 LEU A CA 1
ATOM 2641 C C . LEU A 1 346 ? 3.351 8.079 -28.525 1.00 95.00 346 LEU A C 1
ATOM 2643 O O . LEU A 1 346 ? 2.904 7.905 -27.393 1.00 95.00 346 LEU A O 1
ATOM 2647 N N . LEU A 1 347 ? 4.015 9.186 -28.872 1.00 96.19 347 LEU A N 1
ATOM 2648 C CA . LEU A 1 347 ? 4.230 10.327 -27.977 1.00 96.19 347 LEU A CA 1
ATOM 2649 C C . LEU A 1 347 ? 2.900 10.898 -27.458 1.00 96.19 347 LEU A C 1
ATOM 2651 O O . LEU A 1 347 ? 2.721 11.023 -26.248 1.00 96.19 347 LEU A O 1
ATOM 2655 N N . ILE A 1 348 ? 1.941 11.182 -28.345 1.00 97.56 348 ILE A N 1
ATOM 2656 C CA . ILE A 1 348 ? 0.623 11.714 -27.951 1.00 97.56 348 ILE A CA 1
ATOM 2657 C C . ILE A 1 348 ? -0.119 10.728 -27.043 1.00 97.56 348 ILE A C 1
ATOM 2659 O O . ILE A 1 348 ? -0.652 11.119 -26.004 1.00 97.56 348 ILE A O 1
ATOM 2663 N N . LEU A 1 349 ? -0.128 9.439 -27.387 1.00 96.31 349 LEU A N 1
ATOM 2664 C CA . LEU A 1 349 ? -0.783 8.422 -26.561 1.00 96.31 349 LEU A CA 1
ATOM 2665 C C . LEU A 1 349 ? -0.098 8.251 -25.197 1.00 96.31 349 LEU A C 1
ATOM 2667 O O . LEU A 1 349 ? -0.776 7.972 -24.211 1.00 96.31 349 LEU A O 1
ATOM 2671 N N . ARG A 1 350 ? 1.223 8.449 -25.098 1.00 93.62 350 ARG A N 1
ATOM 2672 C CA . ARG A 1 350 ? 1.964 8.440 -23.823 1.00 93.62 350 ARG A CA 1
ATOM 2673 C C . ARG A 1 350 ? 1.685 9.679 -22.976 1.00 93.62 350 ARG A C 1
ATOM 2675 O O . ARG A 1 350 ? 1.620 9.566 -21.749 1.00 93.62 350 ARG A O 1
ATOM 2682 N N . MET A 1 351 ? 1.455 10.830 -23.602 1.00 95.25 351 MET A N 1
ATOM 2683 C CA . MET A 1 351 ? 0.951 12.022 -22.915 1.00 95.25 351 MET A CA 1
ATOM 2684 C C . MET A 1 351 ? -0.457 11.778 -22.361 1.00 95.25 351 MET A C 1
ATOM 2686 O O . MET A 1 351 ? -0.700 12.041 -21.184 1.00 95.25 351 MET A O 1
ATOM 2690 N N . LEU A 1 352 ? -1.362 11.206 -23.164 1.00 95.06 352 LEU A N 1
ATOM 2691 C CA . LEU A 1 352 ? -2.703 10.818 -22.708 1.00 95.06 352 LEU A CA 1
ATOM 2692 C C . LEU A 1 352 ? -2.638 9.790 -21.576 1.00 95.06 352 LEU A C 1
ATOM 2694 O O . LEU A 1 352 ? -3.328 9.950 -20.570 1.00 95.06 352 LEU A O 1
ATOM 2698 N N . LEU A 1 353 ? -1.753 8.795 -21.685 1.00 91.62 353 LEU A N 1
ATOM 2699 C CA . LEU A 1 353 ? -1.492 7.846 -20.607 1.00 91.62 353 LEU A CA 1
ATOM 2700 C C . LEU A 1 353 ? -1.099 8.585 -19.321 1.00 91.62 353 LEU A C 1
ATOM 2702 O O . LEU A 1 353 ? -1.737 8.372 -18.297 1.00 91.62 353 LEU A O 1
ATOM 2706 N N . GLY A 1 354 ? -0.143 9.519 -19.386 1.00 89.75 354 GLY A N 1
ATOM 2707 C CA . GLY A 1 354 ? 0.270 10.343 -18.244 1.00 89.75 354 GLY A CA 1
ATOM 2708 C C . GLY A 1 354 ? -0.871 11.160 -17.634 1.00 89.75 354 GLY A C 1
ATOM 2709 O O . GLY A 1 354 ? -0.978 11.252 -16.410 1.00 89.75 354 GLY A O 1
ATOM 2710 N N . ALA A 1 355 ? -1.778 11.684 -18.464 1.00 91.69 355 ALA A N 1
ATOM 2711 C CA . ALA A 1 355 ? -2.972 12.388 -17.998 1.00 91.69 355 ALA A CA 1
ATOM 2712 C C . ALA A 1 355 ? -3.939 11.465 -17.240 1.00 91.69 355 ALA A C 1
ATOM 2714 O O . ALA A 1 355 ? -4.615 11.927 -16.323 1.00 91.69 355 ALA A O 1
ATOM 2715 N N . PHE A 1 356 ? -3.986 10.171 -17.569 1.00 90.12 356 PHE A N 1
ATOM 2716 C CA . PHE A 1 356 ? -4.802 9.168 -16.876 1.00 90.12 356 PHE A CA 1
ATOM 2717 C C . PHE A 1 356 ? -4.040 8.365 -15.805 1.00 90.12 356 PHE A C 1
ATOM 2719 O O . PHE A 1 356 ? -4.674 7.654 -15.029 1.00 90.12 356 PHE A O 1
ATOM 2726 N N . SER A 1 357 ? -2.722 8.541 -15.656 1.00 81.94 357 SER A N 1
ATOM 2727 C CA . SER A 1 357 ? -1.872 7.839 -14.673 1.00 81.94 357 SER A CA 1
ATOM 2728 C C . SER A 1 357 ? -2.079 8.266 -13.207 1.00 81.94 357 SER A C 1
ATOM 2730 O O . SER A 1 357 ? -1.335 7.851 -12.321 1.00 81.94 357 SER A O 1
ATOM 2732 N N . GLY A 1 358 ? -3.140 9.020 -12.891 1.00 73.81 358 GLY A N 1
ATOM 2733 C CA . GLY A 1 358 ? -3.571 9.300 -11.511 1.00 73.81 358 GLY A CA 1
ATOM 2734 C C . GLY A 1 358 ? -4.085 8.068 -10.747 1.00 73.81 358 GLY A C 1
ATOM 2735 O O . GLY A 1 358 ? -4.565 8.193 -9.621 1.00 73.81 358 GLY A O 1
ATOM 2736 N N . PHE A 1 359 ? -4.031 6.877 -11.346 1.00 79.62 359 PHE A N 1
ATOM 2737 C CA . PHE A 1 359 ? -4.536 5.637 -10.766 1.00 79.62 359 PHE A CA 1
ATOM 2738 C C . PHE A 1 359 ? -3.785 5.227 -9.487 1.00 79.62 359 PHE A C 1
ATOM 2740 O O . PHE A 1 359 ? -4.412 4.946 -8.463 1.00 79.62 359 PHE A O 1
ATOM 2747 N N . VAL A 1 360 ? -2.447 5.201 -9.529 1.00 73.81 360 VAL A N 1
ATOM 2748 C CA . VAL A 1 360 ? -1.610 4.693 -8.424 1.00 73.81 360 VAL A CA 1
ATOM 2749 C C . VAL A 1 360 ? -1.775 5.557 -7.172 1.00 73.81 360 VAL A C 1
ATOM 2751 O O . VAL A 1 360 ? -2.068 5.037 -6.095 1.00 73.81 360 VAL A O 1
ATOM 2754 N N . SER A 1 361 ? -1.688 6.881 -7.317 1.00 72.94 361 SER A N 1
ATOM 2755 C CA . SER A 1 361 ? -1.834 7.823 -6.201 1.00 72.94 361 SER A CA 1
ATOM 2756 C C . SER A 1 361 ? -3.228 7.769 -5.566 1.00 72.94 361 SER A C 1
ATOM 2758 O O . SER A 1 361 ? -3.351 7.721 -4.341 1.00 72.94 361 SER A O 1
ATOM 2760 N N . ASN A 1 362 ? -4.288 7.692 -6.378 1.00 74.81 362 ASN A N 1
ATOM 2761 C CA . ASN A 1 362 ? -5.657 7.553 -5.878 1.00 74.81 362 ASN A CA 1
ATOM 2762 C C . ASN A 1 362 ? -5.903 6.202 -5.196 1.00 74.81 362 ASN A C 1
ATOM 2764 O O . ASN A 1 362 ? -6.652 6.149 -4.221 1.00 74.81 362 ASN A O 1
ATOM 2768 N N . SER A 1 363 ? -5.249 5.133 -5.659 1.00 75.50 363 SER A N 1
ATOM 2769 C CA . SER A 1 363 ? -5.338 3.802 -5.045 1.00 75.50 363 SER A CA 1
ATOM 2770 C C . SER A 1 363 ? -4.685 3.785 -3.666 1.00 75.50 363 SER A C 1
ATOM 2772 O O . SER A 1 363 ? -5.292 3.312 -2.704 1.00 75.50 363 SER A O 1
ATOM 2774 N N . MET A 1 364 ? -3.485 4.364 -3.542 1.00 71.25 364 MET A N 1
ATOM 2775 C CA . MET A 1 364 ? -2.796 4.498 -2.254 1.00 71.25 364 MET A CA 1
ATOM 2776 C C . MET A 1 364 ? -3.617 5.333 -1.267 1.00 71.25 364 MET A C 1
ATOM 2778 O O . MET A 1 364 ? -3.789 4.933 -0.116 1.00 71.25 364 MET A O 1
ATOM 2782 N N . ALA A 1 365 ? -4.191 6.450 -1.717 1.00 71.38 365 ALA A N 1
ATOM 2783 C CA . ALA A 1 365 ? -4.994 7.317 -0.861 1.00 71.38 365 ALA A CA 1
ATOM 2784 C C . ALA A 1 365 ? -6.342 6.691 -0.450 1.00 71.38 365 ALA A C 1
ATOM 2786 O O . ALA A 1 365 ? -6.774 6.850 0.695 1.00 71.38 365 ALA A O 1
ATOM 2787 N N . LEU A 1 366 ? -7.007 5.952 -1.347 1.00 73.75 366 LEU A N 1
ATOM 2788 C CA . LEU A 1 366 ? -8.244 5.230 -1.027 1.00 73.75 366 LEU A CA 1
ATOM 2789 C C . LEU A 1 366 ? -7.995 4.142 0.021 1.00 73.75 366 LEU A C 1
ATOM 2791 O O . LEU A 1 366 ? -8.794 3.968 0.938 1.00 73.75 366 LEU A O 1
ATOM 2795 N N . MET A 1 367 ? -6.858 3.458 -0.061 1.00 68.94 367 MET A N 1
ATOM 2796 C CA . MET A 1 367 ? -6.482 2.451 0.928 1.00 68.94 367 MET A CA 1
ATOM 2797 C C . MET A 1 367 ? -6.098 3.046 2.265 1.00 68.94 367 MET A C 1
ATOM 2799 O O . MET A 1 367 ? -6.571 2.570 3.291 1.00 68.94 367 MET A O 1
ATOM 2803 N N . ALA A 1 368 ? -5.290 4.104 2.262 1.00 66.38 368 ALA A N 1
ATOM 2804 C CA . ALA A 1 368 ? -4.910 4.789 3.490 1.00 66.38 368 ALA A CA 1
ATOM 2805 C C . ALA A 1 368 ? -6.133 5.342 4.245 1.00 66.38 368 ALA A C 1
ATOM 2807 O O . ALA A 1 368 ? -6.132 5.362 5.470 1.00 66.38 368 ALA A O 1
ATOM 2808 N N . SER A 1 369 ? -7.181 5.756 3.523 1.00 67.19 369 SER A N 1
ATOM 2809 C CA . SER A 1 369 ? -8.430 6.251 4.121 1.00 67.19 369 SER A CA 1
ATOM 2810 C C . SER A 1 369 ? -9.428 5.154 4.501 1.00 67.19 369 SER A C 1
ATOM 2812 O O . SER A 1 369 ? -10.259 5.382 5.376 1.00 67.19 369 SER A O 1
ATOM 2814 N N . SER A 1 370 ? -9.352 3.974 3.879 1.00 64.75 370 SER A N 1
ATOM 2815 C CA . SER A 1 370 ? -10.247 2.847 4.178 1.00 64.75 370 SER A CA 1
ATOM 2816 C C . SER A 1 370 ? -9.672 1.886 5.225 1.00 64.75 370 SER A C 1
ATOM 2818 O O . SER A 1 370 ? -10.431 1.171 5.875 1.00 64.75 370 SER A O 1
ATOM 2820 N N . ALA A 1 371 ? -8.348 1.836 5.390 1.00 60.62 371 ALA A N 1
ATOM 2821 C CA . ALA A 1 371 ? -7.684 0.950 6.338 1.00 60.62 371 ALA A CA 1
ATOM 2822 C C . ALA A 1 371 ? -7.822 1.456 7.790 1.00 60.62 371 ALA A C 1
ATOM 2824 O O . ALA A 1 371 ? -7.682 2.657 8.032 1.00 60.62 371 ALA A O 1
ATOM 2825 N N . PRO A 1 372 ? -8.018 0.557 8.777 1.00 53.72 372 PRO A N 1
ATOM 2826 C CA . PRO A 1 372 ? -7.891 0.900 10.194 1.00 53.72 372 PRO A CA 1
ATOM 2827 C C . PRO A 1 372 ? -6.536 1.560 10.475 1.00 53.72 372 PRO A C 1
ATOM 2829 O O . PRO A 1 372 ? -5.522 1.136 9.907 1.00 53.72 372 PRO A O 1
ATOM 2832 N N . LYS A 1 373 ? -6.498 2.574 11.350 1.00 55.00 373 LYS A N 1
ATOM 2833 C CA . LYS A 1 373 ? -5.283 3.372 11.611 1.00 55.00 373 LYS A CA 1
ATOM 2834 C C . LYS A 1 373 ? -4.098 2.494 12.015 1.00 55.00 373 LYS A C 1
ATOM 2836 O O . LYS A 1 373 ? -2.984 2.724 11.550 1.00 55.00 373 LYS A O 1
ATOM 2841 N N . GLU A 1 374 ? -4.362 1.434 12.765 1.00 54.41 374 GLU A N 1
ATOM 2842 C CA . GLU A 1 374 ? -3.389 0.487 13.315 1.00 54.41 374 GLU A CA 1
ATOM 2843 C C . GLU A 1 374 ? -2.808 -0.443 12.235 1.00 54.41 374 GLU A C 1
ATOM 2845 O O . GLU A 1 374 ? -1.685 -0.926 12.351 1.00 54.41 374 GLU A O 1
ATOM 2850 N N . LYS A 1 375 ? -3.553 -0.682 11.145 1.00 59.22 375 LYS A N 1
ATOM 2851 C CA . LYS A 1 375 ? -3.146 -1.555 10.025 1.00 59.22 375 LYS A CA 1
ATOM 2852 C C . LYS A 1 375 ? -2.759 -0.789 8.763 1.00 59.22 375 LYS A C 1
ATOM 2854 O O . LYS A 1 375 ? -2.369 -1.405 7.771 1.00 59.22 375 LYS A O 1
ATOM 2859 N N . SER A 1 376 ? -2.830 0.539 8.799 1.00 55.56 376 SER A N 1
ATOM 2860 C CA . SER A 1 376 ? -2.508 1.420 7.674 1.00 55.56 376 SER A CA 1
ATOM 2861 C C . SER A 1 376 ? -1.098 1.173 7.122 1.00 55.56 376 SER A C 1
ATOM 2863 O O . SER A 1 376 ? -0.926 1.093 5.908 1.00 55.56 376 SER A O 1
ATOM 2865 N N . GLY A 1 377 ? -0.112 0.936 7.995 1.00 60.19 377 GLY A N 1
ATOM 2866 C CA . GLY A 1 377 ? 1.261 0.603 7.604 1.00 60.19 377 GLY A CA 1
ATOM 2867 C C . GLY A 1 377 ? 1.383 -0.736 6.868 1.00 60.19 377 GLY A C 1
ATOM 2868 O O . GLY A 1 377 ? 2.045 -0.801 5.837 1.00 60.19 377 GLY A O 1
ATOM 2869 N N . ALA A 1 378 ? 0.700 -1.784 7.346 1.00 61.06 378 ALA A N 1
ATOM 2870 C CA . ALA A 1 378 ? 0.686 -3.100 6.697 1.00 61.06 378 ALA A CA 1
ATOM 2871 C C . ALA A 1 378 ? -0.046 -3.072 5.344 1.00 61.06 378 ALA A C 1
ATOM 2873 O O . ALA A 1 378 ? 0.340 -3.752 4.399 1.00 61.06 378 ALA A O 1
ATOM 2874 N N . VAL A 1 379 ? -1.097 -2.260 5.234 1.00 60.78 379 VAL A N 1
ATOM 2875 C CA . VAL A 1 379 ? -1.818 -2.042 3.977 1.00 60.78 379 VAL A CA 1
ATOM 2876 C C . VAL A 1 379 ? -0.960 -1.265 2.972 1.00 60.78 379 VAL A C 1
ATOM 2878 O O . VAL A 1 379 ? -0.897 -1.626 1.798 1.00 60.78 379 VAL A O 1
ATOM 2881 N N . LEU A 1 380 ? -0.267 -0.219 3.424 1.00 64.38 380 LEU A N 1
ATOM 2882 C CA . LEU A 1 380 ? 0.598 0.601 2.579 1.00 64.38 380 LEU A CA 1
ATOM 2883 C C . LEU A 1 380 ? 1.844 -0.165 2.111 1.00 64.38 380 LEU A C 1
ATOM 2885 O O . LEU A 1 380 ? 2.240 -0.040 0.948 1.00 64.38 380 LEU A O 1
ATOM 2889 N N . SER A 1 381 ? 2.434 -0.991 2.980 1.00 64.19 381 SER A N 1
ATOM 2890 C CA . SER A 1 381 ? 3.565 -1.848 2.615 1.00 64.19 381 SER A CA 1
ATOM 2891 C C . SER A 1 381 ? 3.151 -2.870 1.562 1.00 64.19 381 SER A C 1
ATOM 2893 O O . SER A 1 381 ? 3.836 -3.003 0.555 1.00 64.19 381 SER A O 1
ATOM 2895 N N . LEU A 1 382 ? 1.983 -3.495 1.717 1.00 66.75 382 LEU A N 1
ATOM 2896 C CA . LEU A 1 382 ? 1.436 -4.458 0.766 1.00 66.75 382 LEU A CA 1
ATOM 2897 C C . LEU A 1 382 ? 1.197 -3.851 -0.629 1.00 66.75 382 LEU A C 1
ATOM 2899 O O . LEU A 1 382 ? 1.524 -4.474 -1.641 1.00 66.75 382 LEU A O 1
ATOM 2903 N N . LEU A 1 383 ? 0.694 -2.614 -0.699 1.00 66.06 383 LEU A N 1
ATOM 2904 C CA . LEU A 1 383 ? 0.570 -1.869 -1.962 1.00 66.06 383 LEU A CA 1
ATOM 2905 C C . LEU A 1 383 ? 1.921 -1.596 -2.613 1.00 66.06 383 LEU A C 1
ATOM 2907 O O . LEU A 1 383 ? 2.071 -1.745 -3.826 1.00 66.06 383 LEU A O 1
ATOM 2911 N N . THR A 1 384 ? 2.896 -1.199 -1.799 1.00 69.00 384 THR A N 1
ATOM 2912 C CA . THR A 1 384 ? 4.259 -0.932 -2.261 1.00 69.00 384 THR A CA 1
ATOM 2913 C C . THR A 1 384 ? 4.902 -2.214 -2.786 1.00 69.00 384 THR A C 1
ATOM 2915 O O . THR A 1 384 ? 5.469 -2.209 -3.874 1.00 69.00 384 THR A O 1
ATOM 2918 N N . THR A 1 385 ? 4.732 -3.338 -2.084 1.00 73.06 385 THR A N 1
ATOM 2919 C CA . THR A 1 385 ? 5.185 -4.662 -2.530 1.00 73.06 385 THR A CA 1
ATOM 2920 C C . THR A 1 385 ? 4.546 -5.057 -3.858 1.00 73.06 385 THR A C 1
ATOM 2922 O O . THR A 1 385 ? 5.248 -5.554 -4.734 1.00 73.06 385 THR A O 1
ATOM 2925 N N . GLY A 1 386 ? 3.249 -4.793 -4.047 1.00 72.19 386 GLY A N 1
ATOM 2926 C CA . GLY A 1 386 ? 2.573 -5.013 -5.327 1.00 72.19 386 GLY A CA 1
ATOM 2927 C C . GLY A 1 386 ? 3.200 -4.210 -6.469 1.00 72.19 386 GLY A C 1
ATOM 2928 O O . GLY A 1 386 ? 3.478 -4.763 -7.530 1.00 72.19 386 GLY A O 1
ATOM 2929 N N . SER A 1 387 ? 3.493 -2.928 -6.237 1.00 75.00 387 SER A N 1
ATOM 2930 C CA . SER A 1 387 ? 4.192 -2.085 -7.215 1.00 75.00 387 SER A CA 1
ATOM 2931 C C . SER A 1 387 ? 5.574 -2.644 -7.564 1.00 75.00 387 SER A C 1
ATOM 2933 O O . SER A 1 387 ? 5.899 -2.769 -8.741 1.00 75.00 387 SER A O 1
ATOM 2935 N N . VAL A 1 388 ? 6.366 -3.033 -6.558 1.00 74.75 388 VAL A N 1
ATOM 2936 C CA . VAL A 1 388 ? 7.700 -3.626 -6.760 1.00 74.75 388 VAL A CA 1
ATOM 2937 C C . VAL A 1 388 ? 7.608 -4.938 -7.541 1.00 74.75 388 VAL A C 1
ATOM 2939 O O . VAL A 1 388 ? 8.389 -5.154 -8.465 1.00 74.75 388 VAL A O 1
ATOM 2942 N N . ALA A 1 389 ? 6.628 -5.791 -7.232 1.00 75.50 389 ALA A N 1
ATOM 2943 C CA . ALA A 1 389 ? 6.389 -7.027 -7.973 1.00 75.50 389 ALA A CA 1
ATOM 2944 C C . ALA A 1 389 ? 6.027 -6.753 -9.441 1.00 75.50 389 ALA A C 1
ATOM 2946 O O . ALA A 1 389 ? 6.541 -7.431 -10.326 1.00 75.50 389 ALA A O 1
ATOM 2947 N N . GLY A 1 390 ? 5.199 -5.738 -9.714 1.00 78.31 390 GLY A N 1
ATOM 2948 C CA . GLY A 1 390 ? 4.876 -5.302 -11.076 1.00 78.31 390 GLY A CA 1
ATOM 2949 C C . GLY A 1 390 ? 6.112 -4.838 -11.851 1.00 78.31 390 GLY A C 1
ATOM 2950 O O . GLY A 1 390 ? 6.332 -5.285 -12.974 1.00 78.31 390 GLY A O 1
ATOM 2951 N N . THR A 1 391 ? 6.960 -4.012 -11.234 1.00 79.38 391 THR A N 1
ATOM 2952 C CA . THR A 1 391 ? 8.228 -3.549 -11.826 1.00 79.38 391 THR A CA 1
ATOM 2953 C C . THR A 1 391 ? 9.224 -4.688 -12.068 1.00 79.38 391 THR A C 1
ATOM 2955 O O . THR A 1 391 ? 9.949 -4.662 -13.058 1.00 79.38 391 THR A O 1
ATOM 2958 N N . LEU A 1 392 ? 9.255 -5.698 -11.196 1.00 82.75 392 LEU A N 1
ATOM 2959 C CA . LEU A 1 392 ? 10.159 -6.849 -11.300 1.00 82.75 392 LEU A CA 1
ATOM 2960 C C . LEU A 1 392 ? 9.696 -7.847 -12.365 1.00 82.75 392 LEU A C 1
ATOM 2962 O O . LEU A 1 392 ? 10.468 -8.276 -13.215 1.00 82.75 392 LEU A O 1
ATOM 2966 N N . ILE A 1 393 ? 8.429 -8.244 -12.314 1.00 82.69 393 ILE A N 1
ATOM 2967 C CA . ILE A 1 393 ? 7.895 -9.324 -13.150 1.00 82.69 393 ILE A CA 1
ATOM 2968 C C . ILE A 1 393 ? 7.519 -8.795 -14.537 1.00 82.69 393 ILE A C 1
ATOM 2970 O O . ILE A 1 393 ? 7.657 -9.507 -15.534 1.00 82.69 393 ILE A O 1
ATOM 2974 N N . GLY A 1 394 ? 7.063 -7.543 -14.612 1.00 86.44 394 GLY A N 1
ATOM 2975 C CA . GLY A 1 394 ? 6.530 -6.936 -15.825 1.00 86.44 394 GLY A CA 1
ATOM 2976 C C . GLY A 1 394 ? 7.482 -7.002 -17.019 1.00 86.44 394 GLY A C 1
ATOM 2977 O O . GLY A 1 394 ? 7.090 -7.572 -18.034 1.00 86.44 394 GLY A O 1
ATOM 2978 N N . PRO A 1 395 ? 8.735 -6.528 -16.916 1.00 90.50 395 PRO A N 1
ATOM 2979 C CA . PRO A 1 395 ? 9.692 -6.573 -18.019 1.00 90.50 395 PRO A CA 1
ATOM 2980 C C . PRO A 1 395 ? 10.004 -7.991 -18.506 1.00 90.50 395 PRO A C 1
ATOM 2982 O O . PRO A 1 395 ? 10.164 -8.205 -19.705 1.00 90.50 395 PRO A O 1
ATOM 2985 N N . ILE A 1 396 ? 10.062 -8.970 -17.598 1.00 90.31 396 ILE A N 1
ATOM 2986 C CA . ILE A 1 396 ? 10.349 -10.371 -17.939 1.00 90.31 396 ILE A CA 1
ATOM 2987 C C . ILE A 1 396 ? 9.171 -10.966 -18.715 1.00 90.31 396 ILE A C 1
ATOM 2989 O O . ILE A 1 396 ? 9.361 -11.496 -19.810 1.00 90.31 396 ILE A O 1
ATOM 2993 N N . ILE A 1 397 ? 7.946 -10.829 -18.188 1.00 88.94 397 ILE A N 1
ATOM 2994 C CA . ILE A 1 397 ? 6.730 -11.280 -18.882 1.00 88.94 397 ILE A CA 1
ATOM 2995 C C . ILE A 1 397 ? 6.582 -10.545 -20.214 1.00 88.94 397 ILE A C 1
ATOM 2997 O O . ILE A 1 397 ? 6.303 -11.179 -21.225 1.00 88.94 397 ILE A O 1
ATOM 3001 N N . GLY A 1 398 ? 6.809 -9.233 -20.234 1.00 87.56 398 GLY A N 1
ATOM 3002 C CA . GLY A 1 398 ? 6.764 -8.405 -21.433 1.00 87.56 398 GLY A CA 1
ATOM 3003 C C . GLY A 1 398 ? 7.747 -8.877 -22.498 1.00 87.56 398 GLY A C 1
ATOM 3004 O O . GLY A 1 398 ? 7.353 -9.077 -23.642 1.00 87.56 398 GLY A O 1
ATOM 3005 N N . GLY A 1 399 ? 8.996 -9.159 -22.120 1.00 89.31 399 GLY A N 1
ATOM 3006 C CA . GLY A 1 399 ? 10.025 -9.661 -23.030 1.00 89.31 399 GLY A CA 1
ATOM 3007 C C . GLY A 1 399 ? 9.667 -11.010 -23.658 1.00 89.31 399 GLY A C 1
ATOM 3008 O O . GLY A 1 399 ? 9.879 -11.195 -24.860 1.00 89.31 399 GLY A O 1
ATOM 3009 N N . ILE A 1 400 ? 9.070 -11.918 -22.873 1.00 90.81 400 ILE A N 1
ATOM 3010 C CA . ILE A 1 400 ? 8.517 -13.192 -23.363 1.00 90.81 400 ILE A CA 1
ATOM 3011 C C . ILE A 1 400 ? 7.347 -12.922 -24.315 1.00 90.81 400 ILE A C 1
ATOM 3013 O O . ILE A 1 400 ? 7.329 -13.440 -25.428 1.00 90.81 400 ILE A O 1
ATOM 3017 N N . LEU A 1 401 ? 6.389 -12.086 -23.906 1.00 89.00 401 LEU A N 1
ATOM 3018 C CA . LEU A 1 401 ? 5.163 -11.819 -24.656 1.00 89.00 401 LEU A CA 1
ATOM 3019 C C . LEU A 1 401 ? 5.451 -11.143 -26.002 1.00 89.00 401 LEU A C 1
ATOM 3021 O O . LEU A 1 401 ? 4.852 -11.509 -27.013 1.00 89.00 401 LEU A O 1
ATOM 3025 N N . VAL A 1 402 ? 6.399 -10.205 -26.042 1.00 91.94 402 VAL A N 1
ATOM 3026 C CA . VAL A 1 402 ? 6.873 -9.580 -27.284 1.00 91.94 402 VAL A CA 1
ATOM 3027 C C . VAL A 1 402 ? 7.501 -10.627 -28.200 1.00 91.94 402 VAL A C 1
ATOM 3029 O O . VAL A 1 402 ? 7.229 -10.607 -29.396 1.00 91.94 402 VAL A O 1
ATOM 3032 N N . ASN A 1 403 ? 8.292 -11.558 -27.660 1.00 87.94 403 ASN A N 1
ATOM 3033 C CA . ASN A 1 403 ? 8.936 -12.596 -28.462 1.00 87.94 403 ASN A CA 1
ATOM 3034 C C . ASN A 1 403 ? 7.910 -13.515 -29.149 1.00 87.94 403 ASN A C 1
ATOM 3036 O O . ASN A 1 403 ? 8.062 -13.826 -30.327 1.00 87.94 403 ASN A O 1
ATOM 3040 N N . ILE A 1 404 ? 6.834 -13.888 -28.445 1.00 89.69 404 ILE A N 1
ATOM 3041 C CA . ILE A 1 404 ? 5.816 -14.808 -28.978 1.00 89.69 404 ILE A CA 1
ATOM 3042 C C . ILE A 1 404 ? 4.703 -14.123 -29.788 1.00 89.69 404 ILE A C 1
ATOM 3044 O O . ILE A 1 404 ? 4.121 -14.740 -30.677 1.00 89.69 404 ILE A O 1
ATOM 3048 N N . THR A 1 405 ? 4.363 -12.866 -29.486 1.00 89.31 405 THR A N 1
ATOM 3049 C CA . THR A 1 405 ? 3.201 -12.181 -30.092 1.00 89.31 405 THR A CA 1
ATOM 3050 C C . THR A 1 405 ? 3.545 -10.920 -30.887 1.00 89.31 405 THR A C 1
ATOM 3052 O O . THR A 1 405 ? 2.704 -10.448 -31.654 1.00 89.31 405 THR A O 1
ATOM 3055 N N . GLY A 1 406 ? 4.763 -10.392 -30.759 1.00 91.44 406 GLY A N 1
ATOM 3056 C CA . GLY A 1 406 ? 5.191 -9.117 -31.337 1.00 91.44 406 GLY A CA 1
ATOM 3057 C C . GLY A 1 406 ? 4.731 -7.892 -30.533 1.00 91.44 406 GLY A C 1
ATOM 3058 O O . GLY A 1 406 ? 3.762 -7.946 -29.777 1.00 91.44 406 GLY A O 1
ATOM 3059 N N . TYR A 1 407 ? 5.402 -6.748 -30.727 1.00 90.94 407 TYR A N 1
ATOM 3060 C CA . TYR A 1 407 ? 5.191 -5.522 -29.935 1.00 90.94 407 TYR A CA 1
ATOM 3061 C C . TYR A 1 407 ? 3.730 -5.049 -29.897 1.00 90.94 407 TYR A C 1
ATOM 3063 O O . TYR A 1 407 ? 3.185 -4.797 -28.824 1.00 90.94 407 TYR A O 1
ATOM 3071 N N . ARG A 1 408 ? 3.063 -4.974 -31.059 1.00 93.06 408 ARG A N 1
ATOM 3072 C CA . ARG A 1 408 ? 1.682 -4.464 -31.178 1.00 93.06 408 ARG A CA 1
ATOM 3073 C C . ARG A 1 408 ? 0.685 -5.259 -30.334 1.00 93.06 408 ARG A C 1
ATOM 3075 O O . ARG A 1 408 ? -0.153 -4.669 -29.660 1.00 93.06 408 ARG A O 1
ATOM 3082 N N . ARG A 1 409 ? 0.784 -6.592 -30.336 1.00 91.75 409 ARG A N 1
ATOM 3083 C CA . ARG A 1 409 ? -0.153 -7.455 -29.599 1.00 91.75 409 ARG A CA 1
ATOM 3084 C C . ARG A 1 409 ? 0.033 -7.339 -28.090 1.00 91.75 409 ARG A C 1
ATOM 3086 O O . ARG A 1 409 ? -0.952 -7.442 -27.366 1.00 91.75 409 ARG A O 1
ATOM 3093 N N . VAL A 1 410 ? 1.244 -7.039 -27.614 1.00 91.00 410 VAL A N 1
ATOM 3094 C CA . VAL A 1 410 ? 1.482 -6.755 -26.190 1.00 91.00 410 VAL A CA 1
ATOM 3095 C C . VAL A 1 410 ? 0.701 -5.520 -25.732 1.00 91.00 410 VAL A C 1
ATOM 3097 O O . VAL A 1 410 ? 0.081 -5.571 -24.671 1.00 91.00 410 VAL A O 1
ATOM 3100 N N . PHE A 1 411 ? 0.626 -4.456 -26.541 1.00 91.50 411 PHE A N 1
ATOM 3101 C CA . PHE A 1 411 ? -0.239 -3.297 -26.258 1.00 91.50 411 PHE A CA 1
ATOM 3102 C C . PHE A 1 411 ? -1.728 -3.674 -26.209 1.00 91.50 411 PHE A C 1
ATOM 3104 O O . PHE A 1 411 ? -2.454 -3.227 -25.326 1.00 91.50 411 PHE A O 1
ATOM 3111 N N . SER A 1 412 ? -2.197 -4.544 -27.108 1.00 91.50 412 SER A N 1
ATOM 3112 C CA . SER A 1 412 ? -3.586 -5.024 -27.068 1.00 91.50 412 SER A CA 1
ATOM 3113 C C . SER A 1 412 ? -3.876 -5.851 -25.810 1.00 91.50 412 SER A C 1
ATOM 3115 O O . SER A 1 412 ? -4.873 -5.613 -25.133 1.00 91.50 412 SER A O 1
ATOM 3117 N N . VAL A 1 413 ? -2.994 -6.793 -25.460 1.00 89.69 413 VAL A N 1
ATOM 3118 C CA . VAL A 1 413 ? -3.142 -7.650 -24.271 1.00 89.69 413 VAL A CA 1
ATOM 3119 C C . VAL A 1 413 ? -3.132 -6.814 -22.994 1.00 89.69 413 VAL A C 1
ATOM 3121 O O . VAL A 1 413 ? -3.998 -6.973 -22.138 1.00 89.69 413 VAL A O 1
ATOM 3124 N N . THR A 1 414 ? -2.187 -5.888 -22.872 1.00 87.19 414 THR A N 1
ATOM 3125 C CA . THR A 1 414 ? -2.103 -4.984 -21.717 1.00 87.19 414 THR A CA 1
ATOM 3126 C C . THR A 1 414 ? -3.290 -4.028 -21.630 1.00 87.19 414 THR A C 1
ATOM 3128 O O . THR A 1 414 ? -3.800 -3.799 -20.534 1.00 87.19 414 THR A O 1
ATOM 3131 N N . GLY A 1 415 ? -3.790 -3.531 -22.764 1.00 90.06 415 GLY A N 1
ATOM 3132 C CA . GLY A 1 415 ? -5.030 -2.762 -22.842 1.00 90.06 415 GLY A CA 1
ATOM 3133 C C . GLY A 1 415 ? -6.243 -3.547 -22.334 1.00 90.06 415 GLY A C 1
ATOM 3134 O O . GLY A 1 415 ? -7.000 -3.034 -21.510 1.00 90.06 415 GLY A O 1
ATOM 3135 N N . ILE A 1 416 ? -6.380 -4.818 -22.733 1.00 90.38 416 ILE A N 1
ATOM 3136 C CA . ILE A 1 416 ? -7.427 -5.729 -22.235 1.00 90.38 416 ILE A CA 1
ATOM 3137 C C . ILE A 1 416 ? -7.280 -5.953 -20.729 1.00 90.38 416 ILE A C 1
ATOM 3139 O O . ILE A 1 416 ? -8.261 -5.838 -19.998 1.00 90.38 416 ILE A O 1
ATOM 3143 N N . ILE A 1 417 ? -6.068 -6.228 -20.243 1.00 86.44 417 ILE A N 1
ATOM 3144 C CA . ILE A 1 417 ? -5.803 -6.396 -18.808 1.00 86.44 417 ILE A CA 1
ATOM 3145 C C . ILE A 1 417 ? -6.212 -5.132 -18.040 1.00 86.44 417 ILE A C 1
ATOM 3147 O O . ILE A 1 417 ? -6.894 -5.224 -17.019 1.00 86.44 417 ILE A O 1
ATOM 3151 N N . MET A 1 418 ? -5.870 -3.945 -18.544 1.00 86.38 418 MET A N 1
ATOM 3152 C CA . MET A 1 418 ? -6.249 -2.678 -17.915 1.00 86.38 418 MET A CA 1
ATOM 3153 C C . MET A 1 418 ? -7.768 -2.437 -17.956 1.00 86.38 418 MET A C 1
ATOM 3155 O O . MET A 1 418 ? -8.347 -1.902 -17.009 1.00 86.38 418 MET A O 1
ATOM 3159 N N . PHE A 1 419 ? -8.443 -2.884 -19.014 1.00 90.75 419 PHE A N 1
ATOM 3160 C CA . PHE A 1 419 ? -9.901 -2.845 -19.113 1.00 90.75 419 PHE A CA 1
ATOM 3161 C C . PHE A 1 419 ? -10.576 -3.814 -18.127 1.00 90.75 419 PHE A C 1
ATOM 3163 O O . PHE A 1 419 ? -11.593 -3.483 -17.516 1.00 90.75 419 PHE A O 1
ATOM 3170 N N . LEU A 1 420 ? -9.975 -4.980 -17.873 1.00 86.31 420 LEU A N 1
ATOM 3171 C CA . LEU A 1 420 ? -10.411 -5.879 -16.801 1.00 86.31 420 LEU A CA 1
ATOM 3172 C C . LEU A 1 420 ? -10.214 -5.237 -15.421 1.00 86.31 420 LEU A C 1
ATOM 3174 O O . LEU A 1 420 ? -11.108 -5.332 -14.580 1.00 86.31 420 LEU A O 1
ATOM 3178 N N . VAL A 1 421 ? -9.107 -4.518 -15.196 1.00 82.69 421 VAL A N 1
ATOM 3179 C CA . VAL A 1 421 ? -8.891 -3.735 -13.963 1.00 82.69 421 VAL A CA 1
ATOM 3180 C C . VAL A 1 421 ? -9.993 -2.688 -13.772 1.00 82.69 421 VAL A C 1
ATOM 3182 O O . VAL A 1 421 ? -10.474 -2.520 -12.651 1.00 82.69 421 VAL A O 1
ATOM 3185 N N . PHE A 1 422 ? -10.459 -2.036 -14.843 1.00 87.25 422 PHE A N 1
ATOM 3186 C CA . PHE A 1 422 ? -11.610 -1.129 -14.776 1.00 87.25 422 PHE A CA 1
ATOM 3187 C C . PHE A 1 422 ? -12.876 -1.836 -14.265 1.00 87.25 422 PHE A C 1
ATOM 3189 O O . PHE A 1 422 ? -13.515 -1.335 -13.338 1.00 87.25 422 PHE A O 1
ATOM 3196 N N . PHE A 1 423 ? -13.226 -3.015 -14.791 1.00 85.06 423 PHE A N 1
ATOM 3197 C CA . PHE A 1 423 ? -14.393 -3.766 -14.304 1.00 85.06 423 PHE A CA 1
ATOM 3198 C C . PHE A 1 423 ? -14.220 -4.268 -12.873 1.00 85.06 423 PHE A C 1
ATOM 3200 O O . PHE A 1 423 ? -15.161 -4.208 -12.076 1.00 85.06 423 PHE A O 1
ATOM 3207 N N . LEU A 1 424 ? -13.017 -4.714 -12.512 1.00 81.69 424 LEU A N 1
ATOM 3208 C CA . LEU A 1 424 ? -12.710 -5.087 -11.135 1.00 81.69 424 LEU A CA 1
ATOM 3209 C C . LEU A 1 424 ? -12.922 -3.894 -10.195 1.00 81.69 424 LEU A C 1
ATOM 3211 O O . LEU A 1 424 ? -13.591 -4.029 -9.169 1.00 81.69 424 LEU A O 1
ATOM 3215 N N . ALA A 1 425 ? -12.446 -2.706 -10.572 1.00 81.25 425 ALA A N 1
ATOM 3216 C CA . ALA A 1 425 ? -12.695 -1.482 -9.822 1.00 81.25 425 ALA A CA 1
ATOM 3217 C C . ALA A 1 425 ? -14.190 -1.114 -9.788 1.00 81.25 425 ALA A C 1
ATOM 3219 O O . ALA A 1 425 ? -14.706 -0.687 -8.753 1.00 81.25 425 ALA A O 1
ATOM 3220 N N . LEU A 1 426 ? -14.919 -1.319 -10.886 1.00 85.12 426 LEU A N 1
ATOM 3221 C CA . LEU A 1 426 ? -16.339 -0.985 -10.989 1.00 85.12 426 LEU A CA 1
ATOM 3222 C C . LEU A 1 426 ? -17.180 -1.789 -9.994 1.00 85.12 426 LEU A C 1
ATOM 3224 O O . LEU A 1 426 ? -17.944 -1.201 -9.216 1.00 85.12 426 LEU A O 1
ATOM 3228 N N . PHE A 1 427 ? -16.997 -3.111 -9.992 1.00 80.81 427 PHE A N 1
ATOM 3229 C CA . PHE A 1 427 ? -17.814 -4.042 -9.216 1.00 80.81 427 PHE A CA 1
ATOM 3230 C C . PHE A 1 427 ? -17.323 -4.243 -7.780 1.00 80.81 427 PHE A C 1
ATOM 3232 O O . PHE A 1 427 ? -18.144 -4.374 -6.869 1.00 80.81 427 PHE A O 1
ATOM 3239 N N . PHE A 1 428 ? -16.006 -4.254 -7.548 1.00 74.69 428 PHE A N 1
ATOM 3240 C CA . PHE A 1 428 ? -15.446 -4.671 -6.258 1.00 74.69 428 PHE A CA 1
ATOM 3241 C C . PHE A 1 428 ? -14.930 -3.527 -5.386 1.00 74.69 428 PHE A C 1
ATOM 3243 O O . PHE A 1 428 ? -14.882 -3.698 -4.166 1.00 74.69 428 PHE A O 1
ATOM 3250 N N . VAL A 1 429 ? -14.589 -2.363 -5.950 1.00 76.50 429 VAL A N 1
ATOM 3251 C CA . VAL A 1 429 ? -14.199 -1.204 -5.133 1.00 76.50 429 VAL A CA 1
ATOM 3252 C C . VAL A 1 429 ? -15.459 -0.513 -4.625 1.00 76.50 429 VAL A C 1
ATOM 3254 O O . VAL A 1 429 ? -16.324 -0.095 -5.398 1.00 76.50 429 VAL A O 1
ATOM 3257 N N . LYS A 1 430 ? -15.578 -0.386 -3.305 1.00 74.75 430 LYS A N 1
ATOM 3258 C CA . LYS A 1 430 ? -16.632 0.381 -2.637 1.00 74.75 430 LYS A CA 1
ATOM 3259 C C . LYS A 1 430 ? -15.974 1.478 -1.816 1.00 74.75 430 LYS A C 1
ATOM 3261 O O . LYS A 1 430 ? -14.982 1.226 -1.146 1.00 74.75 430 LYS A O 1
ATOM 3266 N N . GLU A 1 431 ? -16.528 2.679 -1.887 1.00 74.38 431 GLU A N 1
ATOM 3267 C CA . GLU A 1 431 ? -16.027 3.844 -1.166 1.00 74.38 431 GLU A CA 1
ATOM 3268 C C . GLU A 1 431 ? -17.179 4.483 -0.392 1.00 74.38 431 GLU A C 1
ATOM 3270 O O . GLU A 1 431 ? -18.236 4.762 -0.958 1.00 74.38 431 GLU A O 1
ATOM 3275 N N . THR A 1 432 ? -16.964 4.726 0.898 1.00 66.12 432 THR A N 1
ATOM 3276 C CA . THR A 1 432 ? -17.820 5.578 1.729 1.00 66.12 432 THR A CA 1
ATOM 3277 C C . THR A 1 432 ? -17.200 6.969 1.785 1.00 66.12 432 THR A C 1
ATOM 3279 O O . THR A 1 432 ? -16.361 7.250 2.640 1.00 66.12 432 THR A O 1
ATOM 3282 N N . PHE A 1 433 ? -17.572 7.823 0.833 1.00 69.81 433 PHE A N 1
ATOM 3283 C CA . PHE A 1 433 ? -16.995 9.157 0.685 1.00 69.81 433 PHE A CA 1
ATOM 3284 C C . PHE A 1 433 ? -17.650 10.169 1.637 1.00 69.81 433 PHE A C 1
ATOM 3286 O O . PHE A 1 433 ? -18.871 10.322 1.648 1.00 69.81 433 PHE A O 1
ATOM 3293 N N . LYS A 1 434 ? -16.825 10.891 2.405 1.00 67.31 434 LYS A N 1
ATOM 3294 C CA . LYS A 1 434 ? -17.206 12.118 3.118 1.00 67.31 434 LYS A CA 1
ATOM 3295 C C . LYS A 1 434 ? -16.315 13.265 2.614 1.00 67.31 434 LYS A C 1
ATOM 3297 O O . LYS A 1 434 ? -15.095 13.115 2.687 1.00 67.31 434 LYS A O 1
ATOM 3302 N N . PRO A 1 435 ? -16.878 14.379 2.109 1.00 65.56 435 PRO A N 1
ATOM 3303 C CA . PRO A 1 435 ? -16.091 15.513 1.624 1.00 65.56 435 PRO A CA 1
ATOM 3304 C C . PRO A 1 435 ? -15.212 16.115 2.728 1.00 65.56 435 PRO A C 1
ATOM 3306 O O . PRO A 1 435 ? -15.663 16.278 3.860 1.00 65.56 435 PRO A O 1
ATOM 3309 N N . VAL A 1 436 ? -13.970 16.476 2.397 1.00 60.75 436 VAL A N 1
ATOM 3310 C CA . VAL A 1 436 ? -13.049 17.146 3.331 1.00 60.75 436 VAL A CA 1
ATOM 3311 C C . VAL A 1 436 ? -13.237 18.665 3.239 1.00 60.75 436 VAL A C 1
ATOM 3313 O O . VAL A 1 436 ? -13.110 19.244 2.159 1.00 60.75 436 VAL A O 1
ATOM 3316 N N . GLU A 1 437 ? -13.521 19.335 4.361 1.00 53.94 437 GLU A N 1
ATOM 3317 C CA . GLU A 1 437 ? -13.670 20.797 4.399 1.00 53.94 437 GLU A CA 1
ATOM 3318 C C . GLU A 1 437 ? -12.327 21.535 4.229 1.00 53.94 437 GLU A C 1
ATOM 3320 O O . GLU A 1 437 ? -11.329 21.236 4.885 1.00 53.94 437 GLU A O 1
ATOM 3325 N N . LYS A 1 438 ? -12.313 22.569 3.374 1.00 54.25 438 LYS A N 1
ATOM 3326 C CA . LYS A 1 438 ? -11.125 23.379 3.023 1.00 54.25 438 LYS A CA 1
ATOM 3327 C C . LYS A 1 438 ? -10.503 24.167 4.189 1.00 54.25 438 LYS A C 1
ATOM 3329 O O . LYS A 1 438 ? -9.353 24.583 4.075 1.00 54.25 438 LYS A O 1
ATOM 3334 N N . LYS A 1 439 ? -11.246 24.415 5.274 1.00 51.09 439 LYS A N 1
ATOM 3335 C CA . LYS A 1 439 ? -10.886 25.393 6.321 1.00 51.09 439 LYS A CA 1
ATOM 3336 C C . LYS A 1 439 ? -9.652 25.024 7.162 1.00 51.09 439 LYS A C 1
ATOM 3338 O O . LYS A 1 439 ? -9.058 25.918 7.747 1.00 51.09 439 LYS A O 1
ATOM 3343 N N . ASN A 1 440 ? -9.229 23.757 7.170 1.00 54.88 440 ASN A N 1
ATOM 3344 C CA . ASN A 1 440 ? -8.161 23.260 8.055 1.00 54.88 440 ASN A CA 1
ATOM 3345 C C . ASN A 1 440 ? -6.797 23.048 7.362 1.00 54.88 440 ASN A C 1
ATOM 3347 O O . ASN A 1 440 ? -5.909 22.404 7.919 1.00 54.88 440 ASN A O 1
ATOM 3351 N N . MET A 1 441 ? -6.609 23.537 6.132 1.00 60.88 441 MET A N 1
ATOM 3352 C CA . MET A 1 441 ? -5.361 23.340 5.385 1.00 60.88 441 MET A CA 1
ATOM 3353 C C . MET A 1 441 ? -4.401 24.524 5.569 1.00 60.88 441 MET A C 1
ATOM 3355 O O . MET A 1 441 ? -4.694 25.626 5.121 1.00 60.88 441 MET A O 1
ATOM 3359 N N . LEU A 1 442 ? -3.217 24.278 6.145 1.00 65.06 442 LEU A N 1
ATOM 3360 C CA . LEU A 1 442 ? -2.132 25.271 6.244 1.00 65.06 442 LEU A CA 1
ATOM 3361 C C . LEU A 1 442 ? -1.779 25.872 4.863 1.00 65.06 442 LEU A C 1
ATOM 3363 O O . LEU A 1 442 ? -1.922 25.222 3.828 1.00 65.06 442 LEU A O 1
ATOM 3367 N N . SER A 1 443 ? -1.265 27.091 4.800 1.00 73.25 443 SER A N 1
ATOM 3368 C CA . SER A 1 443 ? -0.712 27.685 3.572 1.00 73.25 443 SER A CA 1
ATOM 3369 C C . SER A 1 443 ? 0.683 27.126 3.250 1.00 73.25 443 SER A C 1
ATOM 3371 O O . SER A 1 443 ? 1.337 26.553 4.118 1.00 73.25 443 SER A O 1
ATOM 3373 N N . TYR A 1 444 ? 1.171 27.288 2.013 1.00 72.12 444 TYR A N 1
ATOM 3374 C CA . TYR A 1 444 ? 2.525 26.869 1.611 1.00 72.12 444 TYR A CA 1
ATOM 3375 C C . TYR A 1 444 ? 3.610 27.488 2.508 1.00 72.12 444 TYR A C 1
ATOM 3377 O O . TYR A 1 444 ? 4.509 26.781 2.950 1.00 72.12 444 TYR A O 1
ATOM 3385 N N . LYS A 1 445 ? 3.490 28.785 2.831 1.00 77.25 445 LYS A N 1
ATOM 3386 C CA . LYS A 1 445 ? 4.431 29.491 3.720 1.00 77.25 445 LYS A CA 1
ATOM 3387 C C . LYS A 1 445 ? 4.416 28.923 5.144 1.00 77.25 445 LYS A C 1
ATOM 3389 O O . LYS A 1 445 ? 5.463 28.581 5.677 1.00 77.25 445 LYS A O 1
ATOM 3394 N N . GLN A 1 446 ? 3.218 28.691 5.676 1.00 79.81 446 GLN A N 1
ATOM 3395 C CA . GLN A 1 446 ? 3.009 28.142 7.019 1.00 79.81 446 GLN A CA 1
ATOM 3396 C C . GLN A 1 446 ? 3.569 26.721 7.186 1.00 79.81 446 GLN A C 1
ATOM 3398 O O . GLN A 1 446 ? 3.916 26.327 8.290 1.00 79.81 446 GLN A O 1
ATOM 3403 N N . VAL A 1 447 ? 3.679 25.933 6.107 1.00 80.62 447 VAL A N 1
ATOM 3404 C CA . VAL A 1 447 ? 4.346 24.619 6.177 1.00 80.62 447 VAL A CA 1
ATOM 3405 C C . VAL A 1 447 ? 5.816 24.789 6.508 1.00 80.62 447 VAL A C 1
ATOM 3407 O O . VAL A 1 447 ? 6.322 24.098 7.382 1.00 80.62 447 VAL A O 1
ATOM 3410 N N . TRP A 1 448 ? 6.496 25.697 5.813 1.00 86.31 448 TRP A N 1
ATOM 3411 C CA . TRP A 1 448 ? 7.938 25.870 5.944 1.00 86.31 448 TRP A CA 1
ATOM 3412 C C . TRP A 1 448 ? 8.339 26.599 7.228 1.00 86.31 448 TRP A C 1
ATOM 3414 O O . TRP A 1 448 ? 9.412 26.323 7.748 1.00 86.31 448 TRP A O 1
ATOM 3424 N N . GLU A 1 449 ? 7.464 27.438 7.785 1.00 84.69 449 GLU A N 1
ATOM 3425 C CA . GLU A 1 449 ? 7.666 28.090 9.091 1.00 84.69 449 GLU A CA 1
ATOM 3426 C C . GLU A 1 449 ? 7.757 27.090 10.257 1.00 84.69 449 GLU A C 1
ATOM 3428 O O . GLU A 1 449 ? 8.443 27.348 11.241 1.00 84.69 449 GLU A O 1
ATOM 3433 N N . VAL A 1 450 ? 7.103 25.930 10.145 1.00 83.50 450 VAL A N 1
ATOM 3434 C CA . VAL A 1 450 ? 7.061 24.903 11.206 1.00 83.50 450 VAL A CA 1
ATOM 3435 C C . VAL A 1 450 ? 8.165 23.846 11.022 1.00 83.50 450 VAL A C 1
ATOM 3437 O O . VAL A 1 450 ? 8.388 23.001 11.890 1.00 83.50 450 VAL A O 1
ATOM 3440 N N . VAL A 1 451 ? 8.887 23.867 9.897 1.00 87.06 451 VAL A N 1
ATOM 3441 C CA . VAL A 1 451 ? 9.961 22.909 9.610 1.00 87.06 451 VAL A CA 1
ATOM 3442 C C . VAL A 1 451 ? 11.219 23.256 10.408 1.00 87.06 451 VAL A C 1
ATOM 3444 O O . VAL A 1 451 ? 11.878 24.259 10.161 1.00 87.06 451 VAL A O 1
ATOM 3447 N N . THR A 1 452 ? 11.622 22.358 11.306 1.00 81.62 452 THR A N 1
ATOM 3448 C CA . THR A 1 452 ? 12.799 22.537 12.176 1.00 81.62 452 THR A CA 1
ATOM 3449 C C . THR A 1 452 ? 14.140 22.336 11.462 1.00 81.62 452 THR A C 1
ATOM 3451 O O . THR A 1 452 ? 15.161 22.870 11.889 1.00 81.62 452 THR A O 1
ATOM 3454 N N . HIS A 1 453 ? 14.166 21.565 10.368 1.00 87.56 453 HIS A N 1
ATOM 3455 C CA . HIS A 1 453 ? 15.394 21.204 9.648 1.00 87.56 453 HIS A CA 1
ATOM 3456 C C . HIS A 1 453 ? 15.241 21.310 8.117 1.00 87.56 453 HIS A C 1
ATOM 3458 O O . HIS A 1 453 ? 15.322 20.296 7.412 1.00 87.56 453 HIS A O 1
ATOM 3464 N N . PRO A 1 454 ? 15.045 22.522 7.566 1.00 90.19 454 PRO A N 1
ATOM 3465 C CA . PRO A 1 454 ? 14.726 22.703 6.150 1.00 90.19 454 PRO A CA 1
ATOM 3466 C C . PRO A 1 454 ? 15.848 22.228 5.218 1.00 90.19 454 PRO A C 1
ATOM 3468 O O . PRO A 1 454 ? 15.564 21.593 4.208 1.00 90.19 454 PRO A O 1
ATOM 3471 N N . ALA A 1 455 ? 17.118 22.445 5.579 1.00 92.56 455 ALA A N 1
ATOM 3472 C CA . ALA A 1 455 ? 18.260 22.013 4.769 1.00 92.56 455 ALA A CA 1
ATOM 3473 C C . ALA A 1 455 ? 18.333 20.483 4.600 1.00 92.56 455 ALA A C 1
ATOM 3475 O O . ALA A 1 455 ? 18.631 19.994 3.514 1.00 92.56 455 ALA A O 1
ATOM 3476 N N . ILE A 1 456 ? 18.013 19.716 5.652 1.00 92.94 456 ILE A N 1
ATOM 3477 C CA . ILE A 1 456 ? 17.989 18.247 5.579 1.00 92.94 456 ILE A CA 1
ATOM 3478 C C . ILE A 1 456 ? 16.859 17.789 4.654 1.00 92.94 456 ILE A C 1
ATOM 3480 O O . ILE A 1 456 ? 17.075 16.912 3.825 1.00 92.94 456 ILE A O 1
ATOM 3484 N N . ILE A 1 457 ? 15.675 18.395 4.766 1.00 92.69 457 ILE A N 1
ATOM 3485 C CA . ILE A 1 457 ? 14.523 18.059 3.918 1.00 92.69 457 ILE A CA 1
ATOM 3486 C C . ILE A 1 457 ? 14.814 18.370 2.446 1.00 92.69 457 ILE A C 1
ATOM 3488 O O . ILE A 1 457 ? 14.592 17.509 1.597 1.00 92.69 457 ILE A O 1
ATOM 3492 N N . TRP A 1 458 ? 15.385 19.539 2.144 1.00 94.00 458 TRP A N 1
ATOM 3493 C CA . TRP A 1 458 ? 15.828 19.869 0.786 1.00 94.00 458 TRP A CA 1
ATOM 3494 C C . TRP A 1 458 ? 16.899 18.905 0.275 1.00 94.00 458 TRP A C 1
ATOM 3496 O O . TRP A 1 458 ? 16.805 18.446 -0.861 1.00 94.00 458 TRP A O 1
ATOM 3506 N N . GLY A 1 459 ? 17.858 18.523 1.123 1.00 95.12 459 GLY A N 1
ATOM 3507 C CA . GLY A 1 459 ? 18.846 17.496 0.793 1.00 95.12 459 GLY A CA 1
ATOM 3508 C C . GLY A 1 459 ? 18.210 16.144 0.454 1.00 95.12 459 GLY A C 1
ATOM 3509 O O . GLY A 1 459 ? 18.652 15.478 -0.476 1.00 95.12 459 GLY A O 1
ATOM 3510 N N . MET A 1 460 ? 17.139 15.747 1.149 1.00 96.06 460 MET A N 1
ATOM 3511 C CA . MET A 1 460 ? 16.401 14.512 0.852 1.00 96.06 460 MET A CA 1
ATOM 3512 C C . MET A 1 460 ? 15.595 14.604 -0.448 1.00 96.06 460 MET A C 1
ATOM 3514 O O . MET A 1 460 ? 15.561 13.633 -1.203 1.00 96.06 460 MET A O 1
ATOM 3518 N N . PHE A 1 461 ? 14.982 15.753 -0.748 1.00 95.06 461 PHE A N 1
ATOM 3519 C CA . PHE A 1 461 ? 14.312 15.970 -2.037 1.00 95.06 461 PHE A CA 1
ATOM 3520 C C . PHE A 1 461 ? 15.309 15.918 -3.192 1.00 95.06 461 PHE A C 1
ATOM 3522 O O . PHE A 1 461 ? 15.040 15.275 -4.203 1.00 95.06 461 PHE A O 1
ATOM 3529 N N . PHE A 1 462 ? 16.475 16.542 -3.022 1.00 95.88 462 PHE A N 1
ATOM 3530 C CA . PHE A 1 462 ? 17.539 16.514 -4.016 1.00 95.88 462 PHE A CA 1
ATOM 3531 C C . PHE A 1 462 ? 18.081 15.095 -4.224 1.00 95.88 462 PHE A C 1
ATOM 3533 O O . PHE A 1 462 ? 18.103 14.620 -5.354 1.00 95.88 462 PHE A O 1
ATOM 3540 N N . ALA A 1 463 ? 18.405 14.373 -3.145 1.00 94.94 463 ALA A N 1
ATOM 3541 C CA . ALA A 1 463 ? 18.834 12.975 -3.225 1.00 94.94 463 ALA A CA 1
ATOM 3542 C C . ALA A 1 463 ? 17.795 12.101 -3.945 1.00 94.94 463 ALA A C 1
ATOM 3544 O O . ALA A 1 463 ? 18.145 11.268 -4.777 1.00 94.94 463 ALA A O 1
ATOM 3545 N N . THR A 1 464 ? 16.508 12.327 -3.675 1.00 94.56 464 THR A N 1
ATOM 3546 C CA . THR A 1 464 ? 15.406 11.618 -4.335 1.00 94.56 464 THR A CA 1
ATOM 3547 C C . THR A 1 464 ? 15.319 11.933 -5.824 1.00 94.56 464 THR A C 1
ATOM 3549 O O . THR A 1 464 ? 15.164 11.018 -6.632 1.00 94.56 464 THR A O 1
ATOM 3552 N N . LEU A 1 465 ? 15.419 13.212 -6.192 1.00 95.56 465 LEU A N 1
ATOM 3553 C CA . LEU A 1 465 ? 15.406 13.657 -7.583 1.00 95.56 465 LEU A CA 1
ATOM 3554 C C . LEU A 1 465 ? 16.550 13.012 -8.364 1.00 95.56 465 LEU A C 1
ATOM 3556 O O . LEU A 1 465 ? 16.298 12.415 -9.407 1.00 95.56 465 LEU A O 1
ATOM 3560 N N . ILE A 1 466 ? 17.772 13.090 -7.836 1.00 95.38 466 ILE A N 1
ATOM 3561 C CA . ILE A 1 466 ? 18.976 12.527 -8.452 1.00 95.38 466 ILE A CA 1
ATOM 3562 C C . ILE A 1 466 ? 18.862 11.011 -8.595 1.00 95.38 466 ILE A C 1
ATOM 3564 O O . ILE A 1 466 ? 19.023 10.491 -9.693 1.00 95.38 466 ILE A O 1
ATOM 3568 N N . THR A 1 467 ? 18.471 10.307 -7.530 1.00 94.06 467 THR A N 1
ATOM 3569 C CA . THR A 1 467 ? 18.301 8.843 -7.562 1.00 94.06 467 THR A CA 1
ATOM 3570 C C . THR A 1 467 ? 17.292 8.426 -8.633 1.00 94.06 467 THR A C 1
ATOM 3572 O O . THR A 1 467 ? 17.551 7.523 -9.426 1.00 94.06 467 THR A O 1
ATOM 3575 N N . GLN A 1 468 ? 16.150 9.117 -8.715 1.00 92.94 468 GLN A N 1
ATOM 3576 C CA . GLN A 1 468 ? 15.143 8.838 -9.739 1.00 92.94 468 GLN A CA 1
ATOM 3577 C C . GLN A 1 468 ? 15.630 9.183 -11.145 1.00 92.94 468 GLN A C 1
ATOM 3579 O O . GLN A 1 468 ? 15.329 8.456 -12.088 1.00 92.94 468 GLN A O 1
ATOM 3584 N N . MET A 1 469 ? 16.386 10.267 -11.296 1.00 95.19 469 MET A N 1
ATOM 3585 C CA . MET A 1 469 ? 16.968 10.669 -12.570 1.00 95.19 469 MET A CA 1
ATOM 3586 C C . MET A 1 469 ? 17.967 9.627 -13.081 1.00 95.19 469 MET A C 1
ATOM 3588 O O . MET A 1 469 ? 17.853 9.178 -14.222 1.00 95.19 469 MET A O 1
ATOM 3592 N N . THR A 1 470 ? 18.865 9.171 -12.212 1.00 94.19 470 THR A N 1
ATOM 3593 C CA . THR A 1 470 ? 19.839 8.113 -12.484 1.00 94.19 470 THR A CA 1
ATOM 3594 C C . THR A 1 470 ? 19.151 6.799 -12.851 1.00 94.19 470 THR A C 1
ATOM 3596 O O . THR A 1 470 ? 19.402 6.255 -13.929 1.00 94.19 470 THR A O 1
ATOM 3599 N N . ASN A 1 471 ? 18.199 6.331 -12.039 1.00 91.00 471 ASN A N 1
ATOM 3600 C CA . ASN A 1 471 ? 17.510 5.058 -12.277 1.00 91.00 471 ASN A CA 1
ATOM 3601 C C . ASN A 1 471 ? 16.688 5.043 -13.569 1.00 91.00 471 ASN A C 1
ATOM 3603 O O . ASN A 1 471 ? 16.598 4.011 -14.238 1.00 91.00 471 ASN A O 1
ATOM 3607 N N . GLN A 1 472 ? 16.109 6.184 -13.942 1.00 92.06 472 GLN A N 1
ATOM 3608 C CA . GLN A 1 472 ? 15.271 6.293 -15.132 1.00 92.06 472 GLN A CA 1
ATOM 3609 C C . GLN A 1 472 ? 16.060 6.615 -16.409 1.00 92.06 472 GLN A C 1
ATOM 3611 O O . GLN A 1 472 ? 15.509 6.463 -17.499 1.00 92.06 472 GLN A O 1
ATOM 3616 N N . SER A 1 473 ? 17.332 7.013 -16.305 1.00 94.44 473 SER A N 1
ATOM 3617 C CA . SER A 1 473 ? 18.148 7.450 -17.447 1.00 94.44 473 SER A CA 1
ATOM 3618 C C . SER A 1 473 ? 18.342 6.380 -18.520 1.00 94.44 473 SER A C 1
ATOM 3620 O O . SER A 1 473 ? 18.198 6.659 -19.709 1.00 94.44 473 SER A O 1
ATOM 3622 N N . ILE A 1 474 ? 18.606 5.139 -18.110 1.00 91.69 474 ILE A N 1
ATOM 3623 C CA . ILE A 1 474 ? 18.903 4.044 -19.036 1.00 91.69 474 ILE A CA 1
ATOM 3624 C C . ILE A 1 474 ? 17.641 3.415 -19.639 1.00 91.69 474 ILE A C 1
ATOM 3626 O O . ILE A 1 474 ? 17.691 2.884 -20.742 1.00 91.69 474 ILE A O 1
ATOM 3630 N N . ASN A 1 475 ? 16.494 3.495 -18.957 1.00 90.81 475 ASN A N 1
ATOM 3631 C CA . ASN A 1 475 ? 15.260 2.793 -19.334 1.00 90.81 475 ASN A CA 1
ATOM 3632 C C . ASN A 1 475 ? 14.812 2.948 -20.803 1.00 90.81 475 ASN A C 1
ATOM 3634 O O . ASN A 1 475 ? 14.493 1.921 -21.405 1.00 90.81 475 ASN A O 1
ATOM 3638 N N . PRO A 1 476 ? 14.776 4.151 -21.415 1.00 92.12 476 PRO A N 1
ATOM 3639 C CA . PRO A 1 476 ? 14.327 4.296 -22.803 1.00 92.12 476 PRO A CA 1
ATOM 3640 C C . PRO A 1 476 ? 15.254 3.598 -23.801 1.00 92.12 476 PRO A C 1
ATOM 3642 O O . PRO A 1 476 ? 14.791 3.109 -24.827 1.00 92.12 476 PRO A O 1
ATOM 3645 N N . VAL A 1 477 ? 16.548 3.518 -23.501 1.00 93.69 477 VAL A N 1
ATOM 3646 C CA . VAL A 1 477 ? 17.581 3.005 -24.412 1.00 93.69 477 VAL A CA 1
ATOM 3647 C C . VAL A 1 477 ? 18.105 1.625 -24.008 1.00 93.69 477 VAL A C 1
ATOM 3649 O O . VAL A 1 477 ? 18.931 1.044 -24.706 1.00 93.69 477 VAL A O 1
ATOM 3652 N N . LEU A 1 478 ? 17.604 1.066 -22.903 1.00 94.44 478 LEU A N 1
ATOM 3653 C CA . LEU A 1 478 ? 18.120 -0.158 -22.297 1.00 94.44 478 LEU A CA 1
ATOM 3654 C C . LEU A 1 478 ? 18.086 -1.348 -23.257 1.00 94.44 478 LEU A C 1
ATOM 3656 O O . LEU A 1 478 ? 19.058 -2.091 -23.356 1.00 94.44 478 LEU A O 1
ATOM 3660 N N . SER A 1 479 ? 16.975 -1.536 -23.969 1.00 94.44 479 SER A N 1
ATOM 3661 C CA . SER A 1 479 ? 16.830 -2.658 -24.898 1.00 94.44 479 SER A CA 1
ATOM 3662 C C . SER A 1 479 ? 17.677 -2.503 -26.162 1.00 94.44 479 SER A C 1
ATOM 3664 O O . SER A 1 479 ? 18.188 -3.507 -26.655 1.00 94.44 479 SER A O 1
ATOM 3666 N N . LEU A 1 480 ? 17.911 -1.272 -26.630 1.00 94.25 480 LEU A N 1
ATOM 3667 C CA . LEU A 1 480 ? 18.876 -0.993 -27.701 1.00 94.25 480 LEU A CA 1
ATOM 3668 C C . LEU A 1 480 ? 20.307 -1.292 -27.250 1.00 94.25 480 LEU A C 1
ATOM 3670 O O . LEU A 1 480 ? 21.082 -1.874 -28.005 1.00 94.25 480 LEU A O 1
ATOM 3674 N N . TYR A 1 481 ? 20.652 -0.963 -26.004 1.00 95.62 481 TYR A N 1
ATOM 3675 C CA . TYR A 1 481 ? 21.971 -1.286 -25.471 1.00 95.62 481 TYR A CA 1
ATOM 3676 C C . TYR A 1 481 ? 22.176 -2.798 -25.317 1.00 95.62 481 TYR A C 1
ATOM 3678 O O . TYR A 1 481 ? 23.222 -3.330 -25.679 1.00 95.62 481 TYR A O 1
ATOM 3686 N N . VAL A 1 482 ? 21.155 -3.523 -24.851 1.00 96.69 482 VAL A N 1
ATOM 3687 C CA . VAL A 1 482 ? 21.189 -4.993 -24.803 1.00 96.69 482 VAL A CA 1
ATOM 3688 C C . VAL A 1 482 ? 21.309 -5.593 -26.205 1.00 96.69 482 VAL A C 1
ATOM 3690 O O . VAL A 1 482 ? 22.082 -6.531 -26.390 1.00 96.69 482 VAL A O 1
ATOM 3693 N N . GLN A 1 483 ? 20.612 -5.038 -27.201 1.00 95.00 483 GLN A N 1
ATOM 3694 C CA . GLN A 1 483 ? 20.765 -5.441 -28.601 1.00 95.00 483 GLN A CA 1
ATOM 3695 C C . GLN A 1 483 ? 22.209 -5.267 -29.092 1.00 95.00 483 GLN A C 1
ATOM 3697 O O . GLN A 1 483 ? 22.729 -6.164 -29.759 1.00 95.00 483 GLN A O 1
ATOM 3702 N N . GLU A 1 484 ? 22.861 -4.155 -28.740 1.00 94.69 484 GLU A N 1
ATOM 3703 C CA . GLU A 1 484 ? 24.258 -3.881 -29.096 1.00 94.69 484 GLU A CA 1
ATOM 3704 C C . GLU A 1 484 ? 25.223 -4.873 -28.424 1.00 94.69 484 GLU A C 1
ATOM 3706 O O . GLU A 1 484 ? 26.042 -5.491 -29.103 1.00 94.69 484 GLU A O 1
ATOM 3711 N N . LEU A 1 485 ? 25.070 -5.111 -27.115 1.00 95.69 485 LEU A N 1
ATOM 3712 C CA . LEU A 1 485 ? 25.899 -6.054 -26.346 1.00 95.69 485 LEU A CA 1
ATOM 3713 C C . LEU A 1 485 ? 25.735 -7.517 -26.773 1.00 95.69 485 LEU A C 1
ATOM 3715 O O . LEU A 1 485 ? 26.621 -8.332 -26.530 1.00 95.69 485 LEU A O 1
ATOM 3719 N N . MET A 1 486 ? 24.590 -7.866 -27.355 1.00 96.31 486 MET A N 1
ATOM 3720 C CA . MET A 1 486 ? 24.315 -9.206 -27.878 1.00 96.31 486 MET A CA 1
ATOM 3721 C C . MET A 1 486 ? 24.616 -9.323 -29.377 1.00 96.31 486 MET A C 1
ATOM 3723 O O . MET A 1 486 ? 24.318 -10.355 -29.976 1.00 96.31 486 MET A O 1
ATOM 3727 N N . HIS A 1 487 ? 25.180 -8.282 -30.001 1.00 93.31 487 HIS A N 1
ATOM 3728 C CA . HIS A 1 487 ? 25.480 -8.232 -31.436 1.00 93.31 487 HIS A CA 1
ATOM 3729 C C . HIS A 1 487 ? 24.271 -8.572 -32.326 1.00 93.31 487 HIS A C 1
ATOM 3731 O O . HIS A 1 487 ? 24.409 -9.186 -33.383 1.00 93.31 487 HIS A O 1
ATOM 3737 N N . GLY A 1 488 ? 23.062 -8.214 -31.883 1.00 89.62 488 GLY A N 1
ATOM 3738 C CA . GLY A 1 488 ? 21.820 -8.531 -32.592 1.00 89.62 488 GLY A CA 1
ATOM 3739 C C . GLY A 1 488 ? 21.404 -10.010 -32.564 1.00 89.62 488 GLY A C 1
ATOM 3740 O O . GLY A 1 488 ? 20.428 -10.364 -33.222 1.00 89.62 488 GLY A O 1
ATOM 3741 N N . GLN A 1 489 ? 22.109 -10.872 -31.827 1.00 89.50 489 GLN A N 1
ATOM 3742 C CA . GLN A 1 489 ? 21.845 -12.311 -31.768 1.00 89.50 489 GLN A CA 1
ATOM 3743 C C . GLN A 1 489 ? 21.057 -12.705 -30.513 1.00 89.50 489 GLN A C 1
ATOM 3745 O O . GLN A 1 489 ? 21.105 -12.031 -29.489 1.00 89.50 489 GLN A O 1
ATOM 3750 N N . GLY A 1 490 ? 20.357 -13.841 -30.572 1.00 90.69 490 GLY A N 1
ATOM 3751 C CA . GLY A 1 490 ? 19.609 -14.390 -29.438 1.00 90.69 490 GLY A CA 1
ATOM 3752 C C . GLY A 1 490 ? 18.317 -13.632 -29.105 1.00 90.69 490 GLY A C 1
ATOM 3753 O O . GLY A 1 490 ? 17.804 -12.833 -29.886 1.00 90.69 490 GLY A O 1
ATOM 3754 N N . ASN A 1 491 ? 17.749 -13.913 -27.928 1.00 92.50 491 ASN A N 1
ATOM 3755 C CA . ASN A 1 491 ? 16.474 -13.332 -27.503 1.00 92.50 491 ASN A CA 1
ATOM 3756 C C . ASN A 1 491 ? 16.677 -11.989 -26.779 1.00 92.50 491 ASN A C 1
ATOM 3758 O O . ASN A 1 491 ? 16.664 -11.917 -25.548 1.00 92.50 491 ASN A O 1
ATOM 3762 N N . ILE A 1 492 ? 16.870 -10.926 -27.564 1.00 94.19 492 ILE A N 1
ATOM 3763 C CA . ILE A 1 492 ? 17.134 -9.560 -27.080 1.00 94.19 492 ILE A CA 1
ATOM 3764 C C . ILE A 1 492 ? 16.025 -9.064 -26.145 1.00 94.19 492 ILE A C 1
ATOM 3766 O O . ILE A 1 492 ? 16.319 -8.497 -25.096 1.00 94.19 492 ILE A O 1
ATOM 3770 N N . THR A 1 493 ? 14.751 -9.279 -26.488 1.00 92.69 493 THR A N 1
ATOM 3771 C CA . THR A 1 493 ? 13.622 -8.776 -25.687 1.00 92.69 493 THR A CA 1
ATOM 3772 C C . THR A 1 493 ? 13.536 -9.485 -24.340 1.00 92.69 493 THR A C 1
ATOM 3774 O O . THR A 1 493 ? 13.317 -8.843 -23.316 1.00 92.69 493 THR A O 1
ATOM 3777 N N . PHE A 1 494 ? 13.780 -10.795 -24.297 1.00 92.75 494 PHE A N 1
ATOM 3778 C CA . PHE A 1 494 ? 13.842 -11.525 -23.034 1.00 92.75 494 PHE A CA 1
ATOM 3779 C C . PHE A 1 494 ? 15.012 -11.058 -22.158 1.00 92.75 494 PHE A C 1
ATOM 3781 O O . PHE A 1 494 ? 14.813 -10.758 -20.980 1.00 92.75 494 PHE A O 1
ATOM 3788 N N . MET A 1 495 ? 16.209 -10.913 -22.736 1.00 95.19 495 MET A N 1
ATOM 3789 C CA . MET A 1 495 ? 17.387 -10.450 -21.995 1.00 95.19 495 MET A CA 1
ATOM 3790 C C . MET A 1 495 ? 17.238 -9.009 -21.505 1.00 95.19 495 MET A C 1
ATOM 3792 O O . MET A 1 495 ? 17.541 -8.725 -20.349 1.00 95.19 495 MET A O 1
ATOM 3796 N N . ALA A 1 496 ? 16.694 -8.105 -22.322 1.00 94.38 496 ALA A N 1
ATOM 3797 C CA . ALA A 1 496 ? 16.392 -6.740 -21.901 1.00 94.38 496 ALA A CA 1
ATOM 3798 C C . ALA A 1 496 ? 15.353 -6.705 -20.769 1.00 94.38 496 ALA A C 1
ATOM 3800 O O . ALA A 1 496 ? 15.487 -5.902 -19.846 1.00 94.38 496 ALA A O 1
ATOM 3801 N N . GLY A 1 497 ? 14.376 -7.620 -20.784 1.00 93.19 497 GLY A N 1
ATOM 3802 C CA . GLY A 1 497 ? 13.448 -7.833 -19.673 1.00 93.19 497 GLY A CA 1
ATOM 3803 C C . GLY A 1 497 ? 14.155 -8.231 -18.373 1.00 93.19 497 GLY A C 1
ATOM 3804 O O . GLY A 1 497 ? 13.899 -7.632 -17.330 1.00 93.19 497 GLY A O 1
ATOM 3805 N N . ILE A 1 498 ? 15.097 -9.180 -18.431 1.00 94.75 498 ILE A N 1
ATOM 3806 C CA . ILE A 1 498 ? 15.910 -9.591 -17.269 1.00 94.75 498 ILE A CA 1
ATOM 3807 C C . ILE A 1 498 ? 16.748 -8.419 -16.742 1.00 94.75 498 ILE A C 1
ATOM 3809 O O . ILE A 1 498 ? 16.737 -8.140 -15.544 1.00 94.75 498 ILE A O 1
ATOM 3813 N N . VAL A 1 499 ? 17.446 -7.702 -17.625 1.00 95.12 499 VAL A N 1
ATOM 3814 C CA . VAL A 1 499 ? 18.296 -6.554 -17.261 1.00 95.12 499 VAL A CA 1
ATOM 3815 C C . VAL A 1 499 ? 17.475 -5.421 -16.626 1.00 95.12 499 VAL A C 1
ATOM 3817 O O . VAL A 1 499 ? 17.931 -4.771 -15.678 1.00 95.12 499 VAL A O 1
ATOM 3820 N N . ALA A 1 500 ? 16.261 -5.178 -17.127 1.00 92.69 500 ALA A N 1
ATOM 3821 C CA . ALA A 1 500 ? 15.341 -4.187 -16.574 1.00 92.69 500 ALA A CA 1
ATOM 3822 C C . ALA A 1 500 ? 14.849 -4.581 -15.172 1.00 92.69 500 ALA A C 1
ATOM 3824 O O . ALA A 1 500 ? 14.798 -3.729 -14.287 1.00 92.69 500 ALA A O 1
ATOM 3825 N N . ALA A 1 501 ? 14.541 -5.863 -14.963 1.00 91.88 501 ALA A N 1
ATOM 3826 C CA . ALA A 1 501 ? 14.026 -6.398 -13.704 1.00 91.88 501 ALA A CA 1
ATOM 3827 C C . ALA A 1 501 ? 15.094 -6.588 -12.611 1.00 91.88 501 ALA A C 1
ATOM 3829 O O . ALA A 1 501 ? 14.765 -6.569 -11.423 1.00 91.88 501 ALA A O 1
ATOM 3830 N N . ALA A 1 502 ? 16.360 -6.772 -12.998 1.00 93.50 502 ALA A N 1
ATOM 3831 C CA . ALA A 1 502 ? 17.454 -7.149 -12.103 1.00 93.50 502 ALA A CA 1
ATOM 3832 C C . ALA A 1 502 ? 17.583 -6.287 -10.826 1.00 93.50 502 ALA A C 1
ATOM 3834 O O . ALA A 1 502 ? 17.623 -6.879 -9.744 1.00 93.50 502 ALA A O 1
ATOM 3835 N N . PRO A 1 503 ? 17.575 -4.937 -10.871 1.00 92.31 503 PRO A N 1
ATOM 3836 C CA . PRO A 1 503 ? 17.700 -4.143 -9.646 1.00 92.31 503 PRO A CA 1
ATOM 3837 C C . PRO A 1 503 ? 16.563 -4.426 -8.661 1.00 92.31 503 PRO A C 1
ATOM 3839 O O . PRO A 1 503 ? 16.809 -4.641 -7.476 1.00 92.31 503 PRO A O 1
ATOM 3842 N N . GLY A 1 504 ? 15.328 -4.542 -9.163 1.00 88.19 504 GLY A N 1
ATOM 3843 C CA . GLY A 1 504 ? 14.144 -4.793 -8.344 1.00 88.19 504 GLY A CA 1
ATOM 3844 C C . GLY A 1 504 ? 14.213 -6.103 -7.555 1.00 88.19 504 GLY A C 1
ATOM 3845 O O . GLY A 1 504 ? 13.750 -6.145 -6.414 1.00 88.19 504 GLY A O 1
ATOM 3846 N N . ILE A 1 505 ? 14.832 -7.151 -8.118 1.00 89.81 505 ILE A N 1
ATOM 3847 C CA . ILE A 1 505 ? 15.024 -8.449 -7.444 1.00 89.81 505 ILE A CA 1
ATOM 3848 C C . ILE A 1 505 ? 15.858 -8.268 -6.176 1.00 89.81 505 ILE A C 1
ATOM 3850 O O . ILE A 1 505 ? 15.457 -8.707 -5.097 1.00 89.81 505 ILE A O 1
ATOM 3854 N N . VAL A 1 506 ? 17.002 -7.593 -6.289 1.00 91.88 506 VAL A N 1
ATOM 3855 C CA . VAL A 1 506 ? 17.892 -7.378 -5.144 1.00 91.88 506 VAL A CA 1
ATOM 3856 C C . VAL A 1 506 ? 17.301 -6.365 -4.177 1.00 91.88 506 VAL A C 1
ATOM 3858 O O . VAL A 1 506 ? 17.373 -6.585 -2.968 1.00 91.88 506 VAL A O 1
ATOM 3861 N N . THR A 1 507 ? 16.650 -5.307 -4.667 1.00 90.19 507 THR A N 1
ATOM 3862 C CA . THR A 1 507 ? 16.009 -4.315 -3.798 1.00 90.19 507 THR A CA 1
ATOM 3863 C C . THR A 1 507 ? 14.959 -4.949 -2.890 1.00 90.19 507 THR A C 1
ATOM 3865 O O . THR A 1 507 ? 14.927 -4.650 -1.696 1.00 90.19 507 THR A O 1
ATOM 3868 N N . LEU A 1 508 ? 14.143 -5.869 -3.417 1.00 85.38 508 LEU A N 1
ATOM 3869 C CA . LEU A 1 508 ? 13.113 -6.570 -2.647 1.00 85.38 508 LEU A CA 1
ATOM 3870 C C . LEU A 1 508 ? 13.700 -7.356 -1.460 1.00 85.38 508 LEU A C 1
ATOM 3872 O O . LEU A 1 508 ? 13.104 -7.379 -0.383 1.00 85.38 508 LEU A O 1
ATOM 3876 N N . VAL A 1 509 ? 14.873 -7.970 -1.644 1.00 89.44 509 VAL A N 1
ATOM 3877 C CA . VAL A 1 509 ? 15.554 -8.777 -0.616 1.00 89.44 509 VAL A CA 1
ATOM 3878 C C . VAL A 1 509 ? 16.373 -7.904 0.342 1.00 89.44 509 VAL A C 1
ATOM 3880 O O . VAL A 1 509 ? 16.351 -8.118 1.555 1.00 89.44 509 VAL A O 1
ATOM 3883 N N . ALA A 1 510 ? 17.092 -6.908 -0.180 1.00 92.12 510 ALA A N 1
ATOM 3884 C CA . ALA A 1 510 ? 18.044 -6.104 0.583 1.00 92.12 510 ALA A CA 1
ATOM 3885 C C . ALA A 1 510 ? 17.382 -4.984 1.402 1.00 92.12 510 ALA A C 1
ATOM 3887 O O . ALA A 1 510 ? 17.874 -4.654 2.485 1.00 92.12 510 ALA A O 1
ATOM 3888 N N . ALA A 1 511 ? 16.263 -4.410 0.940 1.00 89.31 511 ALA A N 1
ATOM 3889 C CA . ALA A 1 511 ? 15.642 -3.247 1.584 1.00 89.31 511 ALA A CA 1
ATOM 3890 C C . ALA A 1 511 ? 15.217 -3.492 3.047 1.00 89.31 511 ALA A C 1
ATOM 3892 O O . ALA A 1 511 ? 15.528 -2.648 3.892 1.00 89.31 511 ALA A O 1
ATOM 3893 N N . PRO A 1 512 ? 14.589 -4.630 3.422 1.00 87.31 512 PRO A N 1
ATOM 3894 C CA . PRO A 1 512 ? 14.259 -4.898 4.824 1.00 87.31 512 PRO A CA 1
ATOM 3895 C C . PRO A 1 512 ? 15.497 -5.005 5.724 1.00 87.31 512 PRO A C 1
ATOM 3897 O O . PRO A 1 512 ? 15.469 -4.564 6.874 1.00 87.31 512 PRO A O 1
ATOM 3900 N N . PHE A 1 513 ? 16.585 -5.586 5.212 1.00 91.94 513 PHE A N 1
ATOM 3901 C CA . PHE A 1 513 ? 17.831 -5.752 5.959 1.00 91.94 513 PHE A CA 1
ATOM 3902 C C . PHE A 1 513 ? 18.531 -4.407 6.177 1.00 91.94 513 PHE A C 1
ATOM 3904 O O . PHE A 1 513 ? 18.822 -4.043 7.319 1.00 91.94 513 PHE A O 1
ATOM 3911 N N . LEU A 1 514 ? 18.741 -3.645 5.102 1.00 92.25 514 LEU A N 1
ATOM 3912 C CA . LEU A 1 514 ? 19.403 -2.340 5.155 1.00 92.25 514 LEU A CA 1
ATOM 3913 C C . LEU A 1 514 ? 18.571 -1.305 5.921 1.00 92.25 514 LEU A C 1
ATOM 3915 O O . LEU A 1 514 ? 19.140 -0.505 6.660 1.00 92.25 514 LEU A O 1
ATOM 3919 N N . GLY A 1 515 ? 17.239 -1.376 5.841 1.00 87.31 515 GLY A N 1
ATOM 3920 C CA . GLY A 1 515 ? 16.338 -0.553 6.648 1.00 87.31 515 GLY A CA 1
ATOM 3921 C C . GLY A 1 515 ? 16.496 -0.808 8.151 1.00 87.31 515 GLY A C 1
ATOM 3922 O O . GLY A 1 515 ? 16.731 0.134 8.909 1.00 87.31 515 GLY A O 1
ATOM 3923 N N . ARG A 1 516 ? 16.461 -2.082 8.582 1.00 88.56 516 ARG A N 1
ATOM 3924 C CA . ARG A 1 516 ? 16.687 -2.469 9.993 1.00 88.56 516 ARG A CA 1
ATOM 3925 C C . ARG A 1 516 ? 18.087 -2.105 10.473 1.00 88.56 516 ARG A C 1
ATOM 3927 O O . ARG A 1 516 ? 18.256 -1.691 11.619 1.00 88.56 516 ARG A O 1
ATOM 3934 N N . LEU A 1 517 ? 19.094 -2.270 9.618 1.00 91.94 517 LEU A N 1
ATOM 3935 C CA . LEU A 1 517 ? 20.454 -1.847 9.928 1.00 91.94 517 LEU A CA 1
ATOM 3936 C C . LEU A 1 517 ? 20.506 -0.326 10.117 1.00 91.94 517 LEU A C 1
ATOM 3938 O O . LEU A 1 517 ? 21.077 0.138 11.101 1.00 91.94 517 LEU A O 1
ATOM 3942 N N . GLY A 1 518 ? 19.841 0.439 9.250 1.00 90.06 518 GLY A N 1
ATOM 3943 C CA . GLY A 1 518 ? 19.721 1.895 9.345 1.00 90.06 518 GLY A CA 1
ATOM 3944 C C . GLY A 1 518 ? 19.042 2.385 10.618 1.00 90.06 518 GLY A C 1
ATOM 3945 O O . GLY A 1 518 ? 19.421 3.435 11.139 1.00 90.06 518 GLY A O 1
ATOM 3946 N N . ASP A 1 519 ? 18.114 1.617 11.184 1.00 89.31 519 ASP A N 1
ATOM 3947 C CA . ASP A 1 519 ? 17.532 1.944 12.487 1.00 89.31 519 ASP A CA 1
ATOM 3948 C C . ASP A 1 519 ? 18.501 1.719 13.655 1.00 89.31 519 ASP A C 1
ATOM 3950 O O . ASP A 1 519 ? 18.401 2.425 14.657 1.00 89.31 519 ASP A O 1
ATOM 3954 N N . LYS A 1 520 ? 19.483 0.818 13.512 1.00 92.62 520 LYS A N 1
ATOM 3955 C CA . LYS A 1 520 ? 20.529 0.575 14.521 1.00 92.62 520 LYS A CA 1
ATOM 3956 C C . LYS A 1 520 ? 21.717 1.528 14.400 1.00 92.62 520 LYS A C 1
ATOM 3958 O O . LYS A 1 520 ? 22.171 2.071 15.401 1.00 92.62 520 LYS A O 1
ATOM 3963 N N . VAL A 1 521 ? 22.250 1.719 13.190 1.00 94.00 521 VAL A N 1
ATOM 3964 C CA . VAL A 1 521 ? 23.498 2.483 12.967 1.00 94.00 521 VAL A CA 1
ATOM 3965 C C . VAL A 1 521 ? 23.263 3.934 12.541 1.00 94.00 521 VAL A C 1
ATOM 3967 O O . VAL A 1 521 ? 24.203 4.735 12.526 1.00 94.00 521 VAL A O 1
ATOM 3970 N N . GLY A 1 522 ? 22.016 4.280 12.213 1.00 93.50 522 GLY A N 1
ATOM 3971 C CA . GLY A 1 522 ? 21.582 5.596 11.760 1.00 93.50 522 GLY A CA 1
ATOM 3972 C C . GLY A 1 522 ? 21.341 5.664 10.248 1.00 93.50 522 GLY A C 1
ATOM 3973 O O . GLY A 1 522 ? 22.233 5.395 9.444 1.00 93.50 522 GLY A O 1
ATOM 3974 N N . GLN A 1 523 ? 20.150 6.136 9.862 1.00 92.88 523 GLN A N 1
ATOM 3975 C CA . GLN A 1 523 ? 19.688 6.224 8.465 1.00 92.88 523 GLN A CA 1
ATOM 3976 C C . GLN A 1 523 ? 20.599 7.090 7.575 1.00 92.88 523 GLN A C 1
ATOM 3978 O O . GLN A 1 523 ? 20.791 6.800 6.400 1.00 92.88 523 GLN A O 1
ATOM 3983 N N . ARG A 1 524 ? 21.248 8.119 8.139 1.00 94.19 524 ARG A N 1
ATOM 3984 C CA . ARG A 1 524 ? 22.212 8.956 7.401 1.00 94.19 524 ARG A CA 1
ATOM 3985 C C . ARG A 1 524 ? 23.440 8.166 6.927 1.00 94.19 524 ARG A C 1
ATOM 3987 O O . ARG A 1 524 ? 23.950 8.451 5.849 1.00 94.19 524 ARG A O 1
ATOM 3994 N N . LYS A 1 525 ? 23.916 7.189 7.712 1.00 95.62 525 LYS A N 1
ATOM 3995 C CA . LYS A 1 525 ? 25.078 6.363 7.340 1.00 95.62 525 LYS A CA 1
ATOM 3996 C C . LYS A 1 525 ? 24.726 5.389 6.219 1.00 95.62 525 LYS A C 1
ATOM 3998 O O . LYS A 1 525 ? 25.506 5.248 5.286 1.00 95.62 525 LYS A O 1
ATOM 4003 N N . ILE A 1 526 ? 23.542 4.776 6.286 1.00 97.19 526 ILE A N 1
ATOM 4004 C CA . ILE A 1 526 ? 23.050 3.881 5.229 1.00 97.19 526 ILE A CA 1
ATOM 4005 C C . ILE A 1 526 ? 22.801 4.645 3.929 1.00 97.19 526 ILE A C 1
ATOM 4007 O O . ILE A 1 526 ? 23.207 4.170 2.873 1.00 97.19 526 ILE A O 1
ATOM 4011 N N . LEU A 1 527 ? 22.241 5.856 4.001 1.00 96.00 527 LEU A N 1
ATOM 4012 C CA . LEU A 1 527 ? 22.123 6.733 2.836 1.00 96.00 527 LEU A CA 1
ATOM 4013 C C . LEU A 1 527 ? 23.493 7.039 2.209 1.00 96.00 527 LEU A C 1
ATOM 4015 O O . LEU A 1 527 ? 23.656 6.895 1.002 1.00 96.00 527 LEU A O 1
ATOM 4019 N N . GLY A 1 528 ? 24.483 7.426 3.023 1.00 96.19 528 GLY A N 1
ATOM 4020 C CA . GLY A 1 528 ? 25.843 7.698 2.547 1.00 96.19 528 GLY A CA 1
ATOM 4021 C C . GLY A 1 528 ? 26.506 6.476 1.905 1.00 96.19 528 GLY A C 1
ATOM 4022 O O . GLY A 1 528 ? 27.101 6.598 0.839 1.00 96.19 528 GLY A O 1
ATOM 4023 N N . PHE A 1 529 ? 26.342 5.294 2.510 1.00 97.06 529 PHE A N 1
ATOM 4024 C CA . PHE A 1 529 ? 26.773 4.025 1.919 1.00 97.06 529 PHE A CA 1
ATOM 4025 C C . PHE A 1 529 ? 26.103 3.783 0.565 1.00 97.06 529 PHE A C 1
ATOM 4027 O O . PHE A 1 529 ? 26.798 3.493 -0.399 1.00 97.06 529 PHE A O 1
ATOM 4034 N N . GLY A 1 530 ? 24.780 3.934 0.477 1.00 96.25 530 GLY A N 1
ATOM 4035 C CA . GLY A 1 530 ? 24.031 3.706 -0.756 1.00 96.25 530 GLY A CA 1
ATOM 4036 C C . GLY A 1 530 ? 24.486 4.611 -1.898 1.00 96.25 530 GLY A C 1
ATOM 4037 O O . GLY A 1 530 ? 24.735 4.120 -2.996 1.00 96.25 530 GLY A O 1
ATOM 4038 N N . LEU A 1 531 ? 24.664 5.907 -1.623 1.00 95.38 531 LEU A N 1
ATOM 4039 C CA . LEU A 1 531 ? 25.157 6.881 -2.603 1.00 95.38 531 LEU A CA 1
ATOM 4040 C C . LEU A 1 531 ? 26.584 6.544 -3.061 1.00 95.38 531 LEU A C 1
ATOM 4042 O O . LEU A 1 531 ? 26.840 6.441 -4.258 1.00 95.38 531 LEU A O 1
ATOM 4046 N N . PHE A 1 532 ? 27.503 6.289 -2.128 1.00 96.75 532 PHE A N 1
ATOM 4047 C CA . PHE A 1 532 ? 28.885 5.933 -2.467 1.00 96.75 532 PHE A CA 1
ATOM 4048 C C . PHE A 1 532 ? 28.982 4.603 -3.227 1.00 96.75 532 PHE A C 1
ATOM 4050 O O . PHE A 1 532 ? 29.732 4.477 -4.192 1.00 96.75 532 PHE A O 1
ATOM 4057 N N . PHE A 1 533 ? 28.189 3.612 -2.825 1.00 97.25 533 PHE A N 1
ATOM 4058 C CA . PHE A 1 533 ? 28.113 2.332 -3.514 1.00 97.25 533 PHE A CA 1
ATOM 4059 C C . PHE A 1 533 ? 27.555 2.497 -4.933 1.00 97.25 533 PHE A C 1
ATOM 4061 O O . PHE A 1 533 ? 28.109 1.921 -5.866 1.00 97.25 533 PHE A O 1
ATOM 4068 N N . SER A 1 534 ? 26.528 3.335 -5.120 1.00 95.75 534 SER A N 1
ATOM 4069 C CA . SER A 1 534 ? 25.976 3.631 -6.448 1.00 95.75 534 SER A CA 1
ATOM 4070 C C . SER A 1 534 ? 27.009 4.275 -7.376 1.00 95.75 534 SER A C 1
ATOM 4072 O O . SER A 1 534 ? 27.148 3.825 -8.510 1.00 95.75 534 SER A O 1
ATOM 4074 N N . LEU A 1 535 ? 27.813 5.226 -6.880 1.00 96.25 535 LEU A N 1
ATOM 4075 C CA . LEU A 1 535 ? 28.909 5.850 -7.630 1.00 96.25 535 LEU A CA 1
ATOM 4076 C C . LEU A 1 535 ? 29.884 4.797 -8.178 1.00 96.25 535 LEU A C 1
ATOM 4078 O O . LEU A 1 535 ? 30.216 4.809 -9.365 1.00 96.25 535 LEU A O 1
ATOM 4082 N N . ILE A 1 536 ? 30.319 3.862 -7.327 1.00 97.19 536 ILE A N 1
ATOM 4083 C CA . ILE A 1 536 ? 31.234 2.783 -7.723 1.00 97.19 536 ILE A CA 1
ATOM 4084 C C . ILE A 1 536 ? 30.569 1.875 -8.759 1.00 97.19 536 ILE A C 1
ATOM 4086 O O . ILE A 1 536 ? 31.148 1.611 -9.814 1.00 97.19 536 ILE A O 1
ATOM 4090 N N . VAL A 1 537 ? 29.350 1.407 -8.480 1.00 97.00 537 VAL A N 1
ATOM 4091 C CA . VAL A 1 537 ? 28.646 0.459 -9.350 1.00 97.00 537 VAL A CA 1
ATOM 4092 C C . VAL A 1 537 ? 28.377 1.072 -10.721 1.00 97.00 537 VAL A C 1
ATOM 4094 O O . VAL A 1 537 ? 28.663 0.426 -11.727 1.00 97.00 537 VAL A O 1
ATOM 4097 N N . PHE A 1 538 ? 27.897 2.315 -10.806 1.00 96.00 538 PHE A N 1
ATOM 4098 C CA . PHE A 1 538 ? 27.663 2.985 -12.089 1.00 96.00 538 PHE A CA 1
ATOM 4099 C C . PHE A 1 538 ? 28.961 3.239 -12.864 1.00 96.00 538 PHE A C 1
ATOM 4101 O O . PHE A 1 538 ? 28.997 2.994 -14.072 1.00 96.00 538 PHE A O 1
ATOM 4108 N N . SER A 1 539 ? 30.047 3.612 -12.178 1.00 95.94 539 SER A N 1
ATOM 4109 C CA . SER A 1 539 ? 31.370 3.768 -12.804 1.00 95.94 539 SER A CA 1
ATOM 4110 C C . SER A 1 539 ? 31.864 2.458 -13.427 1.00 95.94 539 SER A C 1
ATOM 4112 O O . SER A 1 539 ? 32.330 2.446 -14.565 1.00 95.94 539 SER A O 1
ATOM 4114 N N . ILE A 1 540 ? 31.698 1.334 -12.724 1.00 96.31 540 ILE A N 1
ATOM 4115 C CA . ILE A 1 540 ? 32.053 0.002 -13.238 1.00 96.31 540 ILE A CA 1
ATOM 4116 C C . ILE A 1 540 ? 31.094 -0.425 -14.361 1.00 96.31 540 ILE A C 1
ATOM 4118 O O . ILE A 1 540 ? 31.520 -1.008 -15.357 1.00 96.31 540 ILE A O 1
ATOM 4122 N N . THR A 1 541 ? 29.803 -0.096 -14.252 1.00 95.00 541 THR A N 1
ATOM 4123 C CA . THR A 1 541 ? 28.793 -0.432 -15.271 1.00 95.00 541 THR A CA 1
ATOM 4124 C C . THR A 1 541 ? 29.104 0.224 -16.617 1.00 95.00 541 THR A C 1
ATOM 4126 O O . THR A 1 541 ? 28.862 -0.384 -17.659 1.00 95.00 541 THR A O 1
ATOM 4129 N N . ALA A 1 542 ? 29.706 1.416 -16.633 1.00 93.06 542 ALA A N 1
ATOM 4130 C CA . ALA A 1 542 ? 30.154 2.063 -17.869 1.00 93.06 542 ALA A CA 1
ATOM 4131 C C . ALA A 1 542 ? 31.176 1.222 -18.662 1.00 93.06 542 ALA A C 1
ATOM 4133 O O . ALA A 1 542 ? 31.279 1.353 -19.880 1.00 93.06 542 ALA A O 1
ATOM 4134 N N . MET A 1 543 ? 31.892 0.313 -17.995 1.00 93.25 543 MET A N 1
ATOM 4135 C CA . MET A 1 543 ? 32.888 -0.580 -18.601 1.00 93.25 543 MET A CA 1
ATOM 4136 C C . MET A 1 543 ? 32.283 -1.893 -19.127 1.00 93.25 543 MET A C 1
ATOM 4138 O O . MET A 1 543 ? 33.011 -2.814 -19.491 1.00 93.25 543 MET A O 1
ATOM 4142 N N . THR A 1 544 ? 30.953 -2.009 -19.158 1.00 91.56 544 THR A N 1
ATOM 4143 C CA . THR A 1 544 ? 30.257 -3.230 -19.578 1.00 91.56 544 THR A CA 1
ATOM 4144 C C . THR A 1 544 ? 30.567 -3.605 -21.027 1.00 91.56 544 THR A C 1
ATOM 4146 O O . THR A 1 544 ? 30.334 -2.827 -21.952 1.00 91.56 544 THR A O 1
ATOM 4149 N N . THR A 1 545 ? 31.011 -4.847 -21.232 1.00 89.94 545 THR A N 1
ATOM 4150 C CA . THR A 1 545 ? 31.312 -5.412 -22.560 1.00 89.94 545 THR A CA 1
ATOM 4151 C C . THR A 1 545 ? 30.367 -6.528 -22.994 1.00 89.94 545 THR A C 1
ATOM 4153 O O . THR A 1 545 ? 30.342 -6.867 -24.170 1.00 89.94 545 THR A O 1
ATOM 4156 N N . ASN A 1 546 ? 29.577 -7.097 -22.080 1.00 94.00 546 ASN A N 1
ATOM 4157 C CA . ASN A 1 546 ? 28.617 -8.158 -22.382 1.00 94.00 546 ASN A CA 1
ATOM 4158 C C . ASN A 1 546 ? 27.367 -8.059 -21.492 1.00 94.00 546 ASN A C 1
ATOM 4160 O O . ASN A 1 546 ? 27.387 -7.441 -20.425 1.00 94.00 546 ASN A O 1
ATOM 4164 N N . VAL A 1 547 ? 26.274 -8.694 -21.925 1.00 95.75 547 VAL A N 1
ATOM 4165 C CA . VAL A 1 547 ? 24.971 -8.615 -21.243 1.00 95.75 547 VAL A CA 1
ATOM 4166 C C . VAL A 1 547 ? 24.975 -9.237 -19.840 1.00 95.75 547 VAL A C 1
ATOM 4168 O O . VAL A 1 547 ? 24.294 -8.738 -18.951 1.00 95.75 547 VAL A O 1
ATOM 4171 N N . TRP A 1 548 ? 25.768 -10.281 -19.593 1.00 95.56 548 TRP A N 1
ATOM 4172 C CA . TRP A 1 548 ? 25.831 -10.929 -18.278 1.00 95.56 548 TRP A CA 1
ATOM 4173 C C . TRP A 1 548 ? 26.477 -10.030 -17.231 1.00 95.56 548 TRP A C 1
ATOM 4175 O O . TRP A 1 548 ? 25.965 -9.905 -16.119 1.00 95.56 548 TRP A O 1
ATOM 4185 N N . PHE A 1 549 ? 27.554 -9.343 -17.608 1.00 96.44 549 PHE A N 1
ATOM 4186 C CA . PHE A 1 549 ? 28.176 -8.330 -16.769 1.00 96.44 549 PHE A CA 1
ATOM 4187 C C . PHE A 1 549 ? 27.194 -7.194 -16.464 1.00 96.44 549 PHE A C 1
ATOM 4189 O O . PHE A 1 549 ? 27.080 -6.785 -15.309 1.00 96.44 549 PHE A O 1
ATOM 4196 N N . LEU A 1 550 ? 26.402 -6.764 -17.456 1.00 96.25 550 LEU A N 1
ATOM 4197 C CA . LEU A 1 550 ? 25.339 -5.782 -17.236 1.00 96.25 550 LEU A CA 1
ATOM 4198 C C . LEU A 1 550 ? 24.313 -6.272 -16.207 1.00 96.25 550 LEU A C 1
ATOM 4200 O O . LEU A 1 550 ? 23.951 -5.517 -15.311 1.00 96.25 550 LEU A O 1
ATOM 4204 N N . ILE A 1 551 ? 23.860 -7.527 -16.300 1.00 96.56 551 ILE A N 1
ATOM 4205 C CA . ILE A 1 551 ? 22.904 -8.111 -15.344 1.00 96.56 551 ILE A CA 1
ATOM 4206 C C . ILE A 1 551 ? 23.479 -8.080 -13.925 1.00 96.56 551 ILE A C 1
ATOM 4208 O O . ILE A 1 551 ? 22.796 -7.622 -13.011 1.00 96.56 551 ILE A O 1
ATOM 4212 N N . VAL A 1 552 ? 24.730 -8.510 -13.734 1.00 97.12 552 VAL A N 1
ATOM 4213 C CA . VAL A 1 552 ? 25.386 -8.491 -12.414 1.00 97.12 552 VAL A CA 1
ATOM 4214 C C . VAL A 1 552 ? 25.470 -7.069 -11.870 1.00 97.12 552 VAL A C 1
ATOM 4216 O O . VAL A 1 552 ? 25.094 -6.828 -10.724 1.00 97.12 552 VAL A O 1
ATOM 4219 N N . MET A 1 553 ? 25.888 -6.105 -12.689 1.00 96.69 553 MET A N 1
ATOM 4220 C CA . MET A 1 553 ? 25.940 -4.707 -12.266 1.00 96.69 553 MET A CA 1
ATOM 4221 C C . MET A 1 553 ? 24.553 -4.159 -11.912 1.00 96.69 553 MET A C 1
ATOM 4223 O O . MET A 1 553 ? 24.397 -3.474 -10.905 1.00 96.69 553 MET A O 1
ATOM 4227 N N . ARG A 1 554 ? 23.513 -4.517 -12.672 1.00 94.75 554 ARG A N 1
ATOM 4228 C CA . ARG A 1 554 ? 22.126 -4.126 -12.380 1.00 94.75 554 ARG A CA 1
ATOM 4229 C C . ARG A 1 554 ? 21.602 -4.744 -11.084 1.00 94.75 554 ARG A C 1
ATOM 4231 O O . ARG A 1 554 ? 20.894 -4.062 -10.350 1.00 94.75 554 ARG A O 1
ATOM 4238 N N . LEU A 1 555 ? 21.981 -5.981 -10.760 1.00 95.88 555 LEU A N 1
ATOM 4239 C CA . LEU A 1 555 ? 21.701 -6.581 -9.450 1.00 95.88 555 LEU A CA 1
ATOM 4240 C C . LEU A 1 555 ? 22.354 -5.758 -8.324 1.00 95.88 555 LEU A C 1
ATOM 4242 O O . LEU A 1 555 ? 21.705 -5.477 -7.318 1.00 95.88 555 LEU A O 1
ATOM 4246 N N . LEU A 1 556 ? 23.602 -5.310 -8.505 1.00 96.62 556 LEU A N 1
ATOM 4247 C CA . LEU A 1 556 ? 24.296 -4.467 -7.522 1.00 96.62 556 LEU A CA 1
ATOM 4248 C C . LEU A 1 556 ? 23.651 -3.081 -7.368 1.00 96.62 556 LEU A C 1
ATOM 4250 O O . LEU A 1 556 ? 23.522 -2.611 -6.239 1.00 96.62 556 LEU A O 1
ATOM 4254 N N . VAL A 1 557 ? 23.155 -2.465 -8.448 1.00 95.00 557 VAL A N 1
ATOM 4255 C CA . VAL A 1 557 ? 22.358 -1.220 -8.362 1.00 95.00 557 VAL A CA 1
ATOM 4256 C C . VAL A 1 557 ? 21.150 -1.400 -7.428 1.00 95.00 557 VAL A C 1
ATOM 4258 O O . VAL A 1 557 ? 20.821 -0.503 -6.649 1.00 95.00 557 VAL A O 1
ATOM 4261 N N . GLY A 1 558 ? 20.548 -2.593 -7.405 1.00 93.75 558 GLY A N 1
ATOM 4262 C CA . GLY A 1 558 ? 19.455 -2.910 -6.487 1.00 93.75 558 GLY A CA 1
ATOM 4263 C C . GLY A 1 558 ? 19.820 -2.795 -4.997 1.00 93.75 558 GLY A C 1
ATOM 4264 O O . GLY A 1 558 ? 18.947 -2.483 -4.181 1.00 93.75 558 GLY A O 1
ATOM 4265 N N . VAL A 1 559 ? 21.096 -2.989 -4.628 1.00 95.81 559 VAL A N 1
ATOM 4266 C CA . VAL A 1 559 ? 21.599 -2.784 -3.253 1.00 95.81 559 VAL A CA 1
ATOM 4267 C C . VAL A 1 559 ? 21.649 -1.296 -2.910 1.00 95.81 559 VAL A C 1
ATOM 4269 O O . VAL A 1 559 ? 21.221 -0.911 -1.820 1.00 95.81 559 VAL A O 1
ATOM 4272 N N . SER A 1 560 ? 22.129 -0.447 -3.827 1.00 95.44 560 SER A N 1
ATOM 4273 C CA . SER A 1 560 ? 22.102 1.007 -3.624 1.00 95.44 560 SER A CA 1
ATOM 4274 C C . SER A 1 560 ? 20.673 1.532 -3.508 1.00 95.44 560 SER A C 1
ATOM 4276 O O . SER A 1 560 ? 20.390 2.291 -2.583 1.00 95.44 560 SER A O 1
ATOM 4278 N N . ASP A 1 561 ? 19.745 1.062 -4.344 1.00 92.25 561 ASP A N 1
ATOM 4279 C CA . ASP A 1 561 ? 18.332 1.462 -4.281 1.00 92.25 561 ASP A CA 1
ATOM 4280 C C . ASP A 1 561 ? 17.683 1.080 -2.942 1.00 92.25 561 ASP A C 1
ATOM 4282 O O . ASP A 1 561 ? 16.963 1.879 -2.331 1.00 92.25 561 ASP A O 1
ATOM 4286 N N . ALA A 1 562 ? 17.996 -0.121 -2.442 1.00 91.94 562 ALA A N 1
ATOM 4287 C CA . ALA A 1 562 ? 17.557 -0.606 -1.135 1.00 91.94 562 ALA A CA 1
ATOM 4288 C C . ALA A 1 562 ? 18.117 0.205 0.042 1.00 91.94 562 ALA A C 1
ATOM 4290 O O . ALA A 1 562 ? 17.486 0.256 1.099 1.00 91.94 562 ALA A O 1
ATOM 4291 N N . ALA A 1 563 ? 19.285 0.827 -0.119 1.00 94.88 563 ALA A N 1
ATOM 4292 C CA . ALA A 1 563 ? 19.874 1.700 0.887 1.00 94.88 563 ALA A CA 1
ATOM 4293 C C . ALA A 1 563 ? 19.290 3.119 0.817 1.00 94.88 563 ALA A C 1
ATOM 4295 O O . ALA A 1 563 ? 18.901 3.675 1.845 1.00 94.88 563 ALA A O 1
ATOM 4296 N N . ILE A 1 564 ? 19.223 3.712 -0.378 1.00 95.31 564 ILE A N 1
ATOM 4297 C CA . ILE A 1 564 ? 18.941 5.140 -0.570 1.00 95.31 564 ILE A CA 1
ATOM 4298 C C . ILE A 1 564 ? 17.471 5.462 -0.289 1.00 95.31 564 ILE A C 1
ATOM 4300 O O . ILE A 1 564 ? 17.183 6.246 0.620 1.00 95.31 564 ILE A O 1
ATOM 4304 N N . LEU A 1 565 ? 16.532 4.861 -1.032 1.00 88.81 565 LEU A N 1
ATOM 4305 C CA . LEU A 1 565 ? 15.124 5.275 -0.994 1.00 88.81 565 LEU A CA 1
ATOM 4306 C C . LEU A 1 565 ? 14.485 5.070 0.392 1.00 88.81 565 LEU A C 1
ATOM 4308 O O . LEU A 1 565 ? 13.885 6.022 0.900 1.00 88.81 565 LEU A O 1
ATOM 4312 N N . PRO A 1 566 ? 14.638 3.915 1.073 1.00 90.00 566 PRO A N 1
ATOM 4313 C CA . PRO A 1 566 ? 14.115 3.751 2.428 1.00 90.00 566 PRO A CA 1
ATOM 4314 C C . PRO A 1 566 ? 14.746 4.720 3.436 1.00 90.00 566 PRO A C 1
ATOM 4316 O O . PRO A 1 566 ? 14.032 5.266 4.279 1.00 90.00 566 PRO A O 1
ATOM 4319 N N . SER A 1 567 ? 16.053 4.994 3.322 1.00 93.81 567 SER A N 1
ATOM 4320 C CA . SER A 1 567 ? 16.746 5.930 4.219 1.00 93.81 567 SER A CA 1
ATOM 4321 C C . SER A 1 567 ? 16.224 7.356 4.064 1.00 93.81 567 SER A C 1
ATOM 4323 O O . SER A 1 567 ? 15.961 8.020 5.067 1.00 93.81 567 SER A O 1
ATOM 4325 N N . VAL A 1 568 ? 16.011 7.821 2.828 1.00 94.19 568 VAL A N 1
ATOM 4326 C CA . VAL A 1 568 ? 15.394 9.127 2.545 1.00 94.19 568 VAL A CA 1
ATOM 4327 C C . VAL A 1 568 ? 14.018 9.215 3.205 1.00 94.19 568 VAL A C 1
ATOM 4329 O O . VAL A 1 568 ? 13.753 10.168 3.940 1.00 94.19 568 VAL A O 1
ATOM 4332 N N . GLN A 1 569 ? 13.150 8.222 2.989 1.00 89.00 569 GLN A N 1
ATOM 4333 C CA . GLN A 1 569 ? 11.791 8.234 3.547 1.00 89.00 569 GLN A CA 1
ATOM 4334 C C . GLN A 1 569 ? 11.812 8.212 5.083 1.00 89.00 569 GLN A C 1
ATOM 4336 O O . GLN A 1 569 ? 11.055 8.943 5.725 1.00 89.00 569 GLN A O 1
ATOM 4341 N N . ALA A 1 570 ? 12.717 7.439 5.688 1.00 88.62 570 ALA A N 1
ATOM 4342 C CA . ALA A 1 570 ? 12.884 7.383 7.137 1.00 88.62 570 ALA A CA 1
ATOM 4343 C C . ALA A 1 570 ? 13.408 8.706 7.722 1.00 88.62 570 ALA A C 1
ATOM 4345 O O . ALA A 1 570 ? 12.944 9.140 8.779 1.00 88.62 570 ALA A O 1
ATOM 4346 N N . ILE A 1 571 ? 14.348 9.375 7.045 1.00 92.31 571 ILE A N 1
ATOM 4347 C CA . ILE A 1 571 ? 14.864 10.687 7.462 1.00 92.31 571 ILE A CA 1
ATOM 4348 C C . ILE A 1 571 ? 13.765 11.745 7.352 1.00 92.31 571 ILE A C 1
ATOM 4350 O O . ILE A 1 571 ? 13.558 12.491 8.309 1.00 92.31 571 ILE A O 1
ATOM 4354 N N . LEU A 1 572 ? 13.028 11.784 6.237 1.00 90.12 572 LEU A N 1
ATOM 4355 C CA . LEU A 1 572 ? 11.898 12.698 6.058 1.00 90.12 572 LEU A CA 1
ATOM 4356 C C . LEU A 1 572 ? 10.832 12.485 7.136 1.00 90.12 572 LEU A C 1
ATOM 4358 O O . LEU A 1 572 ? 10.386 13.459 7.739 1.00 90.12 572 LEU A O 1
ATOM 4362 N N . ALA A 1 573 ? 10.473 11.237 7.441 1.00 87.00 573 ALA A N 1
ATOM 4363 C CA . ALA A 1 573 ? 9.518 10.922 8.502 1.00 87.00 573 ALA A CA 1
ATOM 4364 C C . ALA A 1 573 ? 10.003 11.386 9.886 1.00 87.00 573 ALA A C 1
ATOM 4366 O O . ALA A 1 573 ? 9.242 12.018 10.613 1.00 87.00 573 ALA A O 1
ATOM 4367 N N . LYS A 1 574 ? 11.271 11.124 10.239 1.00 88.06 574 LYS A N 1
ATOM 4368 C CA . LYS A 1 574 ? 11.847 11.483 11.552 1.00 88.06 574 LYS A CA 1
ATOM 4369 C C . LYS A 1 574 ? 12.107 12.987 11.715 1.00 88.06 574 LYS A C 1
ATOM 4371 O O . LYS A 1 574 ? 12.206 13.461 12.843 1.00 88.06 574 LYS A O 1
ATOM 4376 N N . LYS A 1 575 ? 12.280 13.733 10.619 1.00 88.44 575 LYS A N 1
ATOM 4377 C CA . LYS A 1 575 ? 12.634 15.167 10.631 1.00 88.44 575 LYS A CA 1
ATOM 4378 C C . LYS A 1 575 ? 11.480 16.104 10.269 1.00 88.44 575 LYS A C 1
ATOM 4380 O O . LYS A 1 575 ? 11.652 17.316 10.368 1.00 88.44 575 LYS A O 1
ATOM 4385 N N . SER A 1 576 ? 10.323 15.565 9.892 1.00 84.00 576 SER A N 1
ATOM 4386 C CA . SER A 1 576 ? 9.119 16.353 9.620 1.00 84.00 576 SER A CA 1
ATOM 4387 C C . SER A 1 576 ? 8.210 16.411 10.851 1.00 84.00 576 SER A C 1
ATOM 4389 O O . SER A 1 576 ? 7.916 15.363 11.427 1.00 84.00 576 SER A O 1
ATOM 4391 N N . PRO A 1 577 ? 7.702 17.595 11.233 1.00 83.75 577 PRO A N 1
ATOM 4392 C CA . PRO A 1 577 ? 6.656 17.711 12.244 1.00 83.75 577 PRO A CA 1
ATOM 4393 C C . PRO A 1 577 ? 5.396 16.936 11.837 1.00 83.75 577 PRO A C 1
ATOM 4395 O O . PRO A 1 577 ? 4.950 17.038 10.691 1.00 83.75 577 PRO A O 1
ATOM 4398 N N . GLN A 1 578 ? 4.777 16.231 12.790 1.00 73.38 578 GLN A N 1
ATOM 4399 C CA . GLN A 1 578 ? 3.627 15.346 12.545 1.00 73.38 578 GLN A CA 1
ATOM 4400 C C . GLN A 1 578 ? 2.452 16.050 11.838 1.00 73.38 578 GLN A C 1
ATOM 4402 O O . GLN A 1 578 ? 1.761 15.436 11.028 1.00 73.38 578 GLN A O 1
ATOM 4407 N N . ALA A 1 579 ? 2.263 17.351 12.084 1.00 74.50 579 ALA A N 1
ATOM 4408 C CA . ALA A 1 579 ? 1.213 18.160 11.464 1.00 74.50 579 ALA A CA 1
ATOM 4409 C C . ALA A 1 579 ? 1.374 18.348 9.941 1.00 74.50 579 ALA A C 1
ATOM 4411 O O . ALA A 1 579 ? 0.391 18.592 9.243 1.00 74.50 579 ALA A O 1
ATOM 4412 N N . ILE A 1 580 ? 2.600 18.247 9.413 1.00 79.12 580 ILE A N 1
ATOM 4413 C CA . ILE A 1 580 ? 2.915 18.535 8.003 1.00 79.12 580 ILE A CA 1
ATOM 4414 C C . ILE A 1 580 ? 3.617 17.386 7.276 1.00 79.12 580 ILE A C 1
ATOM 4416 O O . ILE A 1 580 ? 3.898 17.519 6.083 1.00 79.12 580 ILE A O 1
ATOM 4420 N N . THR A 1 581 ? 3.855 16.247 7.932 1.00 74.62 581 THR A N 1
ATOM 4421 C CA . THR A 1 581 ? 4.523 15.077 7.338 1.00 74.62 581 THR A CA 1
ATOM 4422 C C . THR A 1 581 ? 3.913 14.686 5.990 1.00 74.62 581 THR A C 1
ATOM 4424 O O . THR A 1 581 ? 4.641 14.532 5.014 1.00 74.62 581 THR A O 1
ATOM 4427 N N . GLY A 1 582 ? 2.582 14.637 5.869 1.00 65.50 582 GLY A N 1
ATOM 4428 C CA . GLY A 1 582 ? 1.920 14.312 4.596 1.00 65.50 582 GLY A CA 1
ATOM 4429 C C . GLY A 1 582 ? 2.266 15.267 3.443 1.00 65.50 582 GLY A C 1
ATOM 4430 O O . GLY A 1 582 ? 2.382 14.838 2.296 1.00 65.50 582 GLY A O 1
ATOM 4431 N N . ARG A 1 583 ? 2.503 16.554 3.730 1.00 75.25 583 ARG A N 1
ATOM 4432 C CA . ARG A 1 583 ? 2.908 17.539 2.712 1.00 75.25 583 ARG A CA 1
ATOM 4433 C C . ARG A 1 583 ? 4.359 17.380 2.297 1.00 75.25 583 ARG A C 1
ATOM 4435 O O . ARG A 1 583 ? 4.649 17.461 1.110 1.00 75.25 583 ARG A O 1
ATOM 4442 N N . ILE A 1 584 ? 5.247 17.106 3.250 1.00 83.25 584 ILE A N 1
ATOM 4443 C CA . ILE A 1 584 ? 6.658 16.836 2.954 1.00 83.25 584 ILE A CA 1
ATOM 4444 C C . ILE A 1 584 ? 6.792 15.604 2.051 1.00 83.25 584 ILE A C 1
ATOM 4446 O O . ILE A 1 584 ? 7.513 15.651 1.056 1.00 83.25 584 ILE A O 1
ATOM 4450 N N . PHE A 1 585 ? 6.036 14.537 2.321 1.00 78.12 585 PHE A N 1
ATOM 4451 C CA . PHE A 1 585 ? 5.990 13.361 1.445 1.00 78.12 585 PHE A CA 1
ATOM 4452 C C . PHE A 1 585 ? 5.412 13.681 0.058 1.00 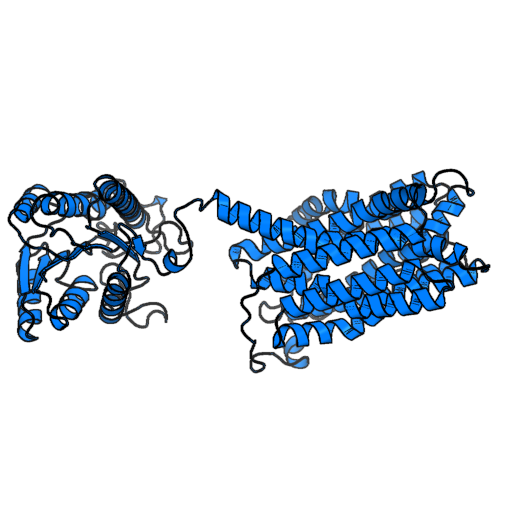78.12 585 PHE A C 1
ATOM 4454 O O . PHE A 1 585 ? 5.935 13.198 -0.945 1.00 78.12 585 PHE A O 1
ATOM 4461 N N . SER A 1 586 ? 4.390 14.540 -0.029 1.00 75.75 586 SER A N 1
ATOM 4462 C CA . SER A 1 586 ? 3.863 15.007 -1.319 1.00 75.75 586 SER A CA 1
ATOM 4463 C C . SER A 1 586 ? 4.902 15.794 -2.125 1.00 75.75 586 SER A C 1
ATOM 4465 O O . SER A 1 586 ? 4.984 15.610 -3.335 1.00 75.75 586 SER A O 1
ATOM 4467 N N . TYR A 1 587 ? 5.703 16.653 -1.489 1.00 84.56 587 TYR A N 1
ATOM 4468 C CA . TYR A 1 587 ? 6.787 17.374 -2.166 1.00 84.56 587 TYR A CA 1
ATOM 4469 C C . TYR A 1 587 ? 7.910 16.430 -2.600 1.00 84.56 587 TYR A C 1
ATOM 4471 O O . TYR A 1 587 ? 8.428 16.563 -3.709 1.00 84.56 587 TYR A O 1
ATOM 4479 N N . ASN A 1 588 ? 8.226 15.422 -1.783 1.00 87.69 588 ASN A N 1
ATOM 4480 C CA . ASN A 1 588 ? 9.173 14.382 -2.168 1.00 87.69 588 ASN A CA 1
ATOM 4481 C C . ASN A 1 588 ? 8.697 13.604 -3.407 1.00 87.69 588 ASN A C 1
ATOM 4483 O O . ASN A 1 588 ? 9.488 13.301 -4.295 1.00 87.69 588 ASN A O 1
ATOM 4487 N N . GLN A 1 589 ? 7.394 13.326 -3.515 1.00 81.38 589 GLN A N 1
ATOM 4488 C CA . GLN A 1 589 ? 6.818 12.692 -4.704 1.00 81.38 589 GLN A CA 1
ATOM 4489 C C . GLN A 1 589 ? 6.965 13.565 -5.962 1.00 81.38 589 GLN A C 1
ATOM 4491 O O . GLN A 1 589 ? 7.213 13.043 -7.054 1.00 81.38 589 GLN A O 1
ATOM 4496 N N . SER A 1 590 ? 6.859 14.890 -5.827 1.00 84.44 590 SER A N 1
ATOM 4497 C CA . SER A 1 590 ? 7.150 15.817 -6.927 1.00 84.44 590 SER A CA 1
ATOM 4498 C C . SER A 1 590 ? 8.615 15.729 -7.354 1.00 84.44 590 SER A C 1
ATOM 4500 O O . SER A 1 590 ? 8.885 15.626 -8.548 1.00 84.44 590 SER A O 1
ATOM 4502 N N . ALA A 1 591 ? 9.551 15.688 -6.399 1.00 89.88 591 ALA A N 1
ATOM 4503 C CA . ALA A 1 591 ? 10.974 15.502 -6.690 1.00 89.88 591 ALA A CA 1
ATOM 4504 C C . ALA A 1 591 ? 11.235 14.184 -7.444 1.00 89.88 591 ALA A C 1
ATOM 4506 O O . ALA A 1 591 ? 11.947 14.186 -8.449 1.00 89.88 591 ALA A O 1
ATOM 4507 N N . GLN A 1 592 ? 10.581 13.086 -7.038 1.00 89.00 592 GLN A N 1
ATOM 4508 C CA . GLN A 1 592 ? 10.655 11.811 -7.763 1.00 89.00 592 GLN A CA 1
ATOM 4509 C C . GLN A 1 592 ? 10.160 11.922 -9.205 1.00 89.00 592 GLN A C 1
ATOM 4511 O O . GLN A 1 592 ? 10.772 11.370 -10.116 1.00 89.00 592 GLN A O 1
ATOM 4516 N N . SER A 1 593 ? 9.044 12.624 -9.405 1.00 84.62 593 SER A N 1
ATOM 4517 C CA . SER A 1 593 ? 8.405 12.768 -10.717 1.00 84.62 593 SER A CA 1
ATOM 4518 C C . SER A 1 593 ? 9.255 13.613 -11.666 1.00 84.62 593 SER A C 1
ATOM 4520 O O . SER A 1 593 ? 9.391 13.270 -12.838 1.00 84.62 593 SER A O 1
ATOM 4522 N N . ILE A 1 594 ? 9.873 14.684 -11.155 1.00 89.75 594 ILE A N 1
ATOM 4523 C CA . ILE A 1 594 ? 10.807 15.522 -11.919 1.00 89.75 594 ILE A CA 1
ATOM 4524 C C . ILE A 1 594 ? 12.038 14.706 -12.325 1.00 89.75 594 ILE A C 1
ATOM 4526 O O . ILE A 1 594 ? 12.406 14.721 -13.498 1.00 89.75 594 ILE A O 1
ATOM 4530 N N . GLY A 1 595 ? 12.629 13.945 -11.396 1.00 93.62 595 GLY A N 1
ATOM 4531 C CA . GLY A 1 595 ? 13.743 13.045 -11.709 1.00 93.62 595 GLY A CA 1
ATOM 4532 C C . GLY A 1 595 ? 13.365 12.011 -12.775 1.00 93.62 595 GLY A C 1
ATOM 4533 O O . GLY A 1 595 ? 14.075 11.849 -13.764 1.00 93.62 595 GLY A O 1
ATOM 4534 N N . ALA A 1 596 ? 12.191 11.387 -12.644 1.00 90.88 596 ALA A N 1
ATOM 4535 C CA . ALA A 1 596 ? 11.694 10.403 -13.605 1.00 90.88 596 ALA A CA 1
ATOM 4536 C C . ALA A 1 596 ? 11.372 10.978 -14.996 1.00 90.88 596 ALA A C 1
ATOM 4538 O O . ALA A 1 596 ? 11.388 10.239 -15.978 1.00 90.88 596 ALA A O 1
ATOM 4539 N N . PHE A 1 597 ? 11.107 12.282 -15.094 1.00 93.62 597 PHE A N 1
ATOM 4540 C CA . PHE A 1 597 ? 10.979 12.995 -16.363 1.00 93.62 597 PHE A CA 1
ATOM 4541 C C . PHE A 1 597 ? 12.345 13.346 -16.974 1.00 93.62 597 PHE A C 1
ATOM 4543 O O . PHE A 1 597 ? 12.569 13.091 -18.159 1.00 93.62 597 PHE A O 1
ATOM 4550 N N . ALA A 1 598 ? 13.250 13.928 -16.182 1.00 95.00 598 ALA A N 1
ATOM 4551 C CA . ALA A 1 598 ? 14.538 14.426 -16.661 1.00 95.00 598 ALA A CA 1
ATOM 4552 C C . ALA A 1 598 ? 15.514 13.294 -17.023 1.00 95.00 598 ALA A C 1
ATOM 4554 O O . ALA A 1 598 ? 16.241 13.402 -18.009 1.00 95.00 598 ALA A O 1
ATOM 4555 N N . GLY A 1 599 ? 15.488 12.190 -16.271 1.00 95.00 599 GLY A N 1
ATOM 4556 C CA . GLY A 1 599 ? 16.391 11.051 -16.446 1.00 95.00 599 GLY A CA 1
ATOM 4557 C C . GLY A 1 599 ? 16.370 10.470 -17.855 1.00 95.00 599 GLY A C 1
ATOM 4558 O O . GLY A 1 599 ? 17.402 10.513 -18.523 1.00 95.00 599 GLY A O 1
ATOM 4559 N N . PRO A 1 600 ? 15.224 9.964 -18.348 1.00 94.56 600 PRO A N 1
ATOM 4560 C CA . PRO A 1 600 ? 15.145 9.345 -19.668 1.00 94.56 600 PRO A CA 1
ATOM 4561 C C . PRO A 1 600 ? 15.534 10.301 -20.805 1.00 94.56 600 PRO A C 1
ATOM 4563 O O . PRO A 1 600 ? 16.129 9.851 -21.782 1.00 94.56 600 PRO A O 1
ATOM 4566 N N . LEU A 1 601 ? 15.252 11.607 -20.685 1.00 94.69 601 LEU A N 1
ATOM 4567 C CA . LEU A 1 601 ? 15.697 12.611 -21.663 1.00 94.69 601 LEU A CA 1
ATOM 4568 C C . LEU A 1 601 ? 17.221 12.730 -21.682 1.00 94.69 601 LEU A C 1
ATOM 4570 O O . LEU A 1 601 ? 17.822 12.668 -22.753 1.00 94.69 601 LEU A O 1
ATOM 4574 N N . LEU A 1 602 ? 17.845 12.863 -20.510 1.00 95.19 602 LEU A N 1
ATOM 4575 C CA . LEU A 1 602 ? 19.297 12.985 -20.393 1.00 95.19 602 LEU A CA 1
ATOM 4576 C C . LEU A 1 602 ? 20.011 11.711 -20.838 1.00 95.19 602 LEU A C 1
ATOM 4578 O O . LEU A 1 602 ? 20.942 11.784 -21.635 1.00 95.19 602 LEU A O 1
ATOM 4582 N N . GLY A 1 603 ? 19.548 10.542 -20.395 1.00 95.25 603 GLY A N 1
ATOM 4583 C CA . GLY A 1 603 ? 20.132 9.266 -20.801 1.00 95.25 603 GLY A CA 1
ATOM 4584 C C . GLY A 1 603 ? 19.981 9.004 -22.298 1.00 95.25 603 GLY A C 1
ATOM 4585 O O . GLY A 1 603 ? 20.936 8.586 -22.946 1.00 95.25 603 GLY A O 1
ATOM 4586 N N . SER A 1 604 ? 18.831 9.343 -22.885 1.00 95.31 604 SER A N 1
ATOM 4587 C CA . SER A 1 604 ? 18.632 9.227 -24.335 1.00 95.31 604 SER A CA 1
ATOM 4588 C C . SER A 1 604 ? 19.482 10.212 -25.133 1.00 95.31 604 SER A C 1
ATOM 4590 O O . SER A 1 604 ? 19.993 9.851 -26.190 1.00 95.31 604 SER A O 1
ATOM 4592 N N . ALA A 1 605 ? 19.670 11.439 -24.639 1.00 94.69 605 ALA A N 1
ATOM 4593 C CA . ALA A 1 605 ? 20.559 12.409 -25.269 1.00 94.69 605 ALA A CA 1
ATOM 4594 C C . ALA A 1 605 ? 22.018 11.924 -25.237 1.00 94.69 605 ALA A C 1
ATOM 4596 O O . ALA A 1 605 ? 22.667 11.881 -26.280 1.00 94.69 605 ALA A O 1
ATOM 4597 N N . ILE A 1 606 ? 22.515 11.478 -24.077 1.00 95.88 606 ILE A N 1
ATOM 4598 C CA . ILE A 1 606 ? 23.877 10.934 -23.941 1.00 95.88 606 ILE A CA 1
ATOM 4599 C C . ILE A 1 606 ? 24.071 9.714 -24.854 1.00 95.88 606 ILE A C 1
ATOM 4601 O O . ILE A 1 606 ? 25.054 9.652 -25.590 1.00 95.88 606 ILE A O 1
ATOM 4605 N N . ALA A 1 607 ? 23.115 8.782 -24.869 1.00 94.56 607 ALA A N 1
ATOM 4606 C CA . ALA A 1 607 ? 23.148 7.609 -25.741 1.00 94.56 607 ALA A CA 1
ATOM 4607 C C . ALA A 1 607 ? 23.096 7.958 -27.239 1.00 94.56 607 ALA A C 1
ATOM 4609 O O . ALA A 1 607 ? 23.699 7.269 -28.062 1.00 94.56 607 ALA A O 1
ATOM 4610 N N . GLY A 1 608 ? 22.357 9.012 -27.596 1.00 92.06 608 GLY A N 1
ATOM 4611 C CA . GLY A 1 608 ? 22.181 9.464 -28.973 1.00 92.06 608 GLY A CA 1
ATOM 4612 C C . GLY A 1 608 ? 23.379 10.221 -29.542 1.00 92.06 608 GLY A C 1
ATOM 4613 O O . GLY A 1 608 ? 23.646 10.078 -30.735 1.00 92.06 608 GLY A O 1
ATOM 4614 N N . PHE A 1 609 ? 24.075 11.012 -28.720 1.00 92.88 609 PHE A N 1
ATOM 4615 C CA . PHE A 1 609 ? 25.198 11.856 -29.151 1.00 92.88 609 PHE A CA 1
ATOM 4616 C C . PHE A 1 609 ? 26.581 11.269 -28.853 1.00 92.88 609 PHE A C 1
ATOM 4618 O O . PHE A 1 609 ? 27.540 11.648 -29.519 1.00 92.88 609 PHE A O 1
ATOM 4625 N N . ILE A 1 610 ? 26.700 10.387 -27.857 1.00 92.94 610 ILE A N 1
ATOM 4626 C CA . ILE A 1 610 ? 27.983 9.825 -27.422 1.00 92.94 610 ILE A CA 1
ATOM 4627 C C . ILE A 1 610 ? 27.950 8.302 -27.581 1.00 92.94 610 ILE A C 1
ATOM 4629 O O . ILE A 1 610 ? 28.303 7.790 -28.638 1.00 92.94 610 ILE A O 1
ATOM 4633 N N . ASP A 1 611 ? 27.520 7.576 -26.548 1.00 93.06 611 ASP A N 1
ATOM 4634 C CA . ASP A 1 611 ? 27.321 6.128 -26.576 1.00 93.06 611 ASP A CA 1
ATOM 4635 C C . ASP A 1 611 ? 26.484 5.674 -25.364 1.00 93.06 611 ASP A C 1
ATOM 4637 O O . ASP A 1 611 ? 26.425 6.366 -24.341 1.00 93.06 611 ASP A O 1
ATOM 4641 N N . TYR A 1 612 ? 25.852 4.499 -25.450 1.00 93.69 612 TYR A N 1
ATOM 4642 C CA . TYR A 1 612 ? 25.055 3.922 -24.365 1.00 93.69 612 TYR A CA 1
ATOM 4643 C C . TYR A 1 612 ? 25.851 3.753 -23.062 1.00 93.69 612 TYR A C 1
ATOM 4645 O O . TYR A 1 612 ? 25.300 3.954 -21.978 1.00 93.69 612 TYR A O 1
ATOM 4653 N N . ARG A 1 613 ? 27.154 3.444 -23.135 1.00 93.31 613 ARG A N 1
ATOM 4654 C CA . ARG A 1 613 ? 28.018 3.293 -21.949 1.00 93.31 613 ARG A CA 1
ATOM 4655 C C . ARG A 1 613 ? 28.146 4.577 -21.131 1.00 93.31 613 ARG A C 1
ATOM 4657 O O . ARG A 1 613 ? 28.197 4.521 -19.901 1.00 93.31 613 ARG A O 1
ATOM 4664 N N . TYR A 1 614 ? 28.141 5.738 -21.787 1.00 94.56 614 TYR A N 1
ATOM 4665 C CA . TYR A 1 614 ? 28.281 7.031 -21.110 1.00 94.56 614 TYR A CA 1
ATOM 4666 C C . TYR A 1 614 ? 27.032 7.442 -20.332 1.00 94.56 614 TYR A C 1
ATOM 4668 O O . TYR A 1 614 ? 27.123 8.317 -19.473 1.00 94.56 614 TYR A O 1
ATOM 4676 N N . VAL A 1 615 ? 25.888 6.782 -20.541 1.00 95.62 615 VAL A N 1
ATOM 4677 C CA . VAL A 1 615 ? 24.703 6.973 -19.689 1.00 95.62 615 VAL A CA 1
ATOM 4678 C C . VAL A 1 615 ? 25.013 6.580 -18.241 1.00 95.62 615 VAL A C 1
ATOM 4680 O O . VAL A 1 615 ? 24.580 7.260 -17.311 1.00 95.62 615 VAL A O 1
ATOM 4683 N N . PHE A 1 616 ? 25.825 5.537 -18.036 1.00 95.31 616 PHE A N 1
ATOM 4684 C CA . PHE A 1 616 ? 26.261 5.118 -16.702 1.00 95.31 616 PHE A CA 1
ATOM 4685 C C . PHE A 1 616 ? 27.326 6.051 -16.114 1.00 95.31 616 PHE A C 1
ATOM 4687 O O . PHE A 1 616 ? 27.321 6.283 -14.911 1.00 95.31 616 PHE A O 1
ATOM 4694 N N . VAL A 1 617 ? 28.183 6.651 -16.947 1.00 95.00 617 VAL A N 1
ATOM 4695 C CA . VAL A 1 617 ? 29.114 7.704 -16.497 1.00 95.00 617 VAL A CA 1
ATOM 4696 C C . VAL A 1 617 ? 28.336 8.934 -16.030 1.00 95.00 617 VAL A C 1
ATOM 4698 O O . VAL A 1 617 ? 28.580 9.435 -14.938 1.00 95.00 617 VAL A O 1
ATOM 4701 N N . GLY A 1 618 ? 27.347 9.380 -16.811 1.00 93.75 618 GLY A N 1
ATOM 4702 C CA . GLY A 1 618 ? 26.444 10.457 -16.404 1.00 93.75 618 GLY A CA 1
ATOM 4703 C C . GLY A 1 618 ? 25.704 10.123 -15.109 1.00 93.75 618 GLY A C 1
ATOM 4704 O O . GLY A 1 618 ? 25.646 10.949 -14.210 1.00 93.75 618 GLY A O 1
ATOM 4705 N N . SER A 1 619 ? 25.225 8.884 -14.978 1.00 93.81 619 SER A N 1
ATOM 4706 C CA . SER A 1 619 ? 24.583 8.376 -13.757 1.00 93.81 619 SER A CA 1
ATOM 4707 C C . SER A 1 619 ? 25.500 8.343 -12.532 1.00 93.81 619 SER A C 1
ATOM 4709 O O . SER A 1 619 ? 25.000 8.437 -11.423 1.00 93.81 619 SER A O 1
ATOM 4711 N N . ALA A 1 620 ? 26.812 8.176 -12.719 1.00 94.12 620 ALA A N 1
ATOM 4712 C CA . ALA A 1 620 ? 27.799 8.200 -11.642 1.00 94.12 620 ALA A CA 1
ATOM 4713 C C . ALA A 1 620 ? 28.155 9.633 -11.203 1.00 94.12 620 ALA A C 1
ATOM 4715 O O . ALA A 1 620 ? 28.518 9.848 -10.051 1.00 94.12 620 ALA A O 1
ATOM 4716 N N . ILE A 1 621 ? 28.087 10.602 -12.123 1.00 92.44 621 ILE A N 1
ATOM 4717 C CA . ILE A 1 621 ? 28.339 12.025 -11.841 1.00 92.44 621 ILE A CA 1
ATOM 4718 C C . ILE A 1 621 ? 27.174 12.651 -11.064 1.00 92.44 621 ILE A C 1
ATOM 4720 O O . ILE A 1 621 ? 27.403 13.515 -10.216 1.00 92.44 621 ILE A O 1
ATOM 4724 N N . LEU A 1 622 ? 25.947 12.250 -11.405 1.00 88.25 622 LEU A N 1
ATOM 4725 C CA . LEU A 1 622 ? 24.712 12.642 -10.728 1.00 88.25 622 LEU A CA 1
ATOM 4726 C C . LEU A 1 622 ? 24.649 12.035 -9.327 1.00 88.25 622 LEU A C 1
ATOM 4728 O O . LEU A 1 622 ? 24.436 12.826 -8.380 1.00 88.25 622 LEU A O 1
#

Radius of gyration: 33.8 Å; Cα contacts (8 Å, |Δi|>4): 1075; chains: 1; bounding box: 76×54×95 Å

Sequence (622 aa):
MKTLITGANKGIGFALAQNLGHRGYEVLVGARNETRGQEAVEKLKAEGITAEFVKVDLDDLNQLTSLSALTDIDLLINNAGISGNIHSDKGHLDMEKSAFDYSTTDLEETIKTNFLGTHAVIKELLPHSLTENAKIINITVPVSQEYWMPLAYVTSKAAQNAMTFAFGHQFKKDKSKKQIFAVMPGAVATDLNGAKVGDSPFVKSPEETAQMITAMYKSYHSARSKTISEAAAISSIRLNVIVPIIVWILAGCRLIQATAIPVGVEFLIAPFISLYISTLGHYSKTELNIWSGLVFSSTFIVLAIVSPLWGRLADQKGRKLMLLRASLGMAISISLMAFVTAAWQLLILRMLLGAFSGFVSNSMALMASSAPKEKSGAVLSLLTTGSVAGTLIGPIIGGILVNITGYRRVFSVTGIIMFLVFFLALFFVKETFKPVEKKNMLSYKQVWEVVTHPAIIWGMFFATLITQMTNQSINPVLSLYVQELMHGQGNITFMAGIVAAAPGIVTLVAAPFLGRLGDKVGQRKILGFGLFFSLIVFSITAMTTNVWFLIVMRLLVGVSDAAILPSVQAILAKKSPQAITGRIFSYNQSAQSIGAFAGPLLGSAIAGFIDYRYVFVGSAIL

Secondary structure (DSSP, 8-state):
-EEEEETTTSHHHHHHHHHHHTTT-EEEEEESSHHHHHHHHHHHHHTT--EEEEE--TT-HHHHGGGGG---EEEEEE-----S-TTSTT-S--SS--GGG--HHHHHHHHIIIIIIHHHHHHHHTTTTEEEEEEEEEE---S--SS---HHHHHHHHHHHHHHHHHHHHHHHTT---EEEEEE--SB--TTTT--TTSSTT-B-HHHHHHHHHHHHHH--S-S-EEEETTTTT--SSSTTHHHHHHHHHHHHHHHHHHHHHHHHHHTTGGGHHHHHTTSS---HHHHHHHHHHHHHHHHHHHHHHHHHHHHHHHHH-HHHHHHHHHHHHHHHHHHHTT--SHHHHHHHHHHHHHHTTHHHHHHHHHHHHS-GGGHHHHHHHHHHHHHHHHHHHHHHHHHHHHHH-HHHHHHHHHHHHHHHHHHHHHH------PPPGGGPPPHHHHHHT-S-HHHHHHHHHHHHHHHHHHHHSTTTHHHHHHHHTTT-S-HHHHHHHHHHHHHHHHHHHHHHHHHHHHHH-HHHHHHHHHHHHHHHHHHHTT--SHHHHHHHHHHHHHHHHHHHHHHHHHHHHHS-TTTHHHHHHHHHHHHHHHHHHHHHHHHHHHHHT-HHHHHHHHHH-

Organism: NCBI:txid170555

Nearest PDB structures (foldseek):
  8wll-assembly1_A  TM=8.858E-01  e=1.708E-10  Homo sapiens
  6oop-assembly1_A  TM=7.776E-01  e=1.571E-07  Escherichia coli
  3wdo-assembly1_A  TM=6.798E-01  e=1.763E-07  Escherichia coli
  7xq0-assembly1_A  TM=7.133E-01  e=6.796E-07  Homo sapiens
  6vbg-assembly2_B  TM=7.010E-01  e=3.211E-05  Escherichia coli